Protein AF-A0A349E4G6-F1 (afdb_monomer_lite)

pLDDT: mean 75.15, std 19.11, range [27.11, 97.38]

Structure (mmCIF, N/CA/C/O backbone):
data_AF-A0A349E4G6-F1
#
_entry.id   AF-A0A349E4G6-F1
#
loop_
_atom_site.group_PDB
_atom_site.id
_atom_site.type_symbol
_atom_site.label_atom_id
_atom_site.label_alt_id
_atom_site.label_comp_id
_atom_site.label_asym_id
_atom_site.label_entity_id
_atom_site.label_seq_id
_atom_site.pdbx_PDB_ins_code
_atom_site.Cartn_x
_atom_site.Cartn_y
_atom_site.Cartn_z
_atom_site.occupancy
_atom_site.B_iso_or_equiv
_atom_site.auth_seq_id
_atom_site.auth_comp_id
_atom_site.auth_asym_id
_atom_site.auth_atom_id
_atom_site.pdbx_PDB_model_num
ATOM 1 N N . MET A 1 1 ? -36.812 18.428 -2.046 1.00 27.11 1 MET A N 1
ATOM 2 C CA . MET A 1 1 ? -36.464 19.673 -1.323 1.00 27.11 1 MET A CA 1
ATOM 3 C C . MET A 1 1 ? -35.398 19.328 -0.298 1.00 27.11 1 MET A C 1
ATOM 5 O O . MET A 1 1 ? -35.688 18.574 0.617 1.00 27.11 1 MET A O 1
ATOM 9 N N . ILE A 1 2 ? -34.165 19.793 -0.500 1.00 30.53 2 ILE A N 1
ATOM 10 C CA . ILE A 1 2 ? -33.036 19.544 0.410 1.00 30.53 2 ILE A CA 1
ATOM 11 C C . ILE A 1 2 ? -33.192 20.464 1.640 1.00 30.53 2 ILE A C 1
ATOM 13 O O . ILE A 1 2 ? -33.513 21.643 1.448 1.00 30.53 2 ILE A O 1
ATOM 17 N N . PRO A 1 3 ? -32.997 19.986 2.885 1.00 30.91 3 PRO A N 1
ATOM 18 C CA . PRO A 1 3 ? -33.078 20.829 4.075 1.00 30.91 3 PRO A CA 1
ATOM 19 C C . PRO A 1 3 ? -32.079 21.994 4.009 1.00 30.91 3 PRO A C 1
ATOM 21 O O . PRO A 1 3 ? -30.912 21.823 3.657 1.00 30.91 3 PRO A O 1
ATOM 24 N N . LYS A 1 4 ? -32.527 23.203 4.372 1.00 30.39 4 LYS A N 1
ATOM 25 C CA . LYS A 1 4 ? -31.707 24.432 4.346 1.00 30.39 4 LYS A CA 1
ATOM 26 C C . LYS A 1 4 ? -30.421 24.338 5.190 1.00 30.39 4 LYS A C 1
ATOM 28 O O . LYS A 1 4 ? -29.471 25.057 4.894 1.00 30.39 4 LYS A O 1
ATOM 33 N N . SER A 1 5 ? -30.370 23.457 6.192 1.00 30.59 5 SER A N 1
ATOM 34 C CA . SER A 1 5 ? -29.184 23.189 7.021 1.00 30.59 5 SER A CA 1
ATOM 35 C C . SER A 1 5 ? -28.056 22.504 6.238 1.00 30.59 5 SER A C 1
ATOM 37 O O . SER A 1 5 ? -26.901 22.907 6.362 1.00 30.59 5 SER A O 1
ATOM 39 N N . SER A 1 6 ? -28.386 21.565 5.345 1.00 32.78 6 SER A N 1
ATOM 40 C CA . SER A 1 6 ? -27.423 20.858 4.485 1.00 32.78 6 SER A CA 1
ATOM 41 C C . SER A 1 6 ? -26.789 21.790 3.441 1.00 32.78 6 SER A C 1
ATOM 43 O O . SER A 1 6 ? -25.616 21.661 3.106 1.00 32.78 6 SER A O 1
ATOM 45 N N . ILE A 1 7 ? -27.534 22.801 2.977 1.00 35.03 7 ILE A N 1
ATOM 46 C CA . ILE A 1 7 ? -27.051 23.817 2.024 1.00 35.03 7 ILE A CA 1
ATOM 47 C C . ILE A 1 7 ? -26.099 24.824 2.698 1.00 35.03 7 ILE A C 1
ATOM 49 O O . ILE A 1 7 ? -25.188 25.344 2.050 1.00 35.03 7 ILE A O 1
ATOM 53 N N . LEU A 1 8 ? -26.291 25.112 3.991 1.00 31.61 8 LEU A N 1
ATOM 54 C CA . LEU A 1 8 ? -25.476 26.083 4.728 1.00 31.61 8 LEU A CA 1
ATOM 55 C C . LEU A 1 8 ? -24.081 25.531 5.075 1.00 31.61 8 LEU A C 1
ATOM 57 O O . LEU A 1 8 ? -23.104 26.272 4.998 1.00 31.61 8 LEU A O 1
ATOM 61 N N . LEU A 1 9 ? -23.976 24.232 5.377 1.00 38.84 9 LEU A N 1
ATOM 62 C CA . LEU A 1 9 ? -22.708 23.555 5.687 1.00 38.84 9 LEU A CA 1
ATOM 63 C C . LEU A 1 9 ? -21.931 23.135 4.429 1.00 38.84 9 LEU A C 1
ATOM 65 O O . LEU A 1 9 ? -20.711 23.283 4.399 1.00 38.84 9 LEU A O 1
ATOM 69 N N . PHE A 1 10 ? -22.619 22.766 3.338 1.00 39.06 10 PHE A N 1
ATOM 70 C CA . PHE A 1 10 ? -21.984 22.560 2.026 1.00 39.06 10 PHE A CA 1
ATOM 71 C C . PHE A 1 10 ? -21.273 23.834 1.533 1.00 39.06 10 PHE A C 1
ATOM 73 O O . PHE A 1 10 ? -20.180 23.772 0.975 1.00 39.06 10 PHE A O 1
ATOM 80 N N . LYS A 1 11 ? -21.834 25.019 1.827 1.00 34.97 11 LYS A N 1
ATOM 81 C CA . LYS A 1 11 ? -21.160 26.308 1.593 1.00 34.97 11 LYS A CA 1
ATOM 82 C C . LYS A 1 11 ? -19.907 26.503 2.454 1.00 34.97 11 LYS A C 1
ATOM 84 O O . LYS A 1 11 ? -18.985 27.161 1.985 1.00 34.97 11 LYS A O 1
ATOM 89 N N . GLN A 1 12 ? -19.855 25.975 3.679 1.00 37.34 12 GLN A N 1
ATOM 90 C CA . GLN A 1 12 ? -18.708 26.133 4.585 1.00 37.34 12 GLN A CA 1
ATOM 91 C C . GLN A 1 12 ? -17.547 25.191 4.230 1.00 37.34 12 GLN A C 1
ATOM 93 O O . GLN A 1 12 ? -16.407 25.655 4.191 1.00 37.34 12 GLN A O 1
ATOM 98 N N . GLY A 1 13 ? -17.832 23.933 3.871 1.00 37.91 13 GLY A N 1
ATOM 99 C CA . GLY A 1 13 ? -16.824 22.967 3.408 1.00 37.91 13 GLY A CA 1
ATOM 100 C C . GLY A 1 13 ? -16.185 23.366 2.073 1.00 37.91 13 GLY A C 1
ATOM 101 O O . GLY A 1 13 ? -14.961 23.425 1.962 1.00 37.91 13 GLY A O 1
ATOM 102 N N . LEU A 1 14 ? -17.000 23.783 1.092 1.00 37.72 14 LEU A N 1
ATOM 103 C CA . LEU A 1 14 ? -16.493 24.299 -0.186 1.00 37.72 14 LEU A CA 1
ATOM 104 C C . LEU A 1 14 ? -15.739 25.633 -0.008 1.00 37.72 14 LEU A C 1
ATOM 106 O O . LEU A 1 14 ? -14.744 25.874 -0.681 1.00 37.72 14 LEU A O 1
ATOM 110 N N . SER A 1 15 ? -16.171 26.486 0.935 1.00 38.03 15 SER A N 1
ATOM 111 C CA . SER A 1 15 ? -15.477 27.731 1.320 1.00 38.03 15 SER A CA 1
ATOM 112 C C . SER A 1 15 ? -14.088 27.475 1.907 1.00 38.03 15 SER A C 1
ATOM 114 O O . SER A 1 15 ? -13.199 28.290 1.690 1.00 38.03 15 SER A O 1
ATOM 116 N N . LEU A 1 16 ? -13.891 26.405 2.681 1.00 37.75 16 LEU A N 1
ATOM 117 C CA . LEU A 1 16 ? -12.593 26.053 3.274 1.00 37.75 16 LEU A CA 1
ATOM 118 C C . LEU A 1 16 ? -11.629 25.500 2.221 1.00 37.75 16 LEU A C 1
ATOM 120 O O . LEU A 1 16 ? -10.496 25.973 2.130 1.00 37.75 16 LEU A O 1
ATOM 124 N N . TYR A 1 17 ? -12.115 24.600 1.364 1.00 38.34 17 TYR A N 1
ATOM 125 C CA . TYR A 1 17 ? -11.355 24.067 0.232 1.00 38.34 17 TYR A CA 1
ATOM 126 C C . TYR A 1 17 ? -10.947 25.181 -0.748 1.00 38.34 17 TYR A C 1
ATOM 128 O O . TYR A 1 17 ? -9.772 25.329 -1.080 1.00 38.34 17 TYR A O 1
ATOM 136 N N . LEU A 1 18 ? -11.889 26.063 -1.110 1.00 37.69 18 LEU A N 1
ATOM 137 C CA . LEU A 1 18 ? -11.606 27.232 -1.944 1.00 37.69 18 LEU A CA 1
ATOM 138 C C . LEU A 1 18 ? -10.733 28.268 -1.226 1.00 37.69 18 LEU A C 1
ATOM 140 O O . LEU A 1 18 ? -9.911 28.882 -1.885 1.00 37.69 18 LEU A O 1
ATOM 144 N N . ARG A 1 19 ? -10.833 28.475 0.097 1.00 37.41 19 ARG A N 1
ATOM 145 C CA . ARG A 1 19 ? -9.936 29.402 0.824 1.00 37.41 19 ARG A CA 1
ATOM 146 C C . ARG A 1 19 ? -8.487 28.931 0.844 1.00 37.41 19 ARG A C 1
ATOM 148 O O . ARG A 1 19 ? -7.609 29.787 0.777 1.00 37.41 19 ARG A O 1
ATOM 155 N N . ASN A 1 20 ? -8.240 27.626 0.926 1.00 37.69 20 ASN A N 1
ATOM 156 C CA . ASN A 1 20 ? -6.888 27.073 0.851 1.00 37.69 20 ASN A CA 1
ATOM 157 C C . ASN A 1 20 ? -6.339 27.170 -0.579 1.00 37.69 20 ASN A C 1
ATOM 159 O O . ASN A 1 20 ? -5.254 27.710 -0.768 1.00 37.69 20 ASN A O 1
ATOM 163 N N . TYR A 1 21 ? -7.153 26.836 -1.586 1.00 35.53 21 TYR A N 1
ATOM 164 C CA . TYR A 1 21 ? -6.799 27.014 -3.001 1.00 35.53 21 TYR A CA 1
ATOM 165 C C . TYR A 1 21 ? -6.580 28.495 -3.381 1.00 35.53 21 TYR A C 1
ATOM 167 O O . TYR A 1 21 ? -5.696 28.846 -4.161 1.00 35.53 21 TYR A O 1
ATOM 175 N N . ILE A 1 22 ? -7.362 29.402 -2.783 1.00 38.34 22 ILE A N 1
ATOM 176 C CA . ILE A 1 22 ? -7.222 30.851 -2.948 1.00 38.34 22 ILE A CA 1
ATOM 177 C C . ILE A 1 22 ? -5.991 31.361 -2.202 1.00 38.34 22 ILE A C 1
ATOM 179 O O . ILE A 1 22 ? -5.369 32.270 -2.722 1.00 38.34 22 ILE A O 1
ATOM 183 N N . LYS A 1 23 ? -5.591 30.809 -1.047 1.00 35.16 23 LYS A N 1
ATOM 184 C CA . LYS A 1 23 ? -4.355 31.205 -0.339 1.00 35.16 23 LYS A CA 1
ATOM 185 C C . LYS A 1 23 ? -3.114 30.992 -1.210 1.00 35.16 23 LYS A C 1
ATOM 187 O O . LYS A 1 23 ? -2.269 31.886 -1.272 1.00 35.16 23 LYS A O 1
ATOM 192 N N . ASP A 1 24 ? -3.075 29.881 -1.939 1.00 34.81 24 ASP A N 1
ATOM 193 C CA . ASP A 1 24 ? -1.978 29.549 -2.851 1.00 34.81 24 ASP A CA 1
ATOM 194 C C . ASP A 1 24 ? -2.003 30.421 -4.115 1.00 34.81 24 ASP A C 1
ATOM 196 O O . ASP A 1 24 ? -0.968 30.939 -4.537 1.00 34.81 24 ASP A O 1
ATOM 200 N N . ALA A 1 25 ? -3.188 30.734 -4.651 1.00 33.19 25 ALA A N 1
ATOM 201 C CA . ALA A 1 25 ? -3.329 31.715 -5.733 1.00 33.19 25 ALA A CA 1
ATOM 202 C C . ALA A 1 25 ? -3.028 33.167 -5.281 1.00 33.19 25 ALA A C 1
ATOM 204 O O . ALA A 1 25 ? -2.499 33.980 -6.045 1.00 33.19 25 ALA A O 1
ATOM 205 N N . TYR A 1 26 ? -3.324 33.517 -4.024 1.00 31.12 26 TYR A N 1
ATOM 206 C CA . TYR A 1 26 ? -3.099 34.848 -3.448 1.00 31.12 26 TYR A CA 1
ATOM 207 C C . TYR A 1 26 ? -1.606 35.124 -3.241 1.00 31.12 26 TYR A C 1
ATOM 209 O O . TYR A 1 26 ? -1.177 36.266 -3.401 1.00 31.12 26 TYR A O 1
ATOM 217 N N . TYR A 1 27 ? -0.802 34.092 -2.961 1.00 32.22 27 TYR A N 1
ATOM 218 C CA . TYR A 1 27 ? 0.649 34.220 -2.804 1.00 32.22 27 TYR A CA 1
ATOM 219 C C . TYR A 1 27 ? 1.347 34.656 -4.108 1.00 32.22 27 TYR A C 1
ATOM 221 O O . TYR A 1 27 ? 2.305 35.426 -4.070 1.00 32.22 27 TYR A O 1
ATOM 229 N N . TYR A 1 28 ? 0.806 34.277 -5.273 1.00 32.03 28 TYR A N 1
ATOM 230 C CA . TYR A 1 28 ? 1.365 34.630 -6.586 1.00 32.03 28 TYR A CA 1
ATOM 231 C C . TYR A 1 28 ? 0.857 35.956 -7.179 1.00 32.03 28 TYR A C 1
ATOM 233 O O . TYR A 1 28 ? 1.432 36.450 -8.149 1.00 32.03 28 TYR A O 1
ATOM 241 N N . THR A 1 29 ? -0.170 36.586 -6.593 1.00 35.25 29 THR A N 1
ATOM 242 C CA . THR A 1 29 ? -0.854 37.741 -7.218 1.00 35.25 29 THR A CA 1
ATOM 243 C C . THR A 1 29 ? -0.657 39.079 -6.482 1.00 35.25 29 THR A C 1
ATOM 245 O O . THR A 1 29 ? -1.178 40.114 -6.907 1.00 35.25 29 THR A O 1
ATOM 248 N N . ILE A 1 30 ? 0.143 39.132 -5.408 1.00 32.91 30 ILE A N 1
ATOM 249 C CA . ILE A 1 30 ? 0.486 40.392 -4.718 1.00 32.91 30 ILE A CA 1
ATOM 250 C C . ILE A 1 30 ? 1.715 41.030 -5.378 1.00 32.91 30 ILE A C 1
ATOM 252 O O . ILE A 1 30 ? 2.818 41.047 -4.835 1.00 32.91 30 ILE A O 1
ATOM 256 N N . LYS A 1 31 ? 1.523 41.594 -6.576 1.00 33.47 31 LYS A N 1
ATOM 257 C CA . LYS A 1 31 ? 2.455 42.598 -7.120 1.00 33.47 31 LYS A CA 1
ATOM 258 C C . LYS A 1 31 ? 1.827 43.670 -8.015 1.00 33.47 31 LYS A C 1
ATOM 260 O O . LYS A 1 31 ? 2.549 44.333 -8.752 1.00 33.47 31 LYS A O 1
ATOM 265 N N . SER A 1 32 ? 0.516 43.923 -7.941 1.00 38.91 32 SER A N 1
ATOM 266 C CA . SER A 1 32 ? -0.055 45.080 -8.649 1.00 38.91 32 SER A CA 1
ATOM 267 C C . SER A 1 32 ? -1.180 45.798 -7.895 1.00 38.91 32 SER A C 1
ATOM 269 O O . SER A 1 32 ? -1.971 45.214 -7.159 1.00 38.91 32 SER A O 1
ATOM 271 N N . LYS A 1 33 ? -1.217 47.121 -8.080 1.00 34.16 33 LYS A N 1
ATOM 272 C CA . LYS A 1 33 ? -1.990 48.125 -7.328 1.00 34.16 33 LYS A CA 1
ATOM 273 C C . LYS A 1 33 ? -3.498 48.177 -7.664 1.00 34.16 33 LYS A C 1
ATOM 275 O O . LYS A 1 33 ? -4.151 49.144 -7.292 1.00 34.16 33 LYS A O 1
ATOM 280 N N . TYR A 1 34 ? -4.060 47.174 -8.348 1.00 40.56 34 TYR A N 1
ATOM 281 C CA . TYR A 1 34 ? -5.398 47.253 -8.974 1.00 40.56 34 TYR A CA 1
ATOM 282 C C . TYR A 1 34 ? -6.463 46.273 -8.424 1.00 40.56 34 TYR A C 1
ATOM 284 O O . TYR A 1 34 ? -7.530 46.110 -9.013 1.00 40.56 34 TYR A O 1
ATOM 292 N N . ALA A 1 35 ? -6.236 45.655 -7.262 1.00 40.78 35 ALA A N 1
ATOM 293 C CA . ALA A 1 35 ? -7.045 44.538 -6.746 1.00 40.78 35 ALA A CA 1
ATOM 294 C C . ALA A 1 35 ? -8.493 44.854 -6.287 1.00 40.78 35 ALA A C 1
ATOM 296 O O . ALA A 1 35 ? -9.206 43.941 -5.874 1.00 40.78 35 ALA A O 1
ATOM 297 N N . ALA A 1 36 ? -8.955 46.109 -6.319 1.00 39.25 36 ALA A N 1
ATOM 298 C CA . ALA A 1 36 ? -10.285 46.467 -5.807 1.00 39.25 36 ALA A CA 1
ATOM 299 C C . ALA A 1 36 ? -11.409 46.372 -6.859 1.00 39.25 36 ALA A C 1
ATOM 301 O O . ALA A 1 36 ? -12.530 46.015 -6.511 1.00 39.25 36 ALA A O 1
ATOM 302 N N . ILE A 1 37 ? -11.116 46.635 -8.138 1.00 42.12 37 ILE A N 1
ATOM 303 C CA . ILE A 1 37 ? -12.137 46.743 -9.203 1.00 42.12 37 ILE A CA 1
ATOM 304 C C . ILE A 1 37 ? -12.523 45.364 -9.770 1.00 42.12 37 ILE A C 1
ATOM 306 O O . ILE A 1 37 ? -13.672 45.144 -10.136 1.00 42.12 37 ILE A O 1
ATOM 310 N N . TYR A 1 38 ? -11.610 44.388 -9.742 1.00 37.81 38 TYR A N 1
ATOM 311 C CA . TYR A 1 38 ? -11.882 43.017 -10.192 1.00 37.81 38 TYR A CA 1
ATOM 312 C C . TYR A 1 38 ? -12.654 42.157 -9.172 1.00 37.81 38 TYR A C 1
ATOM 314 O O . TYR A 1 38 ? -13.044 41.045 -9.500 1.00 37.81 38 TYR A O 1
ATOM 322 N N . ARG A 1 39 ? -12.906 42.630 -7.940 1.00 41.66 39 ARG A N 1
ATOM 323 C CA . ARG A 1 39 ? -13.537 41.805 -6.887 1.00 41.66 39 ARG A CA 1
ATOM 324 C C . ARG A 1 39 ? -15.018 41.511 -7.118 1.00 41.66 39 ARG A C 1
ATOM 326 O O . ARG A 1 39 ? -15.436 40.391 -6.862 1.00 41.66 39 ARG A O 1
ATOM 333 N N . GLN A 1 40 ? -15.818 42.481 -7.559 1.00 40.94 40 GLN A N 1
ATOM 334 C CA . GLN A 1 40 ? -17.271 42.283 -7.683 1.00 40.94 40 GLN A CA 1
ATOM 335 C C . GLN A 1 40 ? -17.645 41.470 -8.925 1.00 40.94 40 GLN A C 1
ATOM 337 O O . GLN A 1 40 ? -18.409 40.515 -8.824 1.00 40.94 40 GLN A O 1
ATOM 342 N N . ASP A 1 41 ? -17.033 41.787 -10.065 1.00 43.69 41 ASP A N 1
ATOM 343 C CA . ASP A 1 41 ? -17.333 41.141 -11.347 1.00 43.69 41 ASP A CA 1
ATOM 344 C C . ASP A 1 41 ? -16.859 39.673 -11.393 1.00 43.69 41 ASP A C 1
ATOM 346 O O . ASP A 1 41 ? -17.423 38.828 -12.088 1.00 43.69 41 ASP A O 1
ATOM 350 N N . TRP A 1 42 ? -15.829 39.348 -10.605 1.00 41.09 42 TRP A N 1
ATOM 351 C CA . TRP A 1 42 ? -15.272 38.000 -10.503 1.00 41.09 42 TRP A CA 1
ATOM 352 C C . TRP A 1 42 ? -16.045 37.123 -9.511 1.00 41.09 42 TRP A C 1
ATOM 354 O O . TRP A 1 42 ? -16.294 35.959 -9.805 1.00 41.09 42 TRP A O 1
ATOM 364 N N . VAL A 1 43 ? -16.517 37.683 -8.389 1.00 43.72 43 VAL A N 1
ATOM 365 C CA . VAL A 1 43 ? -17.401 36.968 -7.448 1.00 43.72 43 VAL A CA 1
ATOM 366 C C . VAL A 1 43 ? -18.722 36.594 -8.124 1.00 43.72 43 VAL A C 1
ATOM 368 O O . VAL A 1 43 ? -19.146 35.446 -8.029 1.00 43.72 43 VAL A O 1
ATOM 371 N N . GLU A 1 44 ? -19.320 37.501 -8.901 1.00 45.06 44 GLU A N 1
ATOM 372 C CA . GLU A 1 44 ? -20.580 37.222 -9.600 1.00 45.06 44 GLU A CA 1
ATOM 373 C C . GLU A 1 44 ? -20.418 36.184 -10.732 1.00 45.06 44 GLU A C 1
ATOM 375 O O . GLU A 1 44 ? -21.312 35.368 -10.979 1.00 45.06 44 GLU A O 1
ATOM 380 N N . LYS A 1 45 ? -19.258 36.163 -11.406 1.00 42.19 45 LYS A N 1
ATOM 381 C CA . LYS A 1 45 ? -18.906 35.124 -12.391 1.00 42.19 45 LYS A CA 1
ATOM 382 C C . LYS A 1 45 ? -18.662 33.769 -11.732 1.00 42.19 45 LYS A C 1
ATOM 384 O O . LYS A 1 45 ? -19.150 32.770 -12.255 1.00 42.19 45 LYS A O 1
ATOM 389 N N . CYS A 1 46 ? -17.976 33.732 -10.591 1.00 41.81 46 CYS A N 1
ATOM 390 C CA . CYS A 1 46 ? -17.763 32.513 -9.812 1.00 41.81 46 CYS A CA 1
ATOM 391 C C . CYS A 1 46 ? -19.084 31.942 -9.280 1.00 41.81 46 CYS A C 1
ATOM 393 O O . CYS A 1 46 ? -19.303 30.742 -9.412 1.00 41.81 46 CYS A O 1
ATOM 395 N N . ASP A 1 47 ? -20.000 32.781 -8.787 1.00 44.12 47 ASP A N 1
ATOM 396 C CA . ASP A 1 47 ? -21.323 32.346 -8.318 1.00 44.12 47 ASP A CA 1
ATOM 397 C C . ASP A 1 47 ? -22.187 31.779 -9.459 1.00 44.12 47 ASP A C 1
ATOM 399 O O . ASP A 1 47 ? -22.841 30.746 -9.293 1.00 44.12 47 ASP A O 1
ATOM 403 N N . LYS A 1 48 ? -22.142 32.388 -10.655 1.00 44.91 48 LYS A N 1
ATOM 404 C CA . LYS A 1 48 ? -22.822 31.866 -11.858 1.00 44.91 48 LYS A CA 1
ATOM 405 C C . LYS A 1 48 ? -22.190 30.572 -12.381 1.00 44.91 48 LYS A C 1
ATOM 407 O O . LYS A 1 48 ? -22.915 29.708 -12.876 1.00 44.91 48 LYS A O 1
ATOM 412 N N . LEU A 1 49 ? -20.867 30.421 -12.277 1.00 40.62 49 LEU A N 1
ATOM 413 C CA . LEU A 1 49 ? -20.176 29.171 -12.609 1.00 40.62 49 LEU A CA 1
ATOM 414 C C . LEU A 1 49 ? -20.551 28.063 -11.618 1.00 40.62 49 LEU A C 1
ATOM 416 O O . LEU A 1 49 ? -20.838 26.950 -12.044 1.00 40.62 49 LEU A O 1
ATOM 420 N N . LEU A 1 50 ? -20.618 28.379 -10.321 1.00 42.69 50 LEU A N 1
ATOM 421 C CA . LEU A 1 50 ? -21.010 27.440 -9.271 1.00 42.69 50 LEU A CA 1
ATOM 422 C C . LEU A 1 50 ? -22.455 26.957 -9.438 1.00 42.69 50 LEU A C 1
ATOM 424 O O . LEU A 1 50 ? -22.724 25.781 -9.222 1.00 42.69 50 LEU A O 1
ATOM 428 N N . GLU A 1 51 ? -23.382 27.834 -9.835 1.00 42.53 51 GLU A N 1
ATOM 429 C CA . GLU A 1 51 ? -24.761 27.444 -10.167 1.00 42.53 51 GLU A CA 1
ATOM 430 C C . GLU A 1 51 ? -24.827 26.558 -11.418 1.00 42.53 51 GLU A C 1
ATOM 432 O O . GLU A 1 51 ? -25.494 25.528 -11.418 1.00 42.53 51 GLU A O 1
ATOM 437 N N . LYS A 1 52 ? -24.058 26.871 -12.468 1.00 42.09 52 LYS A N 1
ATOM 438 C CA . LYS A 1 52 ? -23.982 26.005 -13.657 1.00 42.09 52 LYS A CA 1
ATOM 439 C C . LYS A 1 52 ? -23.356 24.641 -13.359 1.00 42.09 52 LYS A C 1
ATOM 441 O O . LYS A 1 52 ? -23.822 23.642 -13.898 1.00 42.09 52 LYS A O 1
ATOM 446 N N . ILE A 1 53 ? -22.341 24.596 -12.497 1.00 41.06 53 ILE A N 1
ATOM 447 C CA . ILE A 1 53 ? -21.717 23.357 -12.020 1.00 41.06 53 ILE A CA 1
ATOM 448 C C . ILE A 1 53 ? -22.702 22.579 -11.139 1.00 41.06 53 ILE A C 1
ATOM 450 O O . ILE A 1 53 ? -22.837 21.380 -11.327 1.00 41.06 53 ILE A O 1
ATOM 454 N N . LYS A 1 54 ? -23.468 23.235 -10.256 1.00 40.91 54 LYS A N 1
ATOM 455 C CA . LYS A 1 54 ? -24.542 22.592 -9.475 1.00 40.91 54 LYS A CA 1
ATOM 456 C C . LYS A 1 54 ? -25.617 21.967 -10.352 1.00 40.91 54 LYS A C 1
ATOM 458 O O . LYS A 1 54 ? -25.994 20.832 -10.094 1.00 40.91 54 LYS A O 1
ATOM 463 N N . ILE A 1 55 ? -26.104 22.692 -11.359 1.00 41.97 55 ILE A N 1
ATOM 464 C CA . ILE A 1 55 ? -27.163 22.214 -12.257 1.00 41.97 55 ILE A CA 1
ATOM 465 C C . ILE A 1 55 ? -26.645 21.055 -13.115 1.00 41.97 55 ILE A C 1
ATOM 467 O O . ILE A 1 55 ? -27.343 20.054 -13.244 1.00 41.97 55 ILE A O 1
ATOM 471 N N . LYS A 1 56 ? -25.402 21.132 -13.617 1.00 35.41 56 LYS A N 1
ATOM 472 C CA . LYS A 1 56 ? -24.761 20.011 -14.322 1.00 35.41 56 LYS A CA 1
ATOM 473 C C . LYS A 1 56 ? -24.531 18.803 -13.411 1.00 35.41 56 LYS A C 1
ATOM 475 O O . LYS A 1 56 ? -24.910 17.704 -13.780 1.00 35.41 56 LYS A O 1
ATOM 480 N N . LEU A 1 57 ? -24.004 18.991 -12.201 1.00 35.88 57 LEU A N 1
ATOM 481 C CA . LEU A 1 57 ? -23.756 17.893 -11.260 1.00 35.88 57 LEU A CA 1
ATOM 482 C C . LEU A 1 57 ? -25.059 17.249 -10.754 1.00 35.88 57 LEU A C 1
ATOM 484 O O . LEU A 1 57 ? -25.118 16.032 -10.627 1.00 35.88 57 LEU A O 1
ATOM 488 N N . GLN A 1 58 ? -26.123 18.034 -10.534 1.00 36.59 58 GLN A N 1
ATOM 489 C CA . GLN A 1 58 ? -27.454 17.521 -10.173 1.00 36.59 58 GLN A CA 1
ATOM 490 C C . GLN A 1 58 ? -28.153 16.772 -11.311 1.00 36.59 58 GLN A C 1
ATOM 492 O O . GLN A 1 58 ? -29.025 15.952 -11.033 1.00 36.59 58 GLN A O 1
ATOM 497 N N . GLN A 1 59 ? -27.817 17.065 -12.569 1.00 36.88 59 GLN A N 1
ATOM 498 C CA . GLN A 1 59 ? -28.400 16.401 -13.738 1.00 36.88 59 GLN A CA 1
ATOM 499 C C . GLN A 1 59 ? -27.570 15.202 -14.229 1.00 36.88 59 GLN A C 1
ATOM 501 O O . GLN A 1 59 ? -28.120 14.370 -14.940 1.00 36.88 59 GLN A O 1
ATOM 506 N N . GLN A 1 60 ? -26.291 15.092 -13.840 1.00 36.31 60 GLN A N 1
ATOM 507 C CA . GLN A 1 60 ? -25.321 14.168 -14.450 1.00 36.31 60 GLN A CA 1
ATOM 508 C C . GLN A 1 60 ? -24.741 13.105 -13.489 1.00 36.31 60 GLN A C 1
ATOM 510 O O . GLN A 1 60 ? -24.226 12.099 -13.963 1.00 36.31 60 GLN A O 1
ATOM 515 N N . TYR A 1 61 ? -24.858 13.250 -12.160 1.00 38.34 61 TYR A N 1
ATOM 516 C CA . TYR A 1 61 ? -24.263 12.300 -11.204 1.00 38.34 61 TYR A CA 1
ATOM 517 C C . TYR A 1 61 ? -25.257 11.880 -10.118 1.00 38.34 61 TYR A C 1
ATOM 519 O O . TYR A 1 61 ? -25.614 12.667 -9.243 1.00 38.34 61 TYR A O 1
ATOM 527 N N . GLN A 1 62 ? -25.678 10.611 -10.139 1.00 40.12 62 GLN A N 1
ATOM 528 C CA . GLN A 1 62 ? -26.385 10.016 -9.000 1.00 40.12 62 GLN A CA 1
ATOM 529 C C . GLN A 1 62 ? -25.446 9.668 -7.836 1.00 40.12 62 GLN A C 1
ATOM 531 O O . GLN A 1 62 ? -25.954 9.425 -6.744 1.00 40.12 62 GLN A O 1
ATOM 536 N N . GLN A 1 63 ? -24.114 9.695 -8.019 1.00 48.69 63 GLN A N 1
ATOM 537 C CA . GLN A 1 63 ? -23.173 9.401 -6.939 1.00 48.69 63 GLN A CA 1
ATOM 538 C C . GLN A 1 63 ? -22.001 10.377 -6.829 1.00 48.69 63 GLN A C 1
ATOM 540 O O . GLN A 1 63 ? -21.354 10.695 -7.822 1.00 48.69 63 GLN A O 1
ATOM 545 N N . ILE A 1 64 ? -21.734 10.863 -5.613 1.00 53.09 64 ILE A N 1
ATOM 546 C CA . ILE A 1 64 ? -20.609 11.765 -5.314 1.00 53.09 64 ILE A CA 1
ATOM 547 C C . ILE A 1 64 ? -19.509 10.949 -4.633 1.00 53.09 64 ILE A C 1
ATOM 549 O O . ILE A 1 64 ? -19.785 10.349 -3.597 1.00 53.09 64 ILE A O 1
ATOM 553 N N . VAL A 1 65 ? -18.292 10.942 -5.187 1.00 49.97 65 VAL A N 1
ATOM 554 C CA . VAL A 1 65 ? -17.138 10.184 -4.666 1.00 49.97 65 VAL A CA 1
ATOM 555 C C . VAL A 1 65 ? -16.071 11.131 -4.102 1.00 49.97 65 VAL A C 1
ATOM 557 O O . VAL A 1 65 ? -15.727 12.133 -4.728 1.00 49.97 65 VAL A O 1
ATOM 560 N N . TYR A 1 66 ? -15.545 10.820 -2.918 1.00 56.22 66 TYR A N 1
ATOM 561 C CA . TYR A 1 66 ? -14.544 11.601 -2.187 1.00 56.22 66 TYR A CA 1
ATOM 562 C C . TYR A 1 66 ? -13.354 10.730 -1.797 1.00 56.22 66 TYR A C 1
ATOM 564 O O . TYR A 1 66 ? -13.557 9.669 -1.225 1.00 56.22 66 TYR A O 1
ATOM 572 N N . TRP A 1 67 ? -12.125 11.204 -2.013 1.00 49.41 67 TRP A N 1
ATOM 573 C CA . TRP A 1 67 ? -10.891 10.453 -1.745 1.00 49.41 67 TRP A CA 1
ATOM 574 C C . TRP A 1 67 ? -10.141 10.989 -0.513 1.00 49.41 67 TRP A C 1
ATOM 576 O O . TRP A 1 67 ? -9.357 11.934 -0.633 1.00 49.41 67 TRP A O 1
ATOM 586 N N . PRO A 1 68 ? -10.347 10.425 0.687 1.00 49.56 68 PRO A N 1
ATOM 587 C CA . PRO A 1 68 ? -9.518 10.724 1.845 1.00 49.56 68 PRO A CA 1
ATOM 588 C C . PRO A 1 68 ? -8.116 10.112 1.697 1.00 49.56 68 PRO A C 1
ATOM 590 O O . PRO A 1 68 ? -7.953 8.892 1.691 1.00 49.56 68 PRO A O 1
ATOM 593 N N . SER A 1 69 ? -7.108 10.986 1.570 1.00 46.00 69 SER A N 1
ATOM 594 C CA . SER A 1 69 ? -5.666 10.740 1.805 1.00 46.00 69 SER A CA 1
ATOM 595 C C . SER A 1 69 ? -5.056 9.433 1.256 1.00 46.00 69 SER A C 1
ATOM 597 O O . SER A 1 69 ? -4.038 8.965 1.761 1.00 46.00 69 SER A O 1
ATOM 599 N N . GLY A 1 70 ? -5.639 8.852 0.202 1.00 51.66 70 GLY A N 1
ATOM 600 C CA . GLY A 1 70 ? -5.182 7.602 -0.417 1.00 51.66 70 GLY A CA 1
ATOM 601 C C . GLY A 1 70 ? -5.528 6.319 0.352 1.00 51.66 70 GLY A C 1
ATOM 602 O O . GLY A 1 70 ? -5.037 5.257 -0.021 1.00 51.66 70 GLY A O 1
ATOM 603 N N . LYS A 1 71 ? -6.355 6.387 1.406 1.00 56.94 71 LYS A N 1
ATOM 604 C CA . LYS A 1 71 ? -6.759 5.211 2.207 1.00 56.94 71 LYS A CA 1
ATOM 605 C C . LYS A 1 71 ? -8.031 4.530 1.698 1.00 56.94 71 LYS A C 1
ATOM 607 O O . LYS A 1 71 ? -8.279 3.383 2.043 1.00 56.94 71 LYS A O 1
ATOM 612 N N . GLY A 1 72 ? -8.818 5.223 0.882 1.00 64.38 72 GLY A N 1
ATOM 613 C CA . GLY A 1 72 ? -10.039 4.727 0.252 1.00 64.38 72 GLY A CA 1
ATOM 614 C C . GLY A 1 72 ? -10.872 5.877 -0.293 1.00 64.38 72 GLY A C 1
ATOM 615 O O . GLY A 1 72 ? -10.351 6.983 -0.455 1.00 64.38 72 GLY A O 1
ATOM 616 N N . SER A 1 73 ? -12.151 5.633 -0.558 1.00 67.00 73 SER A N 1
ATOM 617 C CA . SER A 1 73 ? -13.100 6.643 -1.008 1.00 67.00 73 SER A CA 1
ATOM 618 C C . SER A 1 73 ? -14.463 6.531 -0.323 1.00 67.00 73 SER A C 1
ATOM 620 O O . SER A 1 73 ? -14.954 5.446 -0.030 1.00 67.00 73 SER A O 1
ATOM 622 N N . PHE A 1 74 ? -15.097 7.667 -0.042 1.00 71.44 74 PHE A N 1
ATOM 623 C CA . PHE A 1 74 ? -16.513 7.707 0.313 1.00 71.44 74 PHE A CA 1
ATOM 624 C C . PHE A 1 74 ? -17.333 7.916 -0.943 1.00 71.44 74 PHE A C 1
ATOM 626 O O . PHE A 1 74 ? -17.039 8.832 -1.705 1.00 71.44 74 PHE A O 1
ATOM 633 N N . ALA A 1 75 ? -18.398 7.144 -1.117 1.00 71.69 75 ALA A N 1
ATOM 634 C CA . ALA A 1 75 ? -19.372 7.381 -2.171 1.00 71.69 75 ALA A CA 1
ATOM 635 C C . ALA A 1 75 ? -20.735 7.715 -1.562 1.00 71.69 75 ALA A C 1
ATOM 637 O O . ALA A 1 75 ? -21.122 7.166 -0.532 1.00 71.69 75 ALA A O 1
ATOM 638 N N . PHE A 1 76 ? -21.489 8.589 -2.219 1.00 72.12 76 PHE A N 1
ATOM 639 C CA . PHE A 1 76 ? -22.871 8.928 -1.888 1.00 72.12 76 PHE A CA 1
ATOM 640 C C . PHE A 1 76 ? -23.807 8.339 -2.940 1.00 72.12 76 PHE A C 1
ATOM 642 O O . PHE A 1 76 ? -23.551 8.570 -4.107 1.00 72.12 76 PHE A O 1
ATOM 649 N N . ASP A 1 77 ? -24.881 7.632 -2.586 1.00 69.69 77 ASP A N 1
ATOM 650 C CA . ASP A 1 77 ? -25.807 7.013 -3.563 1.00 69.69 77 ASP A CA 1
ATOM 651 C C . ASP A 1 77 ? -27.016 7.894 -3.945 1.00 69.69 77 ASP A C 1
ATOM 653 O O . ASP A 1 77 ? -27.983 7.431 -4.554 1.00 69.69 77 ASP A O 1
ATOM 657 N N . GLY A 1 78 ? -27.008 9.160 -3.522 1.00 63.66 78 GLY A N 1
ATOM 658 C CA . GLY A 1 78 ? -28.153 10.066 -3.629 1.00 63.66 78 GLY A CA 1
ATOM 659 C C . GLY A 1 78 ? -29.016 10.128 -2.362 1.00 63.66 78 GLY A C 1
ATOM 660 O O . GLY A 1 78 ? -29.845 11.035 -2.240 1.00 63.66 78 GLY A O 1
ATOM 661 N N . LYS A 1 79 ? -28.819 9.216 -1.399 1.00 77.38 79 LYS A N 1
ATOM 662 C CA . LYS A 1 79 ? -29.522 9.192 -0.103 1.00 77.38 79 LYS A CA 1
ATOM 663 C C . LYS A 1 79 ? -28.593 8.992 1.091 1.00 77.38 79 LYS A C 1
ATOM 665 O O . LYS A 1 79 ? -28.819 9.611 2.127 1.00 77.38 79 LYS A O 1
ATOM 670 N N . LYS A 1 80 ? -27.595 8.124 0.964 1.00 81.44 80 LYS A N 1
ATOM 671 C CA . LYS A 1 80 ? -26.702 7.667 2.026 1.00 81.44 80 LYS A CA 1
ATOM 672 C C . LYS A 1 80 ? -25.253 7.627 1.527 1.00 81.44 80 LYS A C 1
ATOM 674 O O . LYS A 1 80 ? -25.001 7.567 0.328 1.00 81.44 80 LYS A O 1
ATOM 679 N N . PHE A 1 81 ? -24.302 7.635 2.452 1.00 79.88 81 PHE A N 1
ATOM 680 C CA . PHE A 1 81 ? -22.872 7.463 2.226 1.00 79.88 81 PHE A CA 1
ATOM 681 C C . PHE A 1 81 ? -22.429 6.041 2.573 1.00 79.88 81 PHE A C 1
ATOM 683 O O . PHE A 1 81 ? -22.868 5.479 3.583 1.00 79.88 81 PHE A O 1
ATOM 690 N N . GLY A 1 82 ? -21.544 5.495 1.741 1.00 82.19 82 GLY A N 1
ATOM 691 C CA . GLY A 1 82 ? -20.781 4.268 1.959 1.00 82.19 82 GLY A CA 1
ATOM 692 C C . GLY A 1 82 ? -19.279 4.532 1.822 1.00 82.19 82 GLY A C 1
ATOM 693 O O . GLY A 1 82 ? -18.872 5.604 1.369 1.00 82.19 82 GLY A O 1
ATOM 694 N N . TYR A 1 83 ? -18.461 3.562 2.223 1.00 80.94 83 TYR A N 1
ATOM 695 C CA . TYR A 1 83 ? -17.001 3.639 2.159 1.00 80.94 83 TYR A CA 1
ATOM 696 C C . TYR A 1 83 ? -16.429 2.461 1.370 1.00 80.94 83 TYR A C 1
ATOM 698 O O . TYR A 1 83 ? -16.853 1.315 1.538 1.00 80.94 83 TYR A O 1
ATOM 706 N N . PHE A 1 84 ? -15.451 2.774 0.535 1.00 73.56 84 PHE A N 1
ATOM 707 C CA . PHE A 1 84 ? -14.695 1.869 -0.309 1.00 73.56 84 PHE A CA 1
ATOM 708 C C . PHE A 1 84 ? -13.226 1.993 0.089 1.00 73.56 84 PHE A C 1
ATOM 710 O O . PHE A 1 84 ? -12.753 3.101 0.340 1.00 73.56 84 PHE A O 1
ATOM 717 N N . ASP A 1 85 ? -12.499 0.889 0.189 1.00 63.84 85 ASP A N 1
ATOM 718 C CA . ASP A 1 85 ? -11.073 0.954 0.512 1.00 63.84 85 ASP A CA 1
ATOM 719 C C . ASP A 1 85 ? -10.229 1.435 -0.681 1.00 63.84 85 ASP A C 1
ATOM 721 O O . ASP A 1 85 ? -10.734 1.759 -1.757 1.00 63.84 85 ASP A O 1
ATOM 725 N N . ALA A 1 86 ? -8.911 1.533 -0.488 1.00 52.28 86 ALA A N 1
ATOM 726 C CA . ALA A 1 86 ? -7.975 1.946 -1.535 1.00 52.28 86 ALA A CA 1
ATOM 727 C C . ALA A 1 86 ? -7.894 0.972 -2.731 1.00 52.28 86 ALA A C 1
ATOM 729 O O . ALA A 1 86 ? -7.299 1.331 -3.747 1.00 52.28 86 ALA A O 1
ATOM 730 N N . SER A 1 87 ? -8.441 -0.243 -2.611 1.00 46.97 87 SER A N 1
ATOM 731 C CA . SER A 1 87 ? -8.609 -1.206 -3.712 1.00 46.97 87 SER A CA 1
ATOM 732 C C . SER A 1 87 ? -9.896 -0.974 -4.504 1.00 46.97 87 SER A C 1
ATOM 734 O O . SER A 1 87 ? -10.061 -1.587 -5.551 1.00 46.97 87 SER A O 1
ATOM 736 N N . GLY A 1 88 ? -10.785 -0.098 -4.026 1.00 52.53 88 GLY A N 1
ATOM 737 C CA . GLY A 1 88 ? -12.104 0.115 -4.613 1.00 52.53 88 GLY A CA 1
ATOM 738 C C . GLY A 1 88 ? -13.150 -0.898 -4.143 1.00 52.53 88 GLY A C 1
ATOM 739 O O . GLY A 1 88 ? -14.274 -0.864 -4.638 1.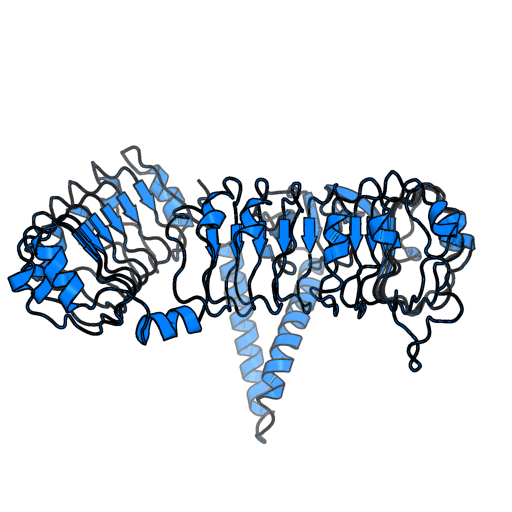00 52.53 88 GLY A O 1
ATOM 740 N N . ASP A 1 89 ? -12.829 -1.759 -3.171 1.00 62.72 89 ASP A N 1
ATOM 741 C CA . ASP A 1 89 ? -13.787 -2.706 -2.606 1.00 62.72 89 ASP A CA 1
ATOM 742 C C . ASP A 1 89 ? -14.702 -1.990 -1.611 1.00 62.72 89 ASP A C 1
ATOM 744 O O . ASP A 1 89 ? -14.250 -1.227 -0.753 1.00 62.72 89 ASP A O 1
ATOM 748 N N . GLN A 1 90 ? -16.011 -2.246 -1.693 1.00 77.12 90 GLN A N 1
ATOM 749 C CA . GLN A 1 90 ? -16.964 -1.689 -0.736 1.00 77.12 90 GLN A CA 1
ATOM 750 C C . GLN A 1 90 ? -16.764 -2.331 0.641 1.00 77.12 90 GLN A C 1
ATOM 752 O O . GLN A 1 90 ? -17.170 -3.467 0.878 1.00 77.12 90 GLN A O 1
ATOM 757 N N . VAL A 1 91 ? -16.209 -1.569 1.578 1.00 76.69 91 VAL A N 1
ATOM 758 C CA . VAL A 1 91 ? -16.040 -2.005 2.971 1.00 76.69 91 VAL A CA 1
ATOM 759 C C . VAL A 1 91 ? -17.288 -1.693 3.788 1.00 76.69 91 VAL A C 1
ATOM 761 O O . VAL A 1 91 ? -17.678 -2.469 4.658 1.00 76.69 91 VAL A O 1
ATOM 764 N N . ILE A 1 92 ? -17.942 -0.559 3.509 1.00 79.12 92 ILE A N 1
ATOM 765 C CA . ILE A 1 92 ? -19.139 -0.133 4.235 1.00 79.12 92 ILE A CA 1
ATOM 766 C C . ILE A 1 92 ? -20.236 0.264 3.251 1.00 79.12 92 ILE A C 1
ATOM 768 O O . ILE A 1 92 ? -20.065 1.161 2.426 1.00 79.12 92 ILE A O 1
ATOM 772 N N . SER A 1 93 ? -21.389 -0.398 3.365 1.00 84.00 93 SER A N 1
ATOM 773 C CA . SER A 1 93 ? -22.573 -0.120 2.550 1.00 84.00 93 SER A CA 1
ATOM 774 C C . SER A 1 93 ? -23.104 1.305 2.750 1.00 84.00 93 SER A C 1
ATOM 776 O O . SER A 1 93 ? -22.830 1.948 3.762 1.00 84.00 93 SER A O 1
ATOM 778 N N . TYR A 1 94 ? -23.918 1.790 1.810 1.00 79.38 94 TYR A N 1
ATOM 779 C CA . TYR A 1 94 ? -24.536 3.120 1.862 1.00 79.38 94 TYR A CA 1
ATOM 780 C C . TYR A 1 94 ? -25.573 3.238 2.995 1.00 79.38 94 TYR A C 1
ATOM 782 O O . TYR A 1 94 ? -26.775 3.078 2.786 1.00 79.38 94 TYR A O 1
ATOM 790 N N . VAL A 1 95 ? -25.121 3.500 4.226 1.00 87.44 95 VAL A N 1
ATOM 791 C CA . VAL A 1 95 ? -25.976 3.500 5.433 1.00 87.44 95 VAL A CA 1
ATOM 792 C C . VAL A 1 95 ? -25.987 4.819 6.203 1.00 87.44 95 VAL A C 1
ATOM 794 O O . VAL A 1 95 ? -26.917 5.042 6.990 1.00 87.44 95 VAL A O 1
ATOM 797 N N . TYR A 1 96 ? -25.021 5.707 5.965 1.00 86.75 96 TYR A N 1
ATOM 798 C CA . TYR A 1 96 ? -24.874 6.955 6.719 1.00 86.75 96 TYR A CA 1
ATOM 799 C C . TYR A 1 96 ? -25.552 8.130 6.025 1.00 86.75 96 TYR A C 1
ATOM 801 O O . TYR A 1 96 ? -25.405 8.321 4.829 1.00 86.75 96 TYR A O 1
ATOM 809 N N . ASP A 1 97 ? -26.295 8.940 6.765 1.00 85.88 97 ASP A N 1
ATOM 810 C CA . ASP A 1 97 ? -26.917 10.160 6.240 1.00 85.88 97 ASP A CA 1
ATOM 811 C C . ASP A 1 97 ? -25.879 11.268 6.003 1.00 85.88 97 ASP A C 1
ATOM 813 O O . ASP A 1 97 ? -26.061 12.137 5.150 1.00 85.88 97 ASP A O 1
ATOM 817 N N . PHE A 1 98 ? -24.775 11.224 6.749 1.00 83.19 98 PHE A N 1
ATOM 818 C CA . PHE A 1 98 ? -23.673 12.173 6.667 1.00 83.19 98 PHE A CA 1
ATOM 819 C C . PHE A 1 98 ? -22.358 11.503 7.078 1.00 83.19 98 PHE A C 1
ATOM 821 O O . PHE A 1 98 ? -22.359 10.647 7.962 1.00 83.19 98 PHE A O 1
ATOM 828 N N . VAL A 1 99 ? -21.248 11.918 6.467 1.00 81.12 99 VAL A N 1
ATOM 829 C CA . VAL A 1 99 ? -19.881 11.553 6.867 1.00 81.12 99 VAL A CA 1
ATOM 830 C C . VAL A 1 99 ? -19.018 12.812 6.934 1.00 81.12 99 VAL A C 1
ATOM 832 O O . VAL A 1 99 ? -19.107 13.681 6.064 1.00 81.12 99 VAL A O 1
ATOM 835 N N . GLU A 1 100 ? -18.188 12.927 7.969 1.00 78.06 100 GLU A N 1
ATOM 836 C CA . GLU A 1 100 ? -17.112 13.919 8.001 1.00 78.06 100 GLU A CA 1
ATOM 837 C C . GLU A 1 100 ? -16.008 13.448 7.046 1.00 78.06 100 GLU A C 1
ATOM 839 O O . GLU A 1 100 ? -15.561 12.306 7.115 1.00 78.06 100 GLU A O 1
ATOM 844 N N . LEU A 1 101 ? -15.594 14.317 6.119 1.00 63.12 101 LEU A N 1
ATOM 845 C CA . LEU A 1 101 ? -14.731 13.970 4.977 1.00 63.12 101 LEU A CA 1
ATOM 846 C C . LEU A 1 101 ? -13.250 13.747 5.343 1.00 63.12 101 LEU A C 1
ATOM 848 O O . LEU A 1 101 ? -12.395 13.713 4.460 1.00 63.12 101 LEU A O 1
ATOM 852 N N . GLU A 1 102 ? -12.939 13.600 6.628 1.00 64.06 102 GLU A N 1
ATOM 853 C CA . GLU A 1 102 ? -11.586 13.398 7.131 1.00 64.06 102 GLU A CA 1
ATOM 854 C C . GLU A 1 102 ? -11.485 12.038 7.829 1.00 64.06 102 GLU A C 1
ATOM 856 O O . GLU A 1 102 ? -12.273 11.705 8.715 1.00 64.06 102 GLU A O 1
ATOM 861 N N . ILE A 1 103 ? -10.494 11.245 7.411 1.00 63.31 103 ILE A N 1
ATOM 862 C CA . ILE A 1 103 ? -10.047 10.080 8.176 1.00 63.31 103 ILE A CA 1
ATOM 863 C C . ILE A 1 103 ? -9.024 10.592 9.179 1.00 63.31 103 ILE A C 1
ATOM 865 O O . ILE A 1 103 ? -8.007 11.172 8.792 1.00 63.31 103 ILE A O 1
ATOM 869 N N . HIS A 1 104 ? -9.304 10.385 10.459 1.00 67.12 104 HIS A N 1
ATOM 870 C CA . HIS A 1 104 ? -8.513 10.949 11.543 1.00 67.12 104 HIS A CA 1
ATOM 871 C C . HIS A 1 104 ? -7.602 9.903 12.192 1.00 67.12 104 HIS A C 1
ATOM 873 O O . HIS A 1 104 ? -8.001 8.755 12.403 1.00 67.12 104 HIS A O 1
ATOM 879 N N . GLY A 1 105 ? -6.404 10.357 12.571 1.00 67.94 105 GLY A N 1
ATOM 880 C CA . GLY A 1 105 ? -5.506 9.677 13.504 1.00 67.94 105 GLY A CA 1
ATOM 881 C C . GLY A 1 105 ? -4.983 8.305 13.065 1.00 67.94 105 GLY A C 1
ATOM 882 O O . GLY A 1 105 ? -5.160 7.849 11.932 1.00 67.94 105 GLY A O 1
ATOM 883 N N . ASP A 1 106 ? -4.329 7.640 14.016 1.00 78.44 106 ASP A N 1
ATOM 884 C CA . ASP A 1 106 ? -3.670 6.336 13.840 1.00 78.44 106 ASP A CA 1
ATOM 885 C C . ASP A 1 106 ? -4.644 5.164 13.682 1.00 78.44 106 ASP A C 1
ATOM 887 O O . ASP A 1 106 ? -4.307 4.126 13.116 1.00 78.44 106 ASP A O 1
ATOM 891 N N . PHE A 1 107 ? -5.857 5.345 14.196 1.00 80.38 107 PHE A N 1
ATOM 892 C CA . PHE A 1 107 ? -6.913 4.341 14.277 1.00 80.38 107 PHE A CA 1
ATOM 893 C C . PHE A 1 107 ? -7.737 4.190 12.995 1.00 80.38 107 PHE A C 1
ATOM 895 O O . PHE A 1 107 ? -8.586 3.307 12.937 1.00 80.38 107 PHE A O 1
ATOM 902 N N . GLU A 1 108 ? -7.497 5.033 11.984 1.00 80.69 108 GLU A N 1
ATOM 903 C CA . GLU A 1 108 ? -8.198 4.999 10.695 1.00 80.69 108 GLU A CA 1
ATOM 904 C C . GLU A 1 108 ? -9.721 4.915 10.880 1.00 80.69 108 GLU A C 1
ATOM 906 O O . GLU A 1 108 ? -10.371 3.904 10.612 1.00 80.69 108 GLU A O 1
ATOM 911 N N . TYR A 1 109 ? -10.301 5.998 11.388 1.00 86.69 109 TYR A N 1
ATOM 912 C CA . TYR A 1 109 ? -11.741 6.117 11.573 1.00 86.69 109 TYR A CA 1
ATOM 913 C C . TYR A 1 109 ? -12.266 7.382 10.904 1.00 86.69 109 TYR A C 1
ATOM 915 O O . TYR A 1 109 ? -11.529 8.339 10.656 1.00 86.69 109 TYR A O 1
ATOM 923 N N . PHE A 1 110 ? -13.570 7.403 10.675 1.00 85.69 110 PHE A N 1
ATOM 924 C CA . PHE A 1 110 ? -14.309 8.596 10.294 1.00 85.69 110 PHE A CA 1
ATOM 925 C C . PHE A 1 110 ? -15.511 8.781 11.215 1.00 85.69 110 PHE A C 1
ATOM 927 O O . PHE A 1 110 ? -15.922 7.882 11.956 1.00 85.69 110 PHE A O 1
ATOM 934 N N . ARG A 1 111 ? -16.073 9.985 11.188 1.00 88.19 111 ARG A N 1
ATOM 935 C CA . ARG A 1 111 ? -17.303 10.303 11.909 1.00 88.19 111 ARG A CA 1
ATOM 936 C C . ARG A 1 111 ? -18.464 10.289 10.941 1.00 88.19 111 ARG A C 1
ATOM 938 O O . ARG A 1 111 ? -18.352 10.785 9.822 1.00 88.19 111 ARG A O 1
ATOM 945 N N . ALA A 1 112 ? -19.580 9.735 11.381 1.00 90.38 112 ALA A N 1
ATOM 946 C CA . ALA A 1 112 ? -20.767 9.614 10.559 1.00 90.38 112 ALA A CA 1
ATOM 947 C C . ALA A 1 112 ? -22.035 9.888 11.361 1.00 90.38 112 ALA A C 1
ATOM 949 O O . ALA A 1 112 ? -22.054 9.776 12.586 1.00 90.38 112 ALA A O 1
ATOM 950 N N . GLU A 1 113 ? -23.114 10.229 10.669 1.00 89.94 113 GLU A N 1
ATOM 951 C CA . GLU A 1 113 ? -24.448 10.331 11.250 1.00 89.94 113 GLU A CA 1
ATOM 952 C C . GLU A 1 113 ? -25.383 9.336 10.571 1.00 89.94 113 GLU A C 1
ATOM 954 O O . GLU A 1 113 ? -25.372 9.183 9.349 1.00 89.94 113 GLU A O 1
ATOM 959 N N . LYS A 1 114 ? -26.206 8.658 11.369 1.00 91.06 114 LYS A N 1
ATOM 960 C CA . LYS A 1 114 ? -27.240 7.742 10.897 1.00 91.06 114 LYS A CA 1
ATOM 961 C C . LYS A 1 114 ? -28.482 7.909 11.760 1.00 91.06 114 LYS A C 1
ATOM 963 O O . LYS A 1 114 ? -28.441 7.709 12.971 1.00 91.06 114 LYS A O 1
ATOM 968 N N . ASN A 1 115 ? -29.592 8.286 11.133 1.00 87.81 115 ASN A N 1
ATOM 969 C CA . ASN A 1 115 ? -30.884 8.549 11.767 1.00 87.81 115 ASN A CA 1
ATOM 970 C C . ASN A 1 115 ? -30.809 9.580 12.917 1.00 87.81 115 ASN A C 1
ATOM 972 O O . ASN A 1 115 ? -31.464 9.408 13.944 1.00 87.81 115 ASN A O 1
ATOM 976 N N . GLY A 1 116 ? -29.999 10.635 12.768 1.00 85.25 116 GLY A N 1
ATOM 977 C CA . GLY A 1 116 ? -29.818 11.675 13.793 1.00 85.25 116 GLY A CA 1
ATOM 978 C C . GLY A 1 116 ? -28.912 11.281 14.966 1.00 85.25 116 GLY A C 1
ATOM 979 O O . GLY A 1 116 ? -28.714 12.085 15.874 1.00 85.25 116 GLY A O 1
ATOM 980 N N . GLN A 1 117 ? -28.356 10.066 14.962 1.00 90.00 117 GLN A N 1
ATOM 981 C CA . GLN A 1 117 ? -27.355 9.611 15.923 1.00 90.00 117 GLN A CA 1
ATOM 982 C C . GLN A 1 117 ? -25.966 9.679 15.286 1.00 90.00 117 GLN A C 1
ATOM 984 O O . GLN A 1 117 ? -25.770 9.241 14.152 1.00 90.00 117 GLN A O 1
ATOM 989 N N . ARG A 1 118 ? -24.992 10.206 16.031 1.00 92.31 118 ARG A N 1
ATOM 990 C CA . ARG A 1 118 ? -23.589 10.235 15.606 1.00 92.31 118 ARG A CA 1
ATOM 991 C C . ARG A 1 118 ? -22.868 8.948 15.959 1.00 92.31 118 ARG A C 1
ATOM 993 O O . ARG A 1 118 ? -23.106 8.370 17.026 1.00 92.31 118 ARG A O 1
ATOM 1000 N N . TYR A 1 119 ? -21.949 8.573 15.082 1.00 92.88 119 TYR A N 1
ATOM 1001 C CA . TYR A 1 119 ? -21.146 7.371 15.158 1.00 92.88 119 TYR A CA 1
ATOM 1002 C C . TYR A 1 119 ? -19.680 7.660 14.860 1.00 92.88 119 TYR A C 1
ATOM 1004 O O . TYR A 1 119 ? -19.339 8.507 14.033 1.00 92.88 119 TYR A O 1
ATOM 1012 N N . LEU A 1 120 ? -18.828 6.910 15.544 1.00 92.81 120 LEU A N 1
ATOM 1013 C CA . LEU A 1 120 ? -17.423 6.749 15.235 1.00 92.81 120 LEU A CA 1
ATOM 1014 C C . LEU A 1 120 ? -17.274 5.406 14.523 1.00 92.81 120 LEU A C 1
ATOM 1016 O O . LEU A 1 120 ? -17.641 4.375 15.091 1.00 92.81 120 LEU A O 1
ATOM 1020 N N . VAL A 1 121 ? -16.778 5.429 13.290 1.00 90.62 121 VAL A N 1
ATOM 1021 C CA . VAL A 1 121 ? -16.749 4.257 12.414 1.00 90.62 121 VAL A CA 1
ATOM 1022 C C . VAL A 1 121 ? -15.314 3.980 12.002 1.00 90.62 121 VAL A C 1
ATOM 1024 O O . VAL A 1 121 ? -14.672 4.816 11.369 1.00 90.62 121 VAL A O 1
ATOM 1027 N N . PHE A 1 122 ? -14.811 2.811 12.377 1.00 88.19 122 PHE A N 1
ATOM 1028 C CA . PHE A 1 122 ? -13.473 2.357 12.019 1.00 88.19 122 PHE A CA 1
ATOM 1029 C C . PHE A 1 122 ? -13.504 1.669 10.658 1.00 88.19 122 PHE A C 1
ATOM 1031 O O . PHE A 1 122 ? -14.488 1.011 10.311 1.00 88.19 122 PHE A O 1
ATOM 1038 N N . LEU A 1 123 ? -12.402 1.749 9.909 1.00 80.94 123 LEU A N 1
ATOM 1039 C CA . LEU A 1 123 ? -12.283 1.032 8.634 1.00 80.94 123 LEU A CA 1
ATOM 1040 C C . LEU A 1 123 ? -12.333 -0.500 8.794 1.00 80.94 123 LEU A C 1
ATOM 1042 O O . LEU A 1 123 ? -12.612 -1.208 7.833 1.00 80.94 123 LEU A O 1
ATOM 1046 N N . SER A 1 124 ? -12.141 -1.016 10.013 1.00 78.12 124 SER A N 1
ATOM 1047 C CA . SER A 1 124 ? -12.384 -2.420 10.378 1.00 78.12 124 SER A CA 1
ATOM 1048 C C . SER A 1 124 ? -13.869 -2.825 10.352 1.00 78.12 124 SER A C 1
ATOM 1050 O O . SER A 1 124 ? -14.180 -4.007 10.493 1.00 78.12 124 SER A O 1
ATOM 1052 N N . GLY A 1 125 ? -14.787 -1.863 10.202 1.00 81.44 125 GLY A N 1
ATOM 1053 C CA . GLY A 1 125 ? -16.236 -2.066 10.225 1.00 81.44 125 GLY A CA 1
ATOM 1054 C C . GLY A 1 125 ? -16.875 -1.914 11.609 1.00 81.44 125 GLY A C 1
ATOM 1055 O O . GLY A 1 125 ? -18.091 -2.053 11.738 1.00 81.44 125 GLY A O 1
ATOM 1056 N N . GLU A 1 126 ? -16.094 -1.624 12.653 1.00 90.69 126 GLU A N 1
ATOM 1057 C CA . GLU A 1 126 ? -16.627 -1.367 13.994 1.00 90.69 126 GLU A CA 1
ATOM 1058 C C . GLU A 1 126 ? -17.292 0.016 14.066 1.00 90.69 126 GLU A C 1
ATOM 1060 O O . GLU A 1 126 ? -16.693 1.034 13.716 1.00 90.69 126 GLU A O 1
ATOM 1065 N N . GLU A 1 127 ? -18.527 0.052 14.564 1.00 92.75 127 GLU A N 1
ATOM 1066 C CA . GLU A 1 127 ? -19.349 1.256 14.712 1.00 92.75 127 GLU A CA 1
ATOM 1067 C C . GLU A 1 127 ? -19.655 1.477 16.205 1.00 92.75 127 GLU A C 1
ATOM 1069 O O . GLU A 1 127 ? -20.100 0.557 16.892 1.00 92.75 127 GLU A O 1
ATOM 1074 N N . TYR A 1 128 ? -19.432 2.696 16.709 1.00 95.31 128 TYR A N 1
ATOM 1075 C CA . TYR A 1 128 ? -19.711 3.074 18.100 1.00 95.31 128 TYR A CA 1
ATOM 1076 C C . TYR A 1 128 ? -20.502 4.375 18.162 1.00 95.31 128 TYR A C 1
ATOM 1078 O O . TYR A 1 128 ? -20.182 5.333 17.460 1.00 95.31 128 TYR A O 1
ATOM 1086 N N . THR A 1 129 ? -21.494 4.460 19.044 1.00 96.00 129 THR A N 1
ATOM 1087 C CA . THR A 1 129 ? -22.211 5.721 19.293 1.00 96.00 129 THR A CA 1
ATOM 1088 C C . THR A 1 129 ? -21.259 6.781 19.851 1.00 96.00 129 THR A C 1
ATOM 1090 O O . THR A 1 129 ? -20.556 6.556 20.839 1.00 96.00 129 THR A O 1
ATOM 1093 N N . LEU A 1 130 ? -21.237 7.953 19.221 1.00 94.56 130 LEU A N 1
ATOM 1094 C CA . LEU A 1 130 ? -20.226 8.982 19.454 1.00 94.56 130 LEU A CA 1
ATOM 1095 C C . LEU A 1 130 ? -20.788 10.194 20.201 1.00 94.56 130 LEU A C 1
ATOM 1097 O O . LEU A 1 130 ? -21.845 10.711 19.843 1.00 94.56 130 LEU A O 1
ATOM 1101 N N . ALA A 1 131 ? -20.023 10.684 21.177 1.00 90.81 131 ALA A N 1
ATOM 1102 C CA . ALA A 1 131 ? -20.142 12.037 21.712 1.00 90.81 131 ALA A CA 1
ATOM 1103 C C . ALA A 1 131 ? -18.905 12.871 21.325 1.00 90.81 131 ALA A C 1
ATOM 1105 O O . ALA A 1 131 ? -17.772 12.487 21.634 1.00 90.81 131 ALA A O 1
ATOM 1106 N N . ASN A 1 132 ? -19.122 14.015 20.665 1.00 83.56 132 ASN A N 1
ATOM 1107 C CA . ASN A 1 132 ? -18.046 14.939 20.268 1.00 83.56 132 ASN A CA 1
ATOM 1108 C C . ASN A 1 132 ? -17.745 15.994 21.335 1.00 83.56 132 ASN A C 1
ATOM 1110 O O . ASN A 1 132 ? -16.703 16.647 21.292 1.00 83.56 132 ASN A O 1
ATOM 1114 N N . THR A 1 133 ? -18.649 16.162 22.296 1.00 82.56 133 THR A N 1
ATOM 1115 C CA . THR A 1 133 ? -18.451 16.991 23.485 1.00 82.56 133 THR A CA 1
ATOM 1116 C C . THR A 1 133 ? -19.038 16.290 24.708 1.00 82.56 133 THR A C 1
ATOM 1118 O O . THR A 1 133 ? -19.666 15.235 24.605 1.00 82.56 133 THR A O 1
ATOM 1121 N N . ILE A 1 134 ? -18.837 16.860 25.892 1.00 80.06 134 ILE A N 1
ATOM 1122 C CA . ILE A 1 134 ? -19.381 16.298 27.135 1.00 80.06 134 ILE A CA 1
ATOM 1123 C C . ILE A 1 134 ? -20.879 16.528 27.255 1.00 80.06 134 ILE A C 1
ATOM 1125 O O . ILE A 1 134 ? -21.587 15.690 27.809 1.00 80.06 134 ILE A O 1
ATOM 1129 N N . GLU A 1 135 ? -21.367 17.636 26.708 1.00 83.94 135 GLU A N 1
ATOM 1130 C CA . GLU A 1 135 ? -22.790 17.954 26.648 1.00 83.94 135 GLU A CA 1
ATOM 1131 C C . GLU A 1 135 ? -23.556 16.959 25.762 1.00 83.94 135 GLU A C 1
ATOM 1133 O O . GLU A 1 135 ? -24.752 16.764 25.959 1.00 83.94 135 GLU A O 1
ATOM 1138 N N . GLU A 1 136 ? -22.867 16.300 24.825 1.00 87.12 136 GLU A N 1
ATOM 1139 C CA . GLU A 1 136 ? -23.419 15.262 23.947 1.00 87.12 136 GLU A CA 1
ATOM 1140 C C . GLU A 1 136 ? -23.399 13.852 24.565 1.00 87.12 136 GLU A C 1
ATOM 1142 O O . GLU A 1 136 ? -23.857 12.898 23.934 1.00 87.12 136 GLU A O 1
ATOM 1147 N N . LEU A 1 137 ? -22.876 13.683 25.786 1.00 87.94 137 LEU A N 1
ATOM 1148 C CA . LEU A 1 137 ? -22.845 12.375 26.440 1.00 87.94 137 LEU A CA 1
ATOM 1149 C C . LEU A 1 137 ? -24.259 11.878 26.754 1.00 87.94 137 LEU A C 1
ATOM 1151 O O . LEU A 1 137 ? -25.047 12.536 27.433 1.00 87.94 137 LEU A O 1
ATOM 1155 N N . MET A 1 138 ? -24.542 10.654 26.319 1.00 89.62 138 MET A N 1
ATOM 1156 C CA . MET A 1 138 ? -25.804 9.959 26.530 1.00 89.62 138 MET A CA 1
ATOM 1157 C C . MET A 1 138 ? -25.568 8.608 27.222 1.00 89.62 138 MET A C 1
ATOM 1159 O O . MET A 1 138 ? -24.466 8.054 27.168 1.00 89.62 138 MET A O 1
ATOM 1163 N N . PRO A 1 139 ? -26.586 8.017 27.879 1.00 89.88 139 PRO A N 1
ATOM 1164 C CA . PRO A 1 139 ? -26.437 6.727 28.560 1.00 89.88 139 PRO A CA 1
ATOM 1165 C C . PRO A 1 139 ? -25.964 5.575 27.661 1.00 89.88 139 PRO A C 1
ATOM 1167 O O . PRO A 1 139 ? -25.432 4.594 28.169 1.00 89.88 139 PRO A O 1
ATOM 1170 N N . ASN A 1 140 ? -26.160 5.683 26.345 1.00 91.25 140 ASN A N 1
ATOM 1171 C CA . ASN A 1 140 ? -25.731 4.708 25.346 1.00 91.25 140 ASN A CA 1
ATOM 1172 C C . ASN A 1 140 ? -24.411 5.074 24.648 1.00 91.25 140 ASN A C 1
ATOM 1174 O O . ASN A 1 1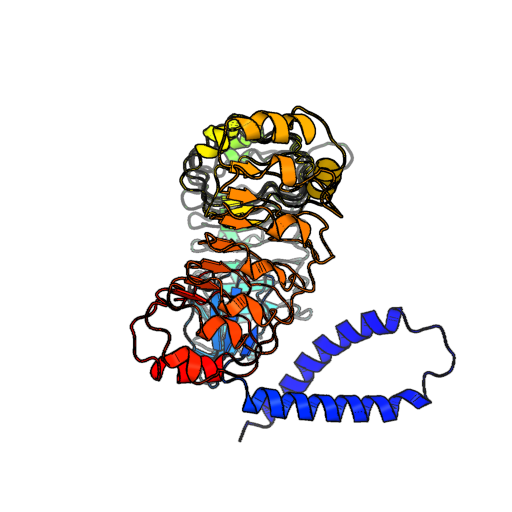40 ? -24.047 4.355 23.727 1.00 91.25 140 ASN A O 1
ATOM 1178 N N . THR A 1 141 ? -23.716 6.157 25.024 1.00 94.25 141 THR A N 1
ATOM 1179 C CA . THR A 1 141 ? -22.451 6.563 24.385 1.00 94.25 141 THR A CA 1
ATOM 1180 C C . THR A 1 141 ? -21.368 5.506 24.594 1.00 94.25 141 THR A C 1
ATOM 1182 O O . THR A 1 141 ? -21.035 5.191 25.738 1.00 94.25 141 THR A O 1
ATOM 1185 N N . GLU A 1 142 ? -20.801 4.994 23.504 1.00 96.62 142 GLU A N 1
ATOM 1186 C CA . GLU A 1 142 ? -19.732 3.987 23.499 1.00 96.62 142 GLU A CA 1
ATOM 1187 C C . GLU A 1 142 ? -18.366 4.566 23.104 1.00 96.62 142 GLU A C 1
ATOM 1189 O O . GLU A 1 142 ? -17.336 3.998 23.472 1.00 96.62 142 GLU A O 1
ATOM 1194 N N . ALA A 1 143 ? -18.338 5.698 22.399 1.00 95.62 143 ALA A N 1
ATOM 1195 C CA . ALA A 1 143 ? -17.125 6.374 21.964 1.00 95.62 143 ALA A CA 1
ATOM 1196 C C . ALA A 1 143 ? -17.137 7.864 22.319 1.00 95.62 143 ALA A C 1
ATOM 1198 O O . ALA A 1 143 ? -18.146 8.559 22.190 1.00 95.62 143 ALA A O 1
ATOM 1199 N N . VAL A 1 144 ? -15.974 8.360 22.728 1.00 92.44 144 VAL A N 1
ATOM 1200 C CA . VAL A 1 144 ? -15.712 9.780 22.962 1.00 92.44 144 VAL A CA 1
ATOM 1201 C C . VAL A 1 144 ? -14.540 10.184 22.083 1.00 92.44 144 VAL A C 1
ATOM 1203 O O . VAL A 1 144 ? -13.476 9.580 22.198 1.00 92.44 144 VAL A O 1
ATOM 1206 N N . ALA A 1 145 ? -14.730 11.179 21.215 1.00 89.44 145 ALA A N 1
ATOM 1207 C CA . ALA A 1 145 ? -13.672 11.676 20.338 1.00 89.44 145 ALA A CA 1
ATOM 1208 C C . ALA A 1 145 ? -13.604 13.204 20.363 1.00 89.44 145 ALA A C 1
ATOM 1210 O O . ALA A 1 145 ? -14.261 13.883 19.570 1.00 89.44 145 ALA A O 1
ATOM 1211 N N . PHE A 1 146 ? -12.794 13.742 21.272 1.00 84.56 146 PHE A N 1
ATOM 1212 C CA . PHE A 1 146 ? -12.533 15.173 21.377 1.00 84.56 146 PHE A CA 1
ATOM 1213 C C . PHE A 1 146 ? -11.267 15.474 20.578 1.00 84.56 146 PHE A C 1
ATOM 1215 O O . PHE A 1 146 ? -10.201 14.967 20.903 1.00 84.56 146 PHE A O 1
ATOM 1222 N N . TYR A 1 147 ? -11.397 16.256 19.509 1.00 72.31 147 TYR A N 1
ATOM 1223 C CA . TYR A 1 147 ? -10.281 16.627 18.639 1.00 72.31 147 TYR A CA 1
ATOM 1224 C C . TYR A 1 147 ? -10.090 18.138 18.687 1.00 72.31 147 TYR A C 1
ATOM 1226 O O . TYR A 1 147 ? -11.073 18.868 18.536 1.00 72.31 147 TYR A O 1
ATOM 1234 N N . SER A 1 148 ? -8.854 18.613 18.871 1.00 63.94 148 SER A N 1
ATOM 1235 C CA . SER A 1 148 ? -8.528 20.053 18.835 1.00 63.94 148 SER A CA 1
ATOM 1236 C C . SER A 1 148 ? -9.405 20.911 19.760 1.00 63.94 148 SER A C 1
ATOM 1238 O O . SER A 1 148 ? -9.821 22.012 19.392 1.00 63.94 148 SER A O 1
ATOM 1240 N N . ASN A 1 149 ? -9.728 20.406 20.956 1.00 62.72 149 ASN A N 1
ATOM 1241 C CA . ASN A 1 149 ? -10.555 21.127 21.923 1.00 62.72 149 ASN A CA 1
ATOM 1242 C C . ASN A 1 149 ? -9.689 21.626 23.099 1.00 62.72 149 ASN A C 1
ATOM 1244 O O . ASN A 1 149 ? -9.471 20.876 24.050 1.00 62.72 149 ASN A O 1
ATOM 1248 N N . PRO A 1 150 ? -9.175 22.872 23.050 1.00 50.53 150 PRO A N 1
ATOM 1249 C CA . PRO A 1 150 ? -8.160 23.379 23.982 1.00 50.53 150 PRO A CA 1
ATOM 1250 C C . PRO A 1 150 ? -8.692 23.714 25.387 1.00 50.53 150 PRO A C 1
ATOM 1252 O O . PRO A 1 150 ? -7.972 24.298 26.192 1.00 50.53 150 PRO A O 1
ATOM 1255 N N . VAL A 1 151 ? -9.963 23.423 25.687 1.00 51.34 151 VAL A N 1
ATOM 1256 C CA . VAL A 1 151 ? -10.659 23.969 26.869 1.00 51.34 151 VAL A CA 1
ATOM 1257 C C . VAL A 1 151 ? -10.861 22.930 27.979 1.00 51.34 151 VAL A C 1
ATOM 1259 O O . VAL A 1 151 ? -11.348 23.272 29.056 1.00 51.34 151 VAL A O 1
ATOM 1262 N N . PHE A 1 152 ? -10.494 21.664 27.770 1.00 59.62 152 PHE A N 1
ATOM 1263 C CA . PHE A 1 152 ? -11.020 20.600 28.618 1.00 59.62 152 PHE A CA 1
ATOM 1264 C C . PHE A 1 152 ? -9.986 19.855 29.476 1.00 59.62 152 PHE A C 1
ATOM 1266 O O . PHE A 1 152 ? -9.345 18.915 29.021 1.00 59.62 152 PHE A O 1
ATOM 1273 N N . ASN A 1 153 ? -9.907 20.228 30.761 1.00 59.47 153 ASN A N 1
ATOM 1274 C CA . ASN A 1 153 ? -9.023 19.597 31.753 1.00 59.47 153 ASN A CA 1
ATOM 1275 C C . ASN A 1 153 ? -9.742 18.667 32.761 1.00 59.47 153 ASN A C 1
ATOM 1277 O O . ASN A 1 153 ? -9.065 18.003 33.547 1.00 59.47 153 ASN A O 1
ATOM 1281 N N . ASP A 1 154 ? -11.084 18.586 32.778 1.00 69.94 154 ASP A N 1
ATOM 1282 C CA . ASP A 1 154 ? -11.829 17.826 33.807 1.00 69.94 154 ASP A CA 1
ATOM 1283 C C . ASP A 1 154 ? -12.619 16.620 33.273 1.00 69.94 154 ASP A C 1
ATOM 1285 O O . ASP A 1 154 ? -13.843 16.616 33.170 1.00 69.94 154 ASP A O 1
ATOM 1289 N N . PHE A 1 155 ? -11.933 15.510 33.024 1.00 76.00 155 PHE A N 1
ATOM 1290 C CA . PHE A 1 155 ? -12.567 14.271 32.558 1.00 76.00 155 PHE A CA 1
ATOM 1291 C C . PHE A 1 155 ? -13.392 13.516 33.620 1.00 76.00 155 PHE A C 1
ATOM 1293 O O . PHE A 1 155 ? -13.809 12.379 33.380 1.00 76.00 155 PHE A O 1
ATOM 1300 N N . SER A 1 156 ? -13.661 14.099 34.795 1.00 76.56 156 SER A N 1
ATOM 1301 C CA . SER A 1 156 ? -14.402 13.425 35.871 1.00 76.56 156 SER A CA 1
ATOM 1302 C C . SER A 1 156 ? -15.811 12.992 35.453 1.00 76.56 156 SER A C 1
ATOM 1304 O O . SER A 1 156 ? -16.265 11.918 35.862 1.00 76.56 156 SER A O 1
ATOM 1306 N N . ALA A 1 157 ? -16.476 13.757 34.581 1.00 79.62 157 ALA A N 1
ATOM 1307 C CA . ALA A 1 157 ? -17.802 13.433 34.057 1.00 79.62 157 ALA A CA 1
ATOM 1308 C C . ALA A 1 157 ? -17.837 12.086 33.313 1.00 79.62 157 ALA A C 1
ATOM 1310 O O . ALA A 1 157 ? -18.830 11.359 33.413 1.00 79.62 157 ALA A O 1
ATOM 1311 N N . LEU A 1 158 ? -16.739 11.712 32.641 1.00 85.00 158 LEU A N 1
ATOM 1312 C CA . LEU A 1 158 ? -16.655 10.469 31.873 1.00 85.00 158 LEU A CA 1
ATOM 1313 C C . LEU A 1 158 ? -16.757 9.231 32.762 1.00 85.00 158 LEU A C 1
ATOM 1315 O O . LEU A 1 158 ? -17.343 8.242 32.340 1.00 85.00 158 LEU A O 1
ATOM 1319 N N . SER A 1 159 ? -16.293 9.297 34.016 1.00 82.12 159 SER A N 1
ATOM 1320 C CA . SER A 1 159 ? -16.289 8.159 34.957 1.00 82.12 159 SER A CA 1
ATOM 1321 C C . SER A 1 159 ? -17.666 7.513 35.199 1.00 82.12 159 SER A C 1
ATOM 1323 O O . SER A 1 159 ? -17.750 6.365 35.646 1.00 82.12 159 SER A O 1
ATOM 1325 N N . LYS A 1 160 ? -18.756 8.232 34.891 1.00 84.38 160 LYS A N 1
ATOM 1326 C CA . LYS A 1 160 ? -20.139 7.744 34.991 1.00 84.38 160 LYS A CA 1
ATOM 1327 C C . LYS A 1 160 ? -20.544 6.837 33.820 1.00 84.38 160 LYS A C 1
ATOM 1329 O O . LYS A 1 160 ? -21.411 5.985 33.997 1.00 84.38 160 LYS A O 1
ATOM 1334 N N . TYR A 1 161 ? -19.898 6.968 32.665 1.00 90.06 161 TYR A N 1
ATOM 1335 C CA . TYR A 1 161 ? -20.228 6.272 31.419 1.00 90.06 161 TYR A CA 1
ATOM 1336 C C . TYR A 1 161 ? -19.344 5.031 31.244 1.00 90.06 161 TYR A C 1
ATOM 1338 O O . TYR A 1 161 ? -18.456 4.960 30.397 1.00 90.06 161 TYR A O 1
ATOM 1346 N N . ARG A 1 162 ? -19.559 4.026 32.100 1.00 88.31 162 ARG A N 1
ATOM 1347 C CA . ARG A 1 162 ? -18.708 2.821 32.188 1.00 88.31 162 ARG A CA 1
ATOM 1348 C C . ARG A 1 162 ? -18.750 1.918 30.951 1.00 88.31 162 ARG A C 1
ATOM 1350 O O . ARG A 1 162 ? -17.953 0.984 30.867 1.00 88.31 162 ARG A O 1
ATOM 1357 N N . GLN A 1 163 ? -19.678 2.162 30.034 1.00 91.81 163 GLN A N 1
ATOM 1358 C CA . GLN A 1 163 ? -19.811 1.455 28.765 1.00 91.81 163 GLN A CA 1
ATOM 1359 C C . GLN A 1 163 ? -18.899 2.000 27.656 1.00 91.81 163 GLN A C 1
ATOM 1361 O O . GLN A 1 163 ? -18.824 1.368 26.609 1.00 91.81 163 GLN A O 1
ATOM 1366 N N . ILE A 1 164 ? -18.208 3.130 27.872 1.00 95.12 164 ILE A N 1
ATOM 1367 C CA . ILE A 1 164 ? -17.262 3.678 26.890 1.00 95.12 164 ILE A CA 1
ATOM 1368 C C . ILE A 1 164 ? -16.183 2.633 26.571 1.00 95.12 164 ILE A C 1
ATOM 1370 O O . ILE A 1 164 ? -15.507 2.121 27.469 1.00 95.12 164 ILE A O 1
ATOM 1374 N N . LYS A 1 165 ? -16.036 2.342 25.278 1.00 96.44 165 LYS A N 1
ATOM 1375 C CA . LYS A 1 165 ? -15.058 1.423 24.685 1.00 96.44 165 LYS A CA 1
ATOM 1376 C C . LYS A 1 165 ? -13.942 2.166 23.956 1.00 96.44 165 LYS A C 1
ATOM 1378 O O . LYS A 1 165 ? -12.818 1.672 23.929 1.00 96.44 165 LYS A O 1
ATOM 1383 N N . VAL A 1 166 ? -14.229 3.340 23.393 1.00 96.06 166 VAL A N 1
ATOM 1384 C CA . VAL A 1 166 ? -13.262 4.122 22.610 1.00 96.06 166 VAL A CA 1
ATOM 1385 C C . VAL A 1 166 ? -13.093 5.509 23.214 1.00 96.06 166 VAL A C 1
ATOM 1387 O O . VAL A 1 166 ? -14.075 6.216 23.446 1.00 96.06 166 VAL A O 1
ATOM 1390 N N . LEU A 1 167 ? -11.845 5.895 23.463 1.00 93.25 167 LEU A N 1
ATOM 1391 C CA . LEU A 1 167 ? -11.482 7.210 23.975 1.00 93.25 167 LEU A CA 1
ATOM 1392 C C . LEU A 1 167 ? -10.406 7.832 23.082 1.00 93.25 167 LEU A C 1
ATOM 1394 O O . LEU A 1 167 ? -9.274 7.361 23.065 1.00 93.25 167 LEU A O 1
ATOM 1398 N N . ILE A 1 168 ? -10.757 8.895 22.368 1.00 91.38 168 ILE A N 1
ATOM 1399 C CA . ILE A 1 168 ? -9.857 9.657 21.500 1.00 91.38 168 ILE A CA 1
ATOM 1400 C C . ILE A 1 168 ? -9.804 11.090 22.026 1.00 91.38 168 ILE A C 1
ATOM 1402 O O . ILE A 1 168 ? -10.823 11.782 22.060 1.00 91.38 168 ILE A O 1
ATOM 1406 N N . LEU A 1 169 ? -8.625 11.514 22.472 1.00 88.75 169 LEU A N 1
ATOM 1407 C CA . LEU A 1 169 ? -8.364 12.841 23.037 1.00 88.75 169 LEU A CA 1
ATOM 1408 C C . LEU A 1 169 ? -7.176 13.489 22.316 1.00 88.75 169 LEU A C 1
ATOM 1410 O O . LEU A 1 169 ? -6.224 13.956 22.946 1.00 88.75 169 LEU A O 1
ATOM 1414 N N . ASP A 1 170 ? -7.209 13.447 20.988 1.00 87.38 170 ASP A N 1
ATOM 1415 C CA . ASP A 1 170 ? -6.098 13.884 20.152 1.00 87.38 170 ASP A CA 1
ATOM 1416 C C . ASP A 1 170 ? -6.050 15.416 20.046 1.00 87.38 170 ASP A C 1
ATOM 1418 O O . ASP A 1 170 ? -7.077 16.091 19.912 1.00 87.38 170 ASP A O 1
ATOM 1422 N N . TYR A 1 171 ? -4.842 15.979 20.084 1.00 85.44 171 TYR A N 1
ATOM 1423 C CA . TYR A 1 171 ? -4.593 17.423 19.979 1.00 85.44 171 TYR A CA 1
ATOM 1424 C C . TYR A 1 171 ? -5.399 18.271 20.975 1.00 85.44 171 TYR A C 1
ATOM 1426 O O . TYR A 1 171 ? -5.796 19.403 20.690 1.00 85.44 171 TYR A O 1
ATOM 1434 N N . CYS A 1 172 ? -5.650 17.737 22.170 1.00 82.31 172 CYS A N 1
ATOM 1435 C CA . CYS A 1 172 ? -6.338 18.447 23.249 1.00 82.31 172 CYS A CA 1
ATOM 1436 C C . CYS A 1 172 ? -5.399 19.348 24.072 1.00 82.31 172 CYS A C 1
ATOM 1438 O O . CYS A 1 172 ? -5.864 20.059 24.960 1.00 82.31 172 CYS A O 1
ATOM 1440 N N . GLY A 1 173 ? -4.091 19.338 23.788 1.00 82.56 173 GLY A N 1
ATOM 1441 C CA . GLY A 1 173 ? -3.092 20.104 24.538 1.00 82.56 173 GLY A CA 1
ATOM 1442 C C . GLY A 1 173 ? -2.804 19.527 25.927 1.00 82.56 173 GLY A C 1
ATOM 1443 O O . GLY A 1 173 ? -2.378 20.256 26.820 1.00 82.56 173 GLY A O 1
ATOM 1444 N N . LEU A 1 174 ? -3.053 18.230 26.124 1.00 81.81 174 LEU A N 1
ATOM 1445 C CA . LEU A 1 174 ? -2.906 17.558 27.412 1.00 81.81 174 LEU A CA 1
ATOM 1446 C C . LEU A 1 174 ? -1.425 17.379 27.757 1.00 81.81 174 LEU A C 1
ATOM 1448 O O . LEU A 1 174 ? -0.693 16.718 27.030 1.00 81.81 174 LEU A O 1
ATOM 1452 N N . ASP A 1 175 ? -0.980 17.910 28.889 1.00 77.88 175 ASP A N 1
ATOM 1453 C CA . ASP A 1 175 ? 0.329 17.590 29.478 1.00 77.88 175 ASP A CA 1
ATOM 1454 C C . ASP A 1 175 ? 0.206 16.561 30.620 1.00 77.88 175 ASP A C 1
ATOM 1456 O O . ASP A 1 175 ? 1.125 15.784 30.883 1.00 77.88 175 ASP A O 1
ATOM 1460 N N . HIS A 1 176 ? -0.972 16.496 31.246 1.00 72.56 176 HIS A N 1
ATOM 1461 C CA . HIS A 1 176 ? -1.340 15.551 32.290 1.00 72.56 176 HIS A CA 1
ATOM 1462 C C . HIS A 1 176 ? -2.739 14.997 32.023 1.00 72.56 176 HIS A C 1
ATOM 1464 O O . HIS A 1 176 ? -3.680 15.739 31.749 1.00 72.56 176 HIS A O 1
ATOM 1470 N N . ILE A 1 177 ? -2.902 13.682 32.180 1.00 71.56 177 ILE A N 1
ATOM 1471 C CA . ILE A 1 177 ? -4.212 13.034 32.077 1.00 71.56 177 ILE A CA 1
ATOM 1472 C C . I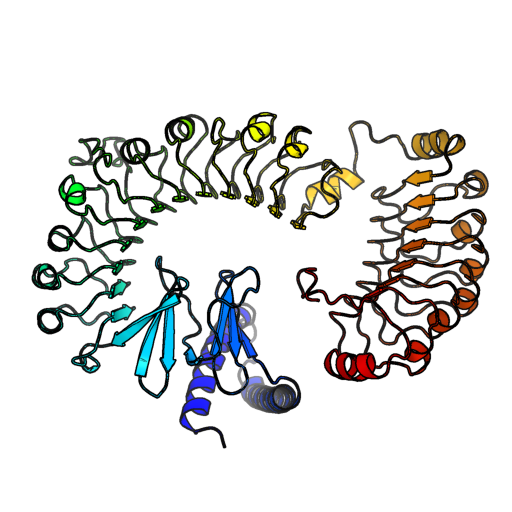LE A 1 177 ? -4.672 12.600 33.472 1.00 71.56 177 ILE A C 1
ATOM 1474 O O . ILE A 1 177 ? -3.922 11.908 34.171 1.00 71.56 177 ILE A O 1
ATOM 1478 N N . PRO A 1 178 ? -5.892 12.963 33.910 1.00 66.88 178 PRO A N 1
ATOM 1479 C CA . PRO A 1 178 ? -6.362 12.623 35.244 1.00 66.88 178 PRO A CA 1
ATOM 1480 C C . PRO A 1 178 ? -6.501 11.109 35.437 1.00 66.88 178 PRO A C 1
ATOM 1482 O O . PRO A 1 178 ? -7.092 10.392 34.628 1.00 66.88 178 PRO A O 1
ATOM 1485 N N . TYR A 1 179 ? -6.028 10.633 36.590 1.00 68.69 179 TYR A N 1
ATOM 1486 C CA . TYR A 1 179 ? -6.043 9.2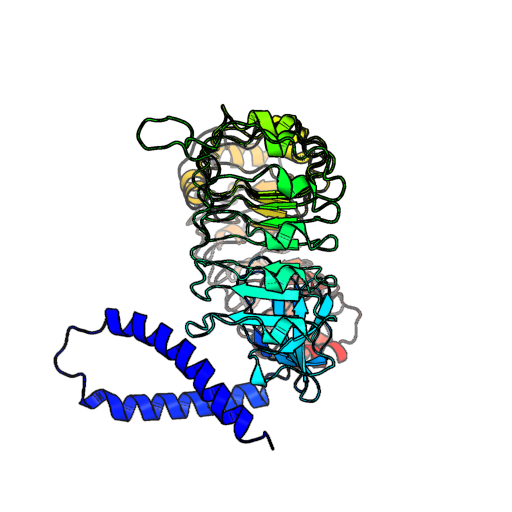18 36.983 1.00 68.69 179 TYR A CA 1
ATOM 1487 C C . TYR A 1 179 ? -7.452 8.591 37.004 1.00 68.69 179 TYR A C 1
ATOM 1489 O O . TYR A 1 179 ? -7.595 7.373 36.881 1.00 68.69 179 TYR A O 1
ATOM 1497 N N . ASN A 1 180 ? -8.496 9.420 37.116 1.00 72.94 180 ASN A N 1
ATOM 1498 C CA . ASN A 1 180 ? -9.904 9.021 37.195 1.00 72.94 180 ASN A CA 1
ATOM 1499 C C . ASN A 1 180 ? -10.396 8.246 35.960 1.00 72.94 180 ASN A C 1
ATOM 1501 O O . ASN A 1 180 ? -11.331 7.447 36.076 1.00 72.94 180 ASN A O 1
ATOM 1505 N N . LEU A 1 181 ? -9.750 8.415 34.799 1.00 80.50 181 LEU A N 1
ATOM 1506 C CA . LEU A 1 181 ? -10.063 7.653 33.583 1.00 80.50 181 LEU A CA 1
ATOM 1507 C C . LEU A 1 181 ? -9.779 6.153 33.726 1.00 80.50 181 LEU A C 1
ATOM 1509 O O . LEU A 1 181 ? -10.409 5.340 33.055 1.00 80.50 181 LEU A O 1
ATOM 1513 N N . GLY A 1 182 ? -8.933 5.757 34.684 1.00 80.81 182 GLY A N 1
ATOM 1514 C CA . GLY A 1 182 ? -8.702 4.351 35.023 1.00 80.81 182 GLY A CA 1
ATOM 1515 C C . GLY A 1 182 ? -9.965 3.607 35.486 1.00 80.81 182 GLY A C 1
ATOM 1516 O O . GLY A 1 182 ? -9.971 2.375 35.510 1.00 80.81 182 GLY A O 1
ATOM 1517 N N . SER A 1 183 ? -11.045 4.318 35.836 1.00 85.06 183 SER A N 1
ATOM 1518 C CA . SER A 1 183 ? -12.347 3.731 36.190 1.00 85.06 183 SER A CA 1
ATOM 1519 C C . SER A 1 183 ? -13.117 3.145 34.997 1.00 85.06 183 SER A C 1
ATOM 1521 O O . SER A 1 183 ? -13.977 2.282 35.193 1.00 85.06 183 SER A O 1
ATOM 1523 N N . LEU A 1 184 ? -12.789 3.545 33.765 1.00 90.00 184 LEU A N 1
ATOM 1524 C CA . LEU A 1 184 ? -13.468 3.129 32.537 1.00 90.00 184 LEU A CA 1
ATOM 1525 C C . LEU A 1 184 ? -12.975 1.758 32.053 1.00 90.00 184 LEU A C 1
ATOM 1527 O O . LEU A 1 184 ? -12.316 1.619 31.030 1.00 90.00 184 LEU A O 1
ATOM 1531 N N . LYS A 1 185 ? -13.291 0.707 32.814 1.00 90.69 185 LYS A N 1
ATOM 1532 C CA . LYS A 1 185 ? -12.770 -0.658 32.598 1.00 90.69 185 LYS A CA 1
ATOM 1533 C C . LYS A 1 185 ? -13.195 -1.330 31.284 1.00 90.69 185 LYS A C 1
ATOM 1535 O O . LYS A 1 185 ? -12.676 -2.404 30.982 1.00 90.69 185 LYS A O 1
ATOM 1540 N N . SER A 1 186 ? -14.132 -0.740 30.545 1.00 94.50 186 SER A N 1
ATOM 1541 C CA . SER A 1 186 ? -14.610 -1.247 29.253 1.00 94.50 186 SER A CA 1
ATOM 1542 C C . SER A 1 186 ? -13.807 -0.734 28.062 1.00 94.50 186 SER A C 1
ATOM 1544 O O . SER A 1 186 ? -14.046 -1.213 26.962 1.00 94.50 186 SER A O 1
ATOM 1546 N N . ILE A 1 187 ? -12.872 0.198 28.272 1.00 95.38 187 ILE A N 1
ATOM 1547 C CA . ILE A 1 187 ? -12.063 0.770 27.197 1.00 95.38 187 ILE A CA 1
ATOM 1548 C C . ILE A 1 187 ? -11.238 -0.316 26.498 1.00 95.38 187 ILE A C 1
ATOM 1550 O O . ILE A 1 187 ? -10.499 -1.067 27.141 1.00 95.38 187 ILE A O 1
ATOM 1554 N N . GLU A 1 188 ? -11.348 -0.333 25.174 1.00 96.06 188 GLU A N 1
ATOM 1555 C CA . GLU A 1 188 ? -10.617 -1.189 24.243 1.00 96.06 188 GLU A CA 1
ATOM 1556 C C . GLU A 1 188 ? -9.651 -0.379 23.369 1.00 96.06 188 GLU A C 1
ATOM 1558 O O . GLU A 1 188 ? -8.585 -0.885 23.027 1.00 96.06 188 GLU A O 1
ATOM 1563 N N . LYS A 1 189 ? -9.975 0.883 23.051 1.00 96.12 189 LYS A N 1
ATOM 1564 C CA . LYS A 1 189 ? -9.154 1.743 22.186 1.00 96.12 189 LYS A CA 1
ATOM 1565 C C . LYS A 1 189 ? -8.906 3.106 22.827 1.00 96.12 189 LYS A C 1
ATOM 1567 O O . LYS A 1 189 ? -9.855 3.756 23.273 1.00 96.12 189 LYS A O 1
ATOM 1572 N N . VAL A 1 190 ? -7.644 3.533 22.880 1.00 94.81 190 VAL A N 1
ATOM 1573 C CA . VAL A 1 190 ? -7.220 4.819 23.461 1.00 94.81 190 VAL A CA 1
ATOM 1574 C C . VAL A 1 190 ? -6.272 5.546 22.518 1.00 94.81 190 VAL A C 1
ATOM 1576 O O . VAL A 1 190 ? -5.173 5.056 22.277 1.00 94.81 190 VAL A O 1
ATOM 1579 N N . SER A 1 191 ? -6.657 6.730 22.052 1.00 93.31 191 SER A N 1
ATOM 1580 C CA . SER A 1 191 ? -5.764 7.638 21.329 1.00 93.31 191 SER A CA 1
ATOM 1581 C C . SER A 1 191 ? -5.570 8.919 22.125 1.00 93.31 191 SER A C 1
ATOM 1583 O O . SER A 1 191 ? -6.536 9.520 22.604 1.00 93.31 191 SER A O 1
ATOM 1585 N N . LEU A 1 192 ? -4.308 9.289 22.320 1.00 92.06 192 LEU A N 1
ATOM 1586 C CA . LEU A 1 192 ? -3.882 10.517 22.989 1.00 92.06 192 LEU A CA 1
ATOM 1587 C C . LEU A 1 192 ? -2.867 11.260 22.113 1.00 92.06 192 LEU A C 1
ATOM 1589 O O . LEU A 1 192 ? -1.940 11.890 22.634 1.00 92.06 192 LEU A O 1
ATOM 1593 N N . ALA A 1 193 ? -3.003 11.144 20.795 1.00 90.81 193 ALA A N 1
ATOM 1594 C CA . ALA A 1 193 ? -2.023 11.642 19.850 1.00 90.81 193 ALA A CA 1
ATOM 1595 C C . ALA A 1 193 ? -1.948 13.179 19.856 1.00 90.81 193 ALA A C 1
ATOM 1597 O O . ALA A 1 193 ? -2.923 13.861 20.172 1.00 90.81 193 ALA A O 1
ATOM 1598 N N . GLY A 1 194 ? -0.788 13.747 19.532 1.00 88.81 194 GLY A N 1
ATOM 1599 C CA . GLY A 1 194 ? -0.645 15.196 19.339 1.00 88.81 194 GLY A CA 1
ATOM 1600 C C . GLY A 1 194 ? -0.790 16.024 20.619 1.00 88.81 194 GLY A C 1
ATOM 1601 O O . GLY A 1 194 ? -1.282 17.153 20.585 1.00 88.81 194 GLY A O 1
ATOM 1602 N N . ASN A 1 195 ? -0.421 15.455 21.765 1.00 87.81 195 ASN A N 1
ATOM 1603 C CA . ASN A 1 195 ? -0.478 16.108 23.072 1.00 87.81 195 ASN A CA 1
ATOM 1604 C C . ASN A 1 195 ? 0.945 16.415 23.597 1.00 87.81 195 ASN A C 1
ATOM 1606 O O . ASN A 1 195 ? 1.947 16.241 22.907 1.00 87.81 195 ASN A O 1
ATOM 1610 N N . ASN A 1 196 ? 1.052 16.885 24.841 1.00 88.25 196 ASN A N 1
ATOM 1611 C CA . ASN A 1 196 ? 2.317 17.233 25.499 1.00 88.25 196 ASN A CA 1
ATOM 1612 C C . ASN A 1 196 ? 2.750 16.170 26.530 1.00 88.25 196 ASN A C 1
ATOM 1614 O O . ASN A 1 196 ? 3.374 16.487 27.546 1.00 88.25 196 ASN A O 1
ATOM 1618 N N . ILE A 1 197 ? 2.406 14.900 26.301 1.00 88.12 197 ILE A N 1
ATOM 1619 C CA . ILE A 1 197 ? 2.631 13.806 27.251 1.00 88.12 197 ILE A CA 1
ATOM 1620 C C . ILE A 1 197 ? 4.093 13.348 27.188 1.00 88.12 197 ILE A C 1
ATOM 1622 O O . ILE A 1 197 ? 4.578 12.870 26.170 1.00 88.12 197 ILE A O 1
ATOM 1626 N N . THR A 1 198 ? 4.812 13.438 28.303 1.00 88.44 198 THR A N 1
ATOM 1627 C CA . THR A 1 198 ? 6.242 13.070 28.368 1.00 88.44 198 THR A CA 1
ATOM 1628 C C . THR A 1 198 ? 6.489 11.608 28.753 1.00 88.44 198 THR A C 1
ATOM 1630 O O . THR A 1 198 ? 7.592 11.092 28.580 1.00 88.44 198 THR A O 1
ATOM 1633 N N . SER A 1 199 ? 5.478 10.916 29.286 1.00 87.81 199 SER A N 1
ATOM 1634 C CA . SER A 1 199 ? 5.568 9.515 29.716 1.00 87.81 199 SER A CA 1
ATOM 1635 C C . SER A 1 199 ? 4.208 8.821 29.665 1.00 87.81 199 SER A C 1
ATOM 1637 O O . SER A 1 199 ? 3.171 9.477 29.725 1.00 87.81 199 SER A O 1
ATOM 1639 N N . PHE A 1 200 ? 4.196 7.486 29.589 1.00 88.81 200 PHE A N 1
ATOM 1640 C CA . PHE A 1 200 ? 2.951 6.711 29.562 1.00 88.81 200 PHE A CA 1
ATOM 1641 C C . PHE A 1 200 ? 2.042 7.052 30.764 1.00 88.81 200 PHE A C 1
ATOM 1643 O O . PHE A 1 200 ? 2.440 6.841 31.918 1.00 88.81 200 PHE A O 1
ATOM 1650 N N . PRO A 1 201 ? 0.801 7.509 30.524 1.00 87.25 201 PRO A N 1
ATOM 1651 C CA . PRO A 1 201 ? -0.136 7.846 31.588 1.00 87.25 201 PRO A CA 1
ATOM 1652 C C . PRO A 1 201 ? -0.460 6.648 32.491 1.00 87.25 201 PRO A C 1
ATOM 1654 O O . PRO A 1 201 ? -0.877 5.583 32.034 1.00 87.25 201 PRO A O 1
ATOM 1657 N N . SER A 1 202 ? -0.338 6.830 33.808 1.00 85.81 202 SER A N 1
ATOM 1658 C CA . SER A 1 202 ? -0.448 5.732 34.783 1.00 85.81 202 SER A CA 1
ATOM 1659 C C . SER A 1 202 ? -1.811 5.024 34.807 1.00 85.81 202 SER A C 1
ATOM 1661 O O . SER A 1 202 ? -1.883 3.844 35.161 1.00 85.81 202 SER A O 1
ATOM 1663 N N . PHE A 1 203 ? -2.890 5.715 34.425 1.00 86.62 203 PHE A N 1
ATOM 1664 C CA . PHE A 1 203 ? -4.242 5.151 34.402 1.00 86.62 203 PHE A CA 1
ATOM 1665 C C . PHE A 1 203 ? -4.400 4.042 33.353 1.00 86.62 203 PHE A C 1
ATOM 1667 O O . PHE A 1 203 ? -5.169 3.107 33.585 1.00 86.62 203 PHE A O 1
ATOM 1674 N N . ILE A 1 204 ? -3.653 4.114 32.241 1.00 89.25 204 ILE A N 1
ATOM 1675 C CA . ILE A 1 204 ? -3.753 3.174 31.116 1.00 89.25 204 ILE A CA 1
ATOM 1676 C C . ILE A 1 204 ? -3.446 1.757 31.589 1.00 89.25 204 ILE A C 1
ATOM 1678 O O . ILE A 1 204 ? -4.167 0.824 31.253 1.00 89.25 204 ILE A O 1
ATOM 1682 N N . PHE A 1 205 ? -2.466 1.591 32.481 1.00 89.94 205 PHE A N 1
ATOM 1683 C CA . PHE A 1 205 ? -2.087 0.283 33.030 1.00 89.94 205 PHE A CA 1
ATOM 1684 C C . PHE A 1 205 ? -3.200 -0.402 33.837 1.00 89.94 205 PHE A C 1
ATOM 1686 O O . PHE A 1 205 ? -3.099 -1.585 34.157 1.00 89.94 205 PHE A O 1
ATOM 1693 N N . GLN A 1 206 ? -4.264 0.323 34.191 1.00 88.25 206 GLN A N 1
ATOM 1694 C CA . GLN A 1 206 ? -5.427 -0.236 34.873 1.00 88.25 206 GLN A CA 1
ATOM 1695 C C . GLN A 1 206 ? -6.524 -0.720 33.909 1.00 88.25 206 GLN A C 1
ATOM 1697 O O . GLN A 1 206 ? -7.508 -1.317 34.369 1.00 88.25 206 GLN A O 1
ATOM 1702 N N . LEU A 1 207 ? -6.392 -0.436 32.611 1.00 91.69 207 LEU A N 1
ATOM 1703 C CA . LEU A 1 207 ? -7.364 -0.721 31.559 1.00 91.69 207 LEU A CA 1
ATOM 1704 C C . LEU A 1 207 ? -6.992 -2.028 30.842 1.00 91.69 207 LEU A C 1
ATOM 1706 O O . LEU A 1 207 ? -6.456 -2.045 29.741 1.00 91.69 207 LEU A O 1
ATOM 1710 N N . LYS A 1 208 ? -7.287 -3.162 31.486 1.00 91.00 208 LYS A N 1
ATOM 1711 C CA . LYS A 1 208 ? -6.864 -4.504 31.033 1.00 91.00 208 LYS A CA 1
ATOM 1712 C C . LYS A 1 208 ? -7.456 -4.969 29.692 1.00 91.00 208 LYS A C 1
ATOM 1714 O O . LYS A 1 208 ? -7.045 -6.013 29.199 1.00 91.00 208 LYS A O 1
ATOM 1719 N N . LYS A 1 209 ? -8.446 -4.249 29.157 1.00 95.25 209 LYS A N 1
ATOM 1720 C CA . LYS A 1 209 ? -9.112 -4.547 27.881 1.00 95.25 209 LYS A CA 1
ATOM 1721 C C . LYS A 1 209 ? -8.562 -3.743 26.703 1.00 95.25 209 LYS A C 1
ATOM 1723 O O . LYS A 1 209 ? -9.016 -3.974 25.590 1.00 95.25 209 LYS A O 1
ATOM 1728 N N . VAL A 1 210 ? -7.617 -2.827 26.935 1.00 96.25 210 VAL A N 1
ATOM 1729 C CA . VAL A 1 210 ? -7.023 -2.019 25.865 1.00 96.25 210 VAL A CA 1
ATOM 1730 C C . VAL A 1 210 ? -6.319 -2.935 24.870 1.00 96.25 210 VAL A C 1
ATOM 1732 O O . VAL A 1 210 ? -5.363 -3.619 25.234 1.00 96.25 210 VAL A O 1
ATOM 1735 N N . LYS A 1 211 ? -6.818 -2.918 23.637 1.00 96.19 211 LYS A N 1
ATOM 1736 C CA . LYS A 1 211 ? -6.276 -3.580 22.451 1.00 96.19 211 LYS A CA 1
ATOM 1737 C C . LYS A 1 211 ? -5.460 -2.616 21.603 1.00 96.19 211 LYS A C 1
ATOM 1739 O O . LYS A 1 211 ? -4.441 -3.005 21.049 1.00 96.19 211 LYS A O 1
ATOM 1744 N N . GLU A 1 212 ? -5.868 -1.355 21.543 1.00 96.25 212 GLU A N 1
ATOM 1745 C CA . GLU A 1 212 ? -5.242 -0.351 20.685 1.00 96.25 212 GLU A CA 1
ATOM 1746 C C . GLU A 1 212 ? -4.872 0.887 21.497 1.00 96.25 212 GLU A C 1
ATOM 1748 O O . GLU A 1 212 ? -5.719 1.472 22.180 1.00 96.25 212 GLU A O 1
ATOM 1753 N N . LEU A 1 213 ? -3.599 1.278 21.432 1.00 96.44 213 LEU A N 1
ATOM 1754 C CA . LEU A 1 213 ? -3.075 2.440 22.141 1.00 96.44 213 LEU A CA 1
ATOM 1755 C C . LEU A 1 213 ? -2.220 3.303 21.215 1.00 96.44 213 LEU A C 1
ATOM 1757 O O . LEU A 1 213 ? -1.134 2.879 20.819 1.00 96.44 213 LEU A O 1
ATOM 1761 N N . SER A 1 214 ? -2.672 4.525 20.945 1.00 95.50 214 SER A N 1
ATOM 1762 C CA . SER A 1 214 ? -1.853 5.560 20.316 1.00 95.50 214 SER A CA 1
ATOM 1763 C C . SER A 1 214 ? -1.400 6.602 21.335 1.00 95.50 214 SER A C 1
ATOM 1765 O O . SER A 1 214 ? -2.200 7.172 22.083 1.00 95.50 214 SER A O 1
ATOM 1767 N N . LEU A 1 215 ? -0.091 6.848 21.342 1.00 94.19 215 LEU A N 1
ATOM 1768 C CA . LEU A 1 215 ? 0.552 7.974 22.013 1.00 94.19 215 LEU A CA 1
ATOM 1769 C C . LEU A 1 215 ? 1.415 8.778 21.025 1.00 94.19 215 LEU A C 1
ATOM 1771 O O . LEU A 1 215 ? 2.352 9.453 21.447 1.00 94.19 215 LEU A O 1
ATOM 1775 N N . SER A 1 216 ? 1.128 8.685 19.725 1.00 92.69 216 SER A N 1
ATOM 1776 C CA . SER A 1 216 ? 1.889 9.361 18.670 1.00 92.69 216 SER A CA 1
ATOM 1777 C C . SER A 1 216 ? 1.919 10.882 18.862 1.00 92.69 216 SER A C 1
ATOM 1779 O O . SER A 1 216 ? 1.080 11.452 19.555 1.00 92.69 216 SER A O 1
ATOM 1781 N N . GLU A 1 217 ? 2.893 11.566 18.272 1.00 91.00 217 GLU A N 1
ATOM 1782 C CA . GLU A 1 217 ? 3.061 13.022 18.345 1.00 91.00 217 GLU A CA 1
ATOM 1783 C C . GLU A 1 217 ? 3.094 13.548 19.791 1.00 91.00 217 GLU A C 1
ATOM 1785 O O . GLU A 1 217 ? 2.521 14.583 20.121 1.00 91.00 217 GLU A O 1
ATOM 1790 N N . ASN A 1 218 ? 3.768 12.808 20.671 1.00 87.69 218 ASN A N 1
ATOM 1791 C CA . ASN A 1 218 ? 4.048 13.204 22.046 1.00 87.69 218 ASN A CA 1
ATOM 1792 C C . ASN A 1 218 ? 5.550 13.055 22.344 1.00 87.69 218 ASN A C 1
ATOM 1794 O O . ASN A 1 218 ? 6.184 12.125 21.835 1.00 87.69 218 ASN A O 1
ATOM 1798 N N . PRO A 1 219 ? 6.140 13.887 23.223 1.00 89.38 219 PRO A N 1
ATOM 1799 C CA . PRO A 1 219 ? 7.565 13.838 23.569 1.00 89.38 219 PRO A CA 1
ATOM 1800 C C . PRO A 1 219 ? 7.942 12.665 24.505 1.00 89.38 219 PRO A C 1
ATOM 1802 O O . PRO A 1 219 ? 8.684 12.840 25.474 1.00 89.38 219 PRO A O 1
ATOM 1805 N N . ILE A 1 220 ? 7.445 11.456 24.231 1.00 87.31 220 ILE A N 1
ATOM 1806 C CA . ILE A 1 220 ? 7.722 10.241 25.006 1.00 87.31 220 ILE A CA 1
ATOM 1807 C C . ILE A 1 220 ? 9.105 9.705 24.653 1.00 87.31 220 ILE A C 1
ATOM 1809 O O . ILE A 1 220 ? 9.405 9.455 23.489 1.00 87.31 220 ILE A O 1
ATOM 1813 N N . GLN A 1 221 ? 9.931 9.485 25.674 1.00 84.06 221 GLN A N 1
ATOM 1814 C CA . GLN A 1 221 ? 11.326 9.054 25.509 1.00 84.06 221 GLN A CA 1
ATOM 1815 C C . GLN A 1 221 ? 11.538 7.558 25.774 1.00 84.06 221 GLN A C 1
ATOM 1817 O O . GLN A 1 221 ? 12.499 6.966 25.283 1.00 84.06 221 GLN A O 1
ATOM 1822 N N . SER A 1 222 ? 10.658 6.927 26.553 1.00 81.06 222 SER A N 1
ATOM 1823 C CA . SER A 1 222 ? 10.789 5.520 26.924 1.00 81.06 222 SER A CA 1
ATOM 1824 C C . SER A 1 222 ? 9.440 4.838 27.138 1.00 81.06 222 SER A C 1
ATOM 1826 O O . SER A 1 222 ? 8.416 5.464 27.423 1.00 81.06 222 SER A O 1
ATOM 1828 N N . ILE A 1 223 ? 9.461 3.515 27.000 1.00 85.31 223 ILE A N 1
ATOM 1829 C CA . ILE A 1 223 ? 8.342 2.624 27.299 1.00 85.31 223 ILE A CA 1
ATOM 1830 C C . ILE A 1 223 ? 8.605 2.050 28.696 1.00 85.31 223 ILE A C 1
ATOM 1832 O O . ILE A 1 223 ? 9.677 1.493 28.885 1.00 85.31 223 ILE A O 1
ATOM 1836 N N . PRO A 1 224 ? 7.708 2.172 29.691 1.00 86.69 224 PRO A N 1
ATOM 1837 C CA . PRO A 1 224 ? 7.940 1.625 31.032 1.00 86.69 224 PRO A CA 1
ATOM 1838 C C . PRO A 1 224 ? 7.547 0.140 31.152 1.00 86.69 224 PRO A C 1
ATOM 1840 O O . PRO A 1 224 ? 6.625 -0.318 30.481 1.00 86.69 224 PRO A O 1
ATOM 1843 N N . GLU A 1 225 ? 8.141 -0.594 32.108 1.00 84.56 225 GLU A N 1
ATOM 1844 C CA . GLU A 1 225 ? 7.829 -2.020 32.380 1.00 84.56 225 GLU A CA 1
ATOM 1845 C C . GLU A 1 225 ? 6.338 -2.275 32.645 1.00 84.56 225 GLU A C 1
ATOM 1847 O O . GLU A 1 225 ? 5.806 -3.342 32.352 1.00 84.56 225 GLU A O 1
ATOM 1852 N N . LYS A 1 226 ? 5.620 -1.275 33.166 1.00 88.62 226 LYS A N 1
ATOM 1853 C CA . LYS A 1 226 ? 4.180 -1.377 33.440 1.00 88.62 226 LYS A CA 1
ATOM 1854 C C . LYS A 1 226 ? 3.329 -1.586 32.183 1.00 88.62 226 LYS A C 1
ATOM 1856 O O . LYS A 1 226 ? 2.183 -2.009 32.329 1.00 88.62 226 LYS A O 1
ATOM 1861 N N . VAL A 1 227 ? 3.859 -1.343 30.979 1.00 89.19 227 VAL A N 1
ATOM 1862 C CA . VAL A 1 227 ? 3.186 -1.680 29.709 1.00 89.19 227 VAL A CA 1
ATOM 1863 C C . VAL A 1 227 ? 2.889 -3.178 29.616 1.00 89.19 227 VAL A C 1
ATOM 1865 O O . VAL A 1 227 ? 1.868 -3.552 29.045 1.00 89.19 227 VAL A O 1
ATOM 1868 N N . LEU A 1 228 ? 3.672 -4.028 30.290 1.00 88.62 228 LEU A N 1
ATOM 1869 C CA . LEU A 1 228 ? 3.414 -5.468 30.381 1.00 88.62 228 LEU A CA 1
ATOM 1870 C C . LEU A 1 228 ? 2.092 -5.818 31.093 1.00 88.62 228 LEU A C 1
ATOM 1872 O O . LEU A 1 228 ? 1.678 -6.967 31.057 1.00 88.62 228 LEU A O 1
ATOM 1876 N N . ASN A 1 229 ? 1.406 -4.857 31.727 1.00 90.25 229 ASN A N 1
ATOM 1877 C CA . ASN A 1 229 ? 0.063 -5.068 32.282 1.00 90.25 229 ASN A CA 1
ATOM 1878 C C . ASN A 1 229 ? -1.045 -5.051 31.214 1.00 90.25 229 ASN A C 1
ATOM 1880 O O . ASN A 1 229 ? -2.178 -5.453 31.499 1.00 90.25 229 ASN A O 1
ATOM 1884 N N . LEU A 1 230 ? -0.750 -4.572 30.003 1.00 92.31 230 LEU A N 1
ATOM 1885 C CA . LEU A 1 230 ? -1.698 -4.465 28.895 1.00 92.31 230 LEU A CA 1
ATOM 1886 C C . LEU A 1 230 ? -1.720 -5.764 28.076 1.00 92.31 230 LEU A C 1
ATOM 1888 O O . LEU A 1 230 ? -1.421 -5.775 26.891 1.00 92.31 230 LEU A O 1
ATOM 1892 N N . ASN A 1 231 ? -2.074 -6.885 28.708 1.00 90.38 231 ASN A N 1
ATOM 1893 C CA . ASN A 1 231 ? -2.010 -8.219 28.080 1.00 90.38 231 ASN A CA 1
ATOM 1894 C C . ASN A 1 231 ? -2.908 -8.380 26.837 1.00 90.38 231 ASN A C 1
ATOM 1896 O O . ASN A 1 231 ? -2.671 -9.263 26.012 1.00 90.38 231 ASN A O 1
ATOM 1900 N N . ALA A 1 232 ? -3.953 -7.557 26.729 1.00 95.56 232 ALA A N 1
ATOM 1901 C CA . ALA A 1 232 ? -4.853 -7.520 25.581 1.00 95.56 232 ALA A CA 1
ATOM 1902 C C . ALA A 1 232 ? -4.346 -6.614 24.447 1.00 95.56 232 ALA A C 1
ATOM 1904 O O . ALA A 1 232 ? -5.004 -6.560 23.420 1.00 95.56 232 ALA A O 1
ATOM 1905 N N . LEU A 1 233 ? -3.220 -5.910 24.622 1.00 96.50 233 LEU A N 1
ATOM 1906 C CA . LEU A 1 233 ? -2.714 -4.952 23.644 1.00 96.50 233 LEU A CA 1
ATOM 1907 C C . LEU A 1 233 ? -2.310 -5.670 22.357 1.00 96.50 233 LEU A C 1
ATOM 1909 O O . LEU A 1 233 ? -1.423 -6.520 22.367 1.00 96.50 233 LEU A O 1
ATOM 1913 N N . GLU A 1 234 ? -2.961 -5.298 21.265 1.00 96.25 234 GLU A N 1
ATOM 1914 C CA . GLU A 1 234 ? -2.783 -5.821 19.914 1.00 96.25 234 GLU A CA 1
ATOM 1915 C C . GLU A 1 234 ? -1.966 -4.861 19.045 1.00 96.25 234 GLU A C 1
ATOM 1917 O O . GLU A 1 234 ? -1.135 -5.321 18.254 1.00 96.25 234 GLU A O 1
ATOM 1922 N N . SER A 1 235 ? -2.151 -3.548 19.238 1.00 95.75 235 SER A N 1
ATOM 1923 C CA . SER A 1 235 ? -1.512 -2.495 18.445 1.00 95.75 235 SER A CA 1
ATOM 1924 C C . SER A 1 235 ? -1.032 -1.320 19.301 1.00 95.75 235 SER A C 1
ATOM 1926 O O . SER A 1 235 ? -1.762 -0.820 20.162 1.00 95.75 235 SER A O 1
ATOM 1928 N N . LEU A 1 236 ? 0.195 -0.866 19.039 1.00 95.50 236 LEU A N 1
ATOM 1929 C CA . LEU A 1 236 ? 0.841 0.249 19.733 1.00 95.50 236 LEU A CA 1
ATOM 1930 C C . LEU A 1 236 ? 1.432 1.248 18.729 1.00 95.50 236 LEU A C 1
ATOM 1932 O O . LEU A 1 236 ? 2.321 0.884 17.957 1.00 95.50 236 LEU A O 1
ATOM 1936 N N . TRP A 1 237 ? 0.977 2.500 18.777 1.00 95.81 237 TRP A N 1
ATOM 1937 C CA . TRP A 1 237 ? 1.478 3.592 17.937 1.00 95.81 237 TRP A CA 1
ATOM 1938 C C . TRP A 1 237 ? 2.220 4.627 18.777 1.00 95.81 237 TRP A C 1
ATOM 1940 O O . TRP A 1 237 ? 1.718 5.098 19.801 1.00 95.81 237 TRP A O 1
ATOM 1950 N N . LEU A 1 238 ? 3.440 4.932 18.345 1.00 93.00 238 LEU A N 1
ATOM 1951 C CA . LEU A 1 238 ? 4.393 5.839 18.979 1.00 93.00 238 LEU A CA 1
ATOM 1952 C C . LEU A 1 238 ? 5.094 6.679 17.899 1.00 93.00 238 LEU A C 1
ATOM 1954 O O . LEU A 1 238 ? 6.298 6.926 17.975 1.00 93.00 238 LEU A O 1
ATOM 1958 N N . ASP A 1 239 ? 4.360 7.047 16.848 1.00 90.69 239 ASP A N 1
ATOM 1959 C CA . ASP A 1 239 ? 4.902 7.814 15.730 1.00 90.69 239 ASP A CA 1
ATOM 1960 C C . ASP A 1 239 ? 5.230 9.237 16.199 1.00 90.69 239 ASP A C 1
ATOM 1962 O O . ASP A 1 239 ? 4.537 9.780 17.048 1.00 90.69 239 ASP A O 1
ATOM 1966 N N . HIS A 1 240 ? 6.275 9.870 15.664 1.00 89.56 240 HIS A N 1
ATOM 1967 C CA . HIS A 1 240 ? 6.723 11.208 16.076 1.00 89.56 240 HIS A CA 1
ATOM 1968 C C . HIS A 1 240 ? 6.988 11.339 17.593 1.00 89.56 240 HIS A C 1
ATOM 1970 O O . HIS A 1 240 ? 6.746 12.392 18.190 1.00 89.56 240 HIS A O 1
ATOM 1976 N N . CYS A 1 241 ? 7.495 10.275 18.225 1.00 88.56 241 CYS A N 1
ATOM 1977 C CA . CYS A 1 241 ? 7.968 10.296 19.608 1.00 88.56 241 CYS A CA 1
ATOM 1978 C C . CYS A 1 241 ? 9.497 10.469 19.686 1.00 88.56 241 CYS A C 1
ATOM 1980 O O . CYS A 1 241 ? 10.202 10.526 18.682 1.00 88.56 241 CYS A O 1
ATOM 1982 N N . LEU A 1 242 ? 10.033 10.541 20.907 1.00 85.81 242 LEU A N 1
ATOM 1983 C CA . LEU A 1 242 ? 11.473 10.652 21.189 1.00 85.81 242 LEU A CA 1
ATOM 1984 C C . LEU A 1 242 ? 12.075 9.315 21.657 1.00 85.81 242 LEU A C 1
ATOM 1986 O O . LEU A 1 242 ? 13.083 9.284 22.367 1.00 85.81 242 LEU A O 1
ATOM 1990 N N . ILE A 1 243 ? 11.435 8.198 21.309 1.00 81.00 243 ILE A N 1
ATOM 1991 C CA . ILE A 1 243 ? 11.825 6.863 21.768 1.00 81.00 243 ILE A CA 1
ATOM 1992 C C . ILE A 1 243 ? 13.189 6.500 21.200 1.00 81.00 243 ILE A C 1
ATOM 1994 O O . ILE A 1 243 ? 13.434 6.646 20.009 1.00 81.00 243 ILE A O 1
ATOM 1998 N N . GLY A 1 244 ? 14.076 5.992 22.056 1.00 66.69 244 GLY A N 1
ATOM 1999 C CA . GLY A 1 244 ? 15.395 5.519 21.630 1.00 66.69 244 GLY A CA 1
ATOM 2000 C C . GLY A 1 244 ? 16.372 6.634 21.239 1.00 66.69 244 GLY A C 1
ATOM 2001 O O . GLY A 1 244 ? 17.498 6.331 20.850 1.00 66.69 244 GLY A O 1
ATOM 2002 N N . GLN A 1 245 ? 15.988 7.909 21.372 1.00 67.81 245 GLN A N 1
ATOM 2003 C CA . GLN A 1 245 ? 16.918 9.020 21.204 1.00 67.81 245 GLN A CA 1
ATOM 2004 C C . GLN A 1 245 ? 17.861 9.119 22.411 1.00 67.81 245 GLN A C 1
ATOM 2006 O O . GLN A 1 245 ? 17.459 8.994 23.571 1.00 67.81 245 GLN A O 1
ATOM 2011 N N . THR A 1 246 ? 19.143 9.345 22.135 1.00 56.25 246 THR A N 1
ATOM 2012 C CA . THR A 1 246 ? 20.151 9.677 23.142 1.00 56.25 246 THR A CA 1
ATOM 2013 C C . THR A 1 246 ? 20.155 11.184 23.393 1.00 56.25 246 THR A C 1
ATOM 2015 O O . THR A 1 246 ? 19.846 11.983 22.510 1.00 56.25 246 THR A O 1
ATOM 2018 N N . ASN A 1 247 ? 20.521 11.602 24.603 1.00 56.75 247 ASN A N 1
ATOM 2019 C CA . ASN A 1 247 ? 20.732 13.019 24.904 1.00 56.75 247 ASN A CA 1
ATOM 2020 C C . ASN A 1 247 ? 21.872 13.592 24.038 1.00 56.75 247 ASN A C 1
ATOM 2022 O O . ASN A 1 247 ? 22.690 12.836 23.516 1.00 56.75 247 ASN A O 1
ATOM 2026 N N . TYR A 1 248 ? 21.997 14.925 23.978 1.00 45.31 248 TYR A N 1
ATOM 2027 C CA . TYR A 1 248 ? 23.053 15.654 23.245 1.00 45.31 248 TYR A CA 1
ATOM 2028 C C . TYR A 1 248 ? 24.496 15.150 23.487 1.00 45.31 248 TYR A C 1
ATOM 2030 O O . TYR A 1 248 ? 25.354 15.326 22.629 1.00 45.31 248 TYR A O 1
ATOM 2038 N N . ASP A 1 249 ? 24.755 14.468 24.608 1.00 47.75 249 ASP A N 1
ATOM 2039 C CA . ASP A 1 249 ? 26.044 13.842 24.941 1.00 47.75 249 ASP A CA 1
ATOM 2040 C C . ASP A 1 249 ? 26.209 12.397 24.414 1.00 47.75 249 ASP A C 1
ATOM 2042 O O . ASP A 1 249 ? 27.083 11.668 24.887 1.00 47.75 249 ASP A O 1
ATOM 2046 N N . ASN A 1 250 ? 25.334 11.920 23.519 1.00 51.16 250 ASN A N 1
ATOM 2047 C CA . ASN A 1 250 ? 25.199 10.502 23.140 1.00 51.16 250 ASN A CA 1
ATOM 2048 C C . ASN A 1 250 ? 25.004 9.548 24.333 1.00 51.16 250 ASN A C 1
ATOM 2050 O O . ASN A 1 250 ? 25.202 8.338 24.223 1.00 51.16 250 ASN A O 1
ATOM 2054 N N . LYS A 1 251 ? 24.596 10.078 25.488 1.00 46.41 251 LYS A N 1
ATOM 2055 C CA . LYS A 1 251 ? 24.233 9.266 26.645 1.00 46.41 251 LYS A CA 1
ATOM 2056 C C . LYS A 1 251 ? 22.766 8.864 26.522 1.00 46.41 251 LYS A C 1
ATOM 2058 O O . LYS A 1 251 ? 21.945 9.729 26.207 1.00 46.41 251 LYS A O 1
ATOM 2063 N N . PRO A 1 252 ? 22.421 7.598 26.802 1.00 51.31 252 PRO A N 1
ATOM 2064 C CA . PRO A 1 252 ? 21.031 7.213 26.986 1.00 51.31 252 PRO A CA 1
ATOM 2065 C C . PRO A 1 252 ? 20.389 8.169 28.006 1.00 51.31 252 PRO A C 1
ATOM 2067 O O . PRO A 1 252 ? 21.018 8.491 29.023 1.00 51.31 252 PRO A O 1
ATOM 2070 N N . VAL A 1 253 ? 19.177 8.670 27.734 1.00 55.25 253 VAL A N 1
ATOM 2071 C CA . VAL A 1 253 ? 18.390 9.452 28.708 1.00 55.25 253 VAL A CA 1
ATOM 2072 C C . VAL A 1 253 ? 18.398 8.689 30.039 1.00 55.25 253 VAL A C 1
ATOM 2074 O O . VAL A 1 253 ? 18.313 7.467 30.038 1.00 55.25 253 VAL A O 1
ATOM 2077 N N . LYS A 1 254 ? 18.518 9.360 31.186 1.00 43.75 254 LYS A N 1
ATOM 2078 C CA . LYS A 1 254 ? 18.819 8.743 32.495 1.00 43.75 254 LYS A CA 1
ATOM 2079 C C . LYS A 1 254 ? 17.846 7.637 32.987 1.00 43.75 254 LYS A C 1
ATOM 2081 O O . LYS A 1 254 ? 18.198 6.964 33.945 1.00 43.75 254 LYS A O 1
ATOM 2086 N N . ASP A 1 255 ? 16.726 7.398 32.292 1.00 44.94 255 ASP A N 1
ATOM 2087 C CA . ASP A 1 255 ? 15.740 6.319 32.519 1.00 44.94 255 ASP A CA 1
ATOM 2088 C C . ASP A 1 255 ? 15.535 5.374 31.304 1.00 44.94 255 ASP A C 1
ATOM 2090 O O . ASP A 1 255 ? 14.597 4.582 31.259 1.00 44.94 255 ASP A O 1
ATOM 2094 N N . SER A 1 256 ? 16.405 5.442 30.292 1.00 45.44 256 SER A N 1
ATOM 2095 C CA . SER A 1 256 ? 16.358 4.624 29.060 1.00 45.44 256 SER A CA 1
ATOM 2096 C C . SER A 1 256 ? 17.065 3.266 29.182 1.00 45.44 256 SER A C 1
ATOM 2098 O O . SER A 1 256 ? 17.224 2.549 28.197 1.00 45.44 256 SER A O 1
ATOM 2100 N N . ILE A 1 257 ? 17.485 2.892 30.396 1.00 44.03 257 ILE A N 1
ATOM 2101 C CA . ILE A 1 257 ? 18.275 1.687 30.664 1.00 44.03 257 ILE A CA 1
ATOM 2102 C C . ILE A 1 257 ? 17.472 0.731 31.550 1.00 44.03 257 ILE A C 1
ATOM 2104 O O . ILE A 1 257 ? 17.741 0.538 32.731 1.00 44.03 257 ILE A O 1
ATOM 2108 N N . SER A 1 258 ? 16.481 0.108 30.931 1.00 45.88 258 SER A N 1
ATOM 2109 C CA . SER A 1 258 ? 16.307 -1.339 31.021 1.00 45.88 258 SER A CA 1
ATOM 2110 C C . SER A 1 258 ? 15.742 -1.764 29.666 1.00 45.88 258 SER A C 1
ATOM 2112 O O . SER A 1 258 ? 14.736 -1.184 29.249 1.00 45.88 258 SER A O 1
ATOM 2114 N N . PRO A 1 259 ? 16.377 -2.683 28.916 1.00 57.28 259 PRO A N 1
ATOM 2115 C CA . PRO A 1 259 ? 15.798 -3.187 27.681 1.00 57.28 259 PRO A CA 1
ATOM 2116 C C . PRO A 1 259 ? 14.572 -4.012 28.068 1.00 57.28 259 PRO A C 1
ATOM 2118 O O . PRO A 1 259 ? 14.660 -5.200 28.375 1.00 57.28 259 PRO A O 1
ATOM 2121 N N . ILE A 1 260 ? 13.419 -3.355 28.139 1.00 69.25 260 ILE A N 1
ATOM 2122 C CA . ILE A 1 260 ? 12.171 -4.009 28.501 1.00 69.25 260 ILE A CA 1
ATOM 2123 C C . ILE A 1 260 ? 11.853 -4.990 27.394 1.00 69.25 260 ILE A C 1
ATOM 2125 O O . ILE A 1 260 ? 11.606 -4.606 26.257 1.00 69.25 260 ILE A O 1
ATOM 2129 N N . SER A 1 261 ? 11.857 -6.275 27.717 1.00 77.75 261 SER A N 1
ATOM 2130 C CA . SER A 1 261 ? 11.363 -7.268 26.783 1.00 77.75 261 SER A CA 1
ATOM 2131 C C . SER A 1 261 ? 9.839 -7.227 26.783 1.00 77.75 261 SER A C 1
ATOM 2133 O O . SER A 1 261 ? 9.206 -7.472 27.807 1.00 77.75 261 SER A O 1
ATOM 2135 N N . LEU A 1 262 ? 9.246 -6.976 25.617 1.00 84.12 262 LEU A N 1
ATOM 2136 C CA . LEU A 1 262 ? 7.799 -7.076 25.399 1.00 84.12 262 LEU A CA 1
ATOM 2137 C C . LEU A 1 262 ? 7.352 -8.525 25.126 1.00 84.12 262 LEU A C 1
ATOM 2139 O O . LEU A 1 262 ? 6.253 -8.760 24.629 1.00 84.12 262 LEU A O 1
ATOM 2143 N N . SER A 1 263 ? 8.185 -9.514 25.462 1.00 83.62 263 SER A N 1
ATOM 2144 C CA . SER A 1 263 ? 7.944 -10.932 25.166 1.00 83.62 263 SER A CA 1
ATOM 2145 C C . SER A 1 263 ? 6.685 -11.510 25.819 1.00 83.62 263 SER A C 1
ATOM 2147 O O . SER A 1 263 ? 6.108 -12.465 25.300 1.00 83.62 263 SER A O 1
ATOM 2149 N N . SER A 1 264 ? 6.214 -10.937 26.931 1.00 86.44 264 SER A N 1
ATOM 2150 C CA . SER A 1 264 ? 4.980 -11.379 27.591 1.00 86.44 264 SER A CA 1
ATOM 2151 C C . SER A 1 264 ? 3.699 -10.869 26.920 1.00 86.44 264 SER A C 1
ATOM 2153 O O . SER A 1 264 ? 2.628 -11.407 27.200 1.00 86.44 264 SER A O 1
ATOM 2155 N N . LEU A 1 265 ? 3.779 -9.887 26.014 1.00 90.00 265 LEU A N 1
ATOM 2156 C CA . LEU A 1 265 ? 2.621 -9.358 25.291 1.00 90.00 265 LEU A CA 1
ATOM 2157 C C . LEU A 1 265 ? 2.252 -10.282 24.124 1.00 90.00 265 LEU A C 1
ATOM 2159 O O . LEU A 1 265 ? 2.585 -10.036 22.969 1.00 90.00 265 LEU A O 1
ATOM 2163 N N . GLN A 1 266 ? 1.557 -11.375 24.442 1.00 90.50 266 GLN A N 1
ATOM 2164 C CA . GLN A 1 266 ? 1.193 -12.422 23.478 1.00 90.50 266 GLN A CA 1
ATOM 2165 C C . GLN A 1 266 ? 0.181 -11.956 22.415 1.00 90.50 266 GLN A C 1
ATOM 2167 O O . GLN A 1 266 ? 0.082 -12.580 21.363 1.00 90.50 266 GLN A O 1
ATOM 2172 N N . SER A 1 267 ? -0.564 -10.881 22.681 1.00 94.81 267 SER A N 1
ATOM 2173 C CA . SER A 1 267 ? -1.551 -10.320 21.745 1.00 94.81 267 SER A CA 1
ATOM 2174 C C . SER A 1 267 ? -0.940 -9.280 20.799 1.00 94.81 267 SER A C 1
ATOM 2176 O O . SER A 1 267 ? -1.520 -8.997 19.753 1.00 94.81 267 SER A O 1
ATOM 2178 N N . LEU A 1 268 ? 0.235 -8.730 21.139 1.00 95.81 268 LEU A N 1
ATOM 2179 C CA . LEU A 1 268 ? 0.828 -7.607 20.418 1.00 95.81 268 LEU A CA 1
ATOM 2180 C C . LEU A 1 268 ? 1.299 -8.062 19.039 1.00 95.81 268 LEU A C 1
ATOM 2182 O O . LEU A 1 268 ? 2.221 -8.870 18.905 1.00 95.81 268 LEU A O 1
ATOM 2186 N N . SER A 1 269 ? 0.648 -7.522 18.014 1.00 95.69 269 SER A N 1
ATOM 2187 C CA . SER A 1 269 ? 0.831 -7.919 16.621 1.00 95.69 269 SER A CA 1
ATOM 2188 C C . SER A 1 269 ? 1.211 -6.756 15.708 1.00 95.69 269 SER A C 1
ATOM 2190 O O . SER A 1 269 ? 1.753 -7.003 14.629 1.00 95.69 269 SER A O 1
ATOM 2192 N N . SER A 1 270 ? 1.001 -5.510 16.143 1.00 95.81 270 SER A N 1
ATOM 2193 C CA . SER A 1 270 ? 1.320 -4.305 15.378 1.00 95.81 270 SER A CA 1
ATOM 2194 C C . SER A 1 270 ? 2.052 -3.267 16.229 1.00 95.81 270 SER A C 1
ATOM 2196 O O . SER A 1 270 ? 1.615 -2.932 17.331 1.00 95.81 270 SER A O 1
ATOM 2198 N N . ILE A 1 271 ? 3.167 -2.744 15.718 1.00 95.25 271 ILE A N 1
ATOM 2199 C CA . ILE A 1 271 ? 3.904 -1.626 16.321 1.00 95.25 271 ILE A CA 1
ATOM 2200 C C . ILE A 1 271 ? 4.214 -0.589 15.239 1.00 95.25 271 ILE A C 1
ATOM 2202 O O . ILE A 1 271 ? 4.698 -0.942 14.160 1.00 95.25 271 ILE A O 1
ATOM 2206 N N . SER A 1 272 ? 3.980 0.685 15.552 1.00 93.62 272 SER A N 1
ATOM 2207 C CA . SER A 1 272 ? 4.348 1.832 14.717 1.00 93.62 272 SER A CA 1
ATOM 2208 C C . SER A 1 272 ? 5.237 2.796 15.503 1.00 93.62 272 SER A C 1
ATOM 2210 O O . SER A 1 272 ? 4.871 3.192 16.609 1.00 93.62 272 SER A O 1
ATOM 2212 N N . ILE A 1 273 ? 6.421 3.112 14.966 1.00 92.12 273 ILE A N 1
ATOM 2213 C CA . ILE A 1 273 ? 7.357 4.115 15.503 1.00 92.12 273 ILE A CA 1
ATOM 2214 C C . ILE A 1 273 ? 7.969 4.904 14.335 1.00 92.12 273 ILE A C 1
ATOM 2216 O O . ILE A 1 273 ? 9.174 4.867 14.073 1.00 92.12 273 ILE A O 1
ATOM 2220 N N . CYS A 1 274 ? 7.120 5.566 13.561 1.00 89.12 274 CYS A N 1
ATOM 2221 C CA . CYS A 1 274 ? 7.518 6.376 12.415 1.00 89.12 274 CYS A CA 1
ATOM 2222 C C . CYS A 1 274 ? 8.049 7.743 12.865 1.00 89.12 274 CYS A C 1
ATOM 2224 O O . CYS A 1 274 ? 7.719 8.209 13.955 1.00 89.12 274 CYS A O 1
ATOM 2226 N N . SER A 1 275 ? 8.870 8.406 12.048 1.00 86.31 275 SER A N 1
ATOM 2227 C CA . SER A 1 275 ? 9.290 9.802 12.266 1.00 86.31 275 SER A CA 1
ATOM 2228 C C . SER A 1 275 ? 9.869 10.098 13.662 1.00 86.31 275 SER A C 1
ATOM 2230 O O . SER A 1 275 ? 9.700 11.197 14.184 1.00 86.31 275 SER A O 1
ATOM 2232 N N . SER A 1 276 ? 10.530 9.125 14.297 1.00 84.81 276 SER A N 1
ATOM 2233 C CA . SER A 1 276 ? 11.002 9.231 15.691 1.00 84.81 276 SER A CA 1
ATOM 2234 C C . SER A 1 276 ? 12.519 9.400 15.809 1.00 84.81 276 SER A C 1
ATOM 2236 O O . SER A 1 276 ? 13.072 9.408 16.909 1.00 84.81 276 SER A O 1
ATOM 2238 N N . GLY A 1 277 ? 13.221 9.538 14.681 1.00 83.88 277 GLY A N 1
ATOM 2239 C CA . GLY A 1 277 ? 14.675 9.714 14.650 1.00 83.88 277 GLY A CA 1
ATOM 2240 C C . GLY A 1 277 ? 15.464 8.473 15.088 1.00 83.88 277 GLY A C 1
ATOM 2241 O O . GLY A 1 277 ? 16.596 8.602 15.552 1.00 83.88 277 GLY A O 1
ATOM 2242 N N . LEU A 1 278 ? 14.881 7.274 14.973 1.00 86.50 278 LEU A N 1
ATOM 2243 C CA . LEU A 1 278 ? 15.543 6.023 15.348 1.00 86.50 278 LEU A CA 1
ATOM 2244 C C . LEU A 1 278 ? 16.742 5.735 14.438 1.00 86.50 278 LEU A C 1
ATOM 2246 O O . LEU A 1 278 ? 16.583 5.647 13.226 1.00 86.50 278 LEU A O 1
ATOM 2250 N N . LYS A 1 279 ? 17.924 5.514 15.021 1.00 87.81 279 LYS A N 1
ATOM 2251 C CA . LYS A 1 279 ? 19.124 5.053 14.288 1.00 87.81 279 LYS A CA 1
ATOM 2252 C C . LYS A 1 279 ? 19.232 3.532 14.206 1.00 87.81 279 LYS A C 1
ATOM 2254 O O . LYS A 1 279 ? 19.892 2.974 13.331 1.00 87.81 279 LYS A O 1
ATOM 2259 N N . GLU A 1 280 ? 18.593 2.848 15.145 1.00 87.56 280 GLU A N 1
ATOM 2260 C CA . GLU A 1 280 ? 18.533 1.397 15.202 1.00 87.56 280 GLU A CA 1
ATOM 2261 C C . GLU A 1 280 ? 17.141 0.923 15.589 1.00 87.56 280 GLU A C 1
ATOM 2263 O O . GLU A 1 280 ? 16.358 1.661 16.186 1.00 87.56 280 GLU A O 1
ATOM 2268 N N . ILE A 1 281 ? 16.856 -0.339 15.279 1.00 87.94 281 ILE A N 1
ATOM 2269 C CA . ILE A 1 281 ? 15.640 -1.005 15.735 1.00 87.94 281 ILE A CA 1
ATOM 2270 C C . ILE A 1 281 ? 15.794 -1.282 17.239 1.00 87.94 281 ILE A C 1
ATOM 2272 O O . ILE A 1 281 ? 16.741 -1.982 17.624 1.00 87.94 281 ILE A O 1
ATOM 2276 N N . PRO A 1 282 ? 14.897 -0.762 18.097 1.00 85.88 282 PRO A N 1
ATOM 2277 C CA . PRO A 1 282 ? 14.970 -0.997 19.533 1.00 85.88 282 PRO A CA 1
ATOM 2278 C C . PRO A 1 282 ? 14.850 -2.481 19.901 1.00 85.88 282 PRO A C 1
ATOM 2280 O O . PRO A 1 282 ? 14.008 -3.203 19.360 1.00 85.88 282 PRO A O 1
ATOM 2283 N N . ASP A 1 283 ? 15.641 -2.934 20.877 1.00 82.25 283 ASP A N 1
ATOM 2284 C CA . ASP A 1 283 ? 15.725 -4.356 21.253 1.00 82.25 283 ASP A CA 1
ATOM 2285 C C . ASP A 1 283 ? 14.379 -4.939 21.706 1.00 82.25 283 ASP A C 1
ATOM 2287 O O . ASP A 1 283 ? 14.069 -6.101 21.425 1.00 82.25 283 ASP A O 1
ATOM 2291 N N . PHE A 1 284 ? 13.534 -4.123 22.342 1.00 84.31 284 PHE A N 1
ATOM 2292 C CA . PHE A 1 284 ? 12.218 -4.551 22.808 1.00 84.31 284 PHE A CA 1
ATOM 2293 C C . PHE A 1 284 ? 11.332 -5.088 21.674 1.00 84.31 284 PHE A C 1
ATOM 2295 O O . PHE A 1 284 ? 10.601 -6.055 21.894 1.00 84.31 284 PHE A O 1
ATOM 2302 N N . ILE A 1 285 ? 11.451 -4.532 20.458 1.00 87.56 285 ILE A N 1
ATOM 2303 C CA . ILE A 1 285 ? 10.693 -4.955 19.269 1.00 87.56 285 ILE A CA 1
ATOM 2304 C C . ILE A 1 285 ? 11.092 -6.372 18.865 1.00 87.56 285 ILE A C 1
ATOM 2306 O O . ILE A 1 285 ? 10.234 -7.204 18.576 1.00 87.56 285 ILE A O 1
ATOM 2310 N N . THR A 1 286 ? 12.392 -6.675 18.903 1.00 85.69 286 THR A N 1
ATOM 2311 C CA . THR A 1 286 ? 12.919 -7.987 18.490 1.00 85.69 286 THR A CA 1
ATOM 2312 C C . THR A 1 286 ? 12.462 -9.129 19.401 1.00 85.69 286 THR A C 1
ATOM 2314 O O . THR A 1 286 ? 12.504 -10.291 19.004 1.00 85.69 286 THR A O 1
ATOM 2317 N N . SER A 1 287 ? 11.991 -8.801 20.610 1.00 84.56 287 SER A N 1
ATOM 2318 C CA . SER A 1 287 ? 11.504 -9.768 21.596 1.00 84.56 287 SER A CA 1
ATOM 2319 C C . SER A 1 287 ? 9.999 -10.065 21.522 1.00 84.56 287 SER A C 1
ATOM 2321 O O . SER A 1 287 ? 9.523 -10.921 22.268 1.00 84.56 287 SER A O 1
ATOM 2323 N N . VAL A 1 288 ? 9.241 -9.387 20.650 1.00 89.31 288 VAL A N 1
ATOM 2324 C CA . VAL A 1 288 ? 7.784 -9.571 20.536 1.00 89.31 288 VAL A CA 1
ATOM 2325 C C . VAL A 1 288 ? 7.473 -10.861 19.757 1.00 89.31 288 VAL A C 1
ATOM 2327 O O . VAL A 1 288 ? 7.841 -10.972 18.586 1.00 89.31 288 VAL A O 1
ATOM 2330 N N . PRO A 1 289 ? 6.779 -11.847 20.356 1.00 86.12 289 PRO A N 1
ATOM 2331 C CA . PRO A 1 289 ? 6.686 -13.201 19.803 1.00 86.12 289 PRO A CA 1
ATOM 2332 C C . PRO A 1 289 ? 5.810 -13.315 18.548 1.00 86.12 289 PRO A C 1
ATOM 2334 O O . PRO A 1 289 ? 6.088 -14.149 17.686 1.00 86.12 289 PRO A O 1
ATOM 2337 N N . TYR A 1 290 ? 4.765 -12.490 18.434 1.00 90.94 290 TYR A N 1
ATOM 2338 C CA . TYR A 1 290 ? 3.760 -12.579 17.366 1.00 90.94 290 TYR A CA 1
ATOM 2339 C C . TYR A 1 290 ? 3.629 -11.290 16.554 1.00 90.94 290 TYR A C 1
ATOM 2341 O O . TYR A 1 290 ? 2.578 -11.034 15.966 1.00 90.94 290 TYR A O 1
ATOM 2349 N N . LEU A 1 291 ? 4.694 -10.486 16.497 1.00 94.88 291 LEU A N 1
ATOM 2350 C CA . LEU A 1 291 ? 4.695 -9.258 15.713 1.00 94.88 291 LEU A CA 1
ATOM 2351 C C . LEU A 1 291 ? 4.511 -9.576 14.220 1.00 94.88 291 LEU A C 1
ATOM 2353 O O . LEU A 1 291 ? 5.327 -10.281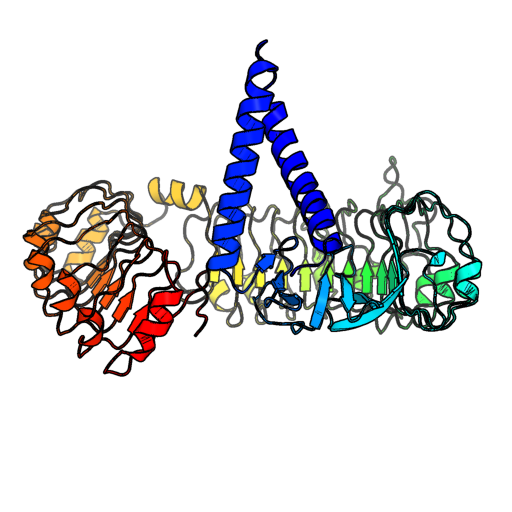 13.622 1.00 94.88 291 LEU A O 1
ATOM 2357 N N . LYS A 1 292 ? 3.433 -9.048 13.635 1.00 95.69 292 LYS A N 1
ATOM 2358 C CA . LYS A 1 292 ? 3.064 -9.203 12.220 1.00 95.69 292 LYS A CA 1
ATOM 2359 C C . LYS A 1 292 ? 3.272 -7.922 11.428 1.00 95.69 292 LYS A C 1
ATOM 2361 O O . LYS A 1 292 ? 3.682 -7.999 10.274 1.00 95.69 292 LYS A O 1
ATOM 2366 N N . THR A 1 293 ? 3.010 -6.771 12.034 1.00 95.50 293 THR A N 1
ATOM 2367 C CA . THR A 1 293 ? 3.120 -5.461 11.392 1.00 95.50 293 THR A CA 1
ATOM 2368 C C . THR A 1 293 ? 4.124 -4.604 12.143 1.00 95.50 293 THR A C 1
ATOM 2370 O O . THR A 1 293 ? 4.008 -4.411 13.352 1.00 95.50 293 THR A O 1
ATOM 2373 N N . LEU A 1 294 ? 5.105 -4.078 11.417 1.00 96.38 294 LEU A N 1
ATOM 2374 C CA . LEU A 1 294 ? 6.102 -3.160 11.947 1.00 96.38 294 LEU A CA 1
ATOM 2375 C C . LEU A 1 294 ? 6.241 -1.973 11.000 1.00 96.38 294 LEU A C 1
ATOM 2377 O O . LEU A 1 294 ? 6.635 -2.144 9.846 1.00 96.38 294 LEU A O 1
ATOM 2381 N N . LYS A 1 295 ? 5.920 -0.777 11.493 1.00 94.44 295 LYS A N 1
ATOM 2382 C CA . LYS A 1 295 ? 6.101 0.477 10.760 1.00 94.44 295 LYS A CA 1
ATOM 2383 C C . LYS A 1 295 ? 7.189 1.312 11.424 1.00 94.44 295 LYS A C 1
ATOM 2385 O O . LYS A 1 295 ? 7.121 1.603 12.615 1.00 94.44 295 LYS A O 1
ATOM 2390 N N . LEU A 1 296 ? 8.208 1.654 10.650 1.00 93.56 296 LEU A N 1
ATOM 2391 C CA . LEU A 1 296 ? 9.408 2.375 11.072 1.00 93.56 296 LEU A CA 1
ATOM 2392 C C . LEU A 1 296 ? 9.798 3.431 10.028 1.00 93.56 296 LEU A C 1
ATOM 2394 O O . LEU A 1 296 ? 10.982 3.749 9.880 1.00 93.56 296 LEU A O 1
ATOM 2398 N N . SER A 1 297 ? 8.832 3.963 9.278 1.00 90.31 297 SER A N 1
ATOM 2399 C CA . SER A 1 297 ? 9.119 4.920 8.213 1.00 90.31 297 SER A CA 1
ATOM 2400 C C . SER A 1 297 ? 9.658 6.249 8.755 1.00 90.31 297 SER A C 1
ATOM 2402 O O . SER A 1 297 ? 9.380 6.621 9.894 1.00 90.31 297 SER A O 1
ATOM 2404 N N . SER A 1 298 ? 10.393 6.996 7.936 1.00 87.94 298 SER A N 1
ATOM 2405 C CA . SER A 1 298 ? 10.938 8.320 8.254 1.00 87.94 298 SER A CA 1
ATOM 2406 C C . SER A 1 298 ? 11.870 8.316 9.474 1.00 87.94 298 SER A C 1
ATOM 2408 O O . SER A 1 298 ? 11.795 9.190 10.334 1.00 87.94 298 SER A O 1
ATOM 2410 N N . ASN A 1 299 ? 12.742 7.314 9.584 1.00 88.38 299 ASN A N 1
ATOM 2411 C CA . ASN A 1 299 ? 13.763 7.216 10.632 1.00 88.38 299 ASN A CA 1
ATOM 2412 C C . ASN A 1 299 ? 15.181 7.291 10.021 1.00 88.38 299 ASN A C 1
ATOM 2414 O O . ASN A 1 299 ? 15.358 7.668 8.869 1.00 88.38 299 ASN A O 1
ATOM 2418 N N . GLN A 1 300 ? 16.212 6.990 10.812 1.00 89.62 300 GLN A N 1
ATOM 2419 C CA . GLN A 1 300 ? 17.632 6.994 10.422 1.00 89.62 300 GLN A CA 1
ATOM 2420 C C . GLN A 1 300 ? 18.219 5.570 10.465 1.00 89.62 300 GLN A C 1
ATOM 2422 O O . GLN A 1 300 ? 19.386 5.371 10.804 1.00 89.62 300 GLN A O 1
ATOM 2427 N N . ILE A 1 301 ? 17.395 4.550 10.199 1.00 90.81 301 ILE A N 1
ATOM 2428 C CA . ILE A 1 301 ? 17.832 3.149 10.203 1.00 90.81 301 ILE A CA 1
ATOM 2429 C C . ILE A 1 301 ? 18.671 2.899 8.950 1.00 90.81 301 ILE A C 1
ATOM 2431 O O . ILE A 1 301 ? 18.264 3.258 7.849 1.00 90.81 301 ILE A O 1
ATOM 2435 N N . ASN A 1 302 ? 19.815 2.240 9.112 1.00 92.38 302 ASN A N 1
ATOM 2436 C CA . ASN A 1 302 ? 20.712 1.877 8.017 1.00 92.38 302 ASN A CA 1
ATOM 2437 C C . ASN A 1 302 ? 21.046 0.378 8.050 1.00 92.38 302 ASN A C 1
ATOM 2439 O O . ASN A 1 302 ? 20.640 -0.356 8.954 1.00 92.38 302 ASN A O 1
ATOM 2443 N N . ASP A 1 303 ? 21.825 -0.088 7.077 1.00 90.19 303 ASP A N 1
ATOM 2444 C CA . ASP A 1 303 ? 22.147 -1.510 6.905 1.00 90.19 303 ASP A CA 1
ATOM 2445 C C . ASP A 1 303 ? 22.806 -2.152 8.139 1.00 90.19 303 ASP A C 1
ATOM 2447 O O . ASP A 1 303 ? 22.561 -3.320 8.446 1.00 90.19 303 ASP A O 1
ATOM 2451 N N . THR A 1 304 ? 23.609 -1.389 8.891 1.00 87.81 304 THR A N 1
ATOM 2452 C CA . THR A 1 304 ? 24.320 -1.900 10.078 1.00 87.81 304 THR A CA 1
ATOM 2453 C C . THR A 1 304 ? 23.400 -2.166 11.264 1.00 87.81 304 THR A C 1
ATOM 2455 O O . THR A 1 304 ? 23.780 -2.908 12.168 1.00 87.81 304 THR A O 1
ATOM 2458 N N . THR A 1 305 ? 22.189 -1.604 11.266 1.00 85.19 305 THR A N 1
ATOM 2459 C CA . THR A 1 305 ? 21.201 -1.762 12.341 1.00 85.19 305 THR A CA 1
ATOM 2460 C C . THR A 1 305 ? 19.960 -2.534 11.887 1.00 85.19 305 THR A C 1
ATOM 2462 O O . THR A 1 305 ? 19.274 -3.144 12.712 1.00 85.19 305 THR A O 1
ATOM 2465 N N . ALA A 1 306 ? 19.723 -2.616 10.573 1.00 88.12 306 ALA A N 1
ATOM 2466 C CA . ALA A 1 306 ? 18.623 -3.360 9.964 1.00 88.12 306 ALA A CA 1
ATOM 2467 C C . ALA A 1 306 ? 18.713 -4.887 10.160 1.00 88.12 306 ALA A C 1
ATOM 2469 O O . ALA A 1 306 ? 17.685 -5.563 10.112 1.00 88.12 306 ALA A O 1
ATOM 2470 N N . TYR A 1 307 ? 19.892 -5.456 10.457 1.00 85.62 307 TYR A N 1
ATOM 2471 C CA . TYR A 1 307 ? 20.042 -6.906 10.687 1.00 85.62 307 TYR A CA 1
ATOM 2472 C C . TYR A 1 307 ? 19.122 -7.445 11.799 1.00 85.62 307 TYR A C 1
ATOM 2474 O O . TYR A 1 307 ? 18.741 -8.618 11.764 1.00 85.62 307 TYR A O 1
ATOM 2482 N N . LYS A 1 308 ? 18.719 -6.598 12.762 1.00 88.81 308 LYS A N 1
ATOM 2483 C CA . LYS A 1 308 ? 17.766 -6.946 13.828 1.00 88.81 308 LYS A CA 1
ATOM 2484 C C . LYS A 1 308 ? 16.393 -7.376 13.284 1.00 88.81 308 LYS A C 1
ATOM 2486 O O . LYS A 1 308 ? 15.712 -8.156 13.944 1.00 88.81 308 LYS A O 1
ATOM 2491 N N . LEU A 1 309 ? 16.010 -6.965 12.068 1.00 90.06 309 LEU A N 1
ATOM 2492 C CA . LEU A 1 309 ? 14.781 -7.422 11.397 1.00 90.06 309 LEU A CA 1
ATOM 2493 C C . LEU A 1 309 ? 14.759 -8.940 11.208 1.00 90.06 309 LEU A C 1
ATOM 2495 O O . LEU A 1 309 ? 13.711 -9.562 11.361 1.00 90.06 309 LEU A O 1
ATOM 2499 N N . SER A 1 310 ? 15.920 -9.549 10.947 1.00 85.81 310 SER A N 1
ATOM 2500 C CA . SER A 1 310 ? 16.037 -11.001 10.758 1.00 85.81 310 SER A CA 1
ATOM 2501 C C . SER A 1 310 ? 15.692 -11.811 12.019 1.00 85.81 310 SER A C 1
ATOM 2503 O O . SER A 1 310 ? 15.418 -13.010 11.936 1.00 85.81 310 SER A O 1
ATOM 2505 N N . LEU A 1 311 ? 15.667 -11.165 13.194 1.00 88.31 311 LEU A N 1
ATOM 2506 C CA . LEU A 1 311 ? 15.255 -11.778 14.458 1.00 88.31 311 LEU A CA 1
ATOM 2507 C C . LEU A 1 311 ? 13.723 -11.894 14.569 1.00 88.31 311 LEU A C 1
ATOM 2509 O O . LEU A 1 311 ? 13.222 -12.747 15.304 1.00 88.31 311 LEU A O 1
ATOM 2513 N N . ILE A 1 312 ? 12.970 -11.095 13.804 1.00 89.50 312 ILE A N 1
ATOM 2514 C CA . ILE A 1 312 ? 11.506 -11.004 13.860 1.00 89.50 312 ILE A CA 1
ATOM 2515 C C . ILE A 1 312 ? 10.889 -11.978 12.846 1.00 89.50 312 ILE A C 1
ATOM 2517 O O . ILE A 1 312 ? 10.510 -11.629 11.731 1.00 89.50 312 ILE A O 1
ATOM 2521 N N . LYS A 1 313 ? 10.763 -13.248 13.241 1.00 82.94 313 LYS A N 1
ATOM 2522 C CA . LYS A 1 313 ? 10.352 -14.344 12.336 1.00 82.94 313 LYS A CA 1
ATOM 2523 C C . LYS A 1 313 ? 8.884 -14.305 11.881 1.00 82.94 313 LYS A C 1
ATOM 2525 O O . LYS A 1 313 ? 8.508 -15.053 10.978 1.00 82.94 313 LYS A O 1
ATOM 2530 N N . GLY A 1 314 ? 8.039 -13.528 12.557 1.00 89.56 314 GLY A N 1
ATOM 2531 C CA . GLY A 1 314 ? 6.586 -13.491 12.350 1.00 89.56 314 GLY A CA 1
ATOM 2532 C C . GLY A 1 314 ? 6.095 -12.443 11.353 1.00 89.56 314 GLY A C 1
ATOM 2533 O O . GLY A 1 314 ? 4.903 -12.426 11.063 1.00 89.56 314 GLY A O 1
ATOM 2534 N N . LEU A 1 315 ? 6.988 -11.592 10.844 1.00 94.38 315 LEU A N 1
ATOM 2535 C CA . LEU A 1 315 ? 6.600 -10.349 10.192 1.00 94.38 315 LEU A CA 1
ATOM 2536 C C . LEU A 1 315 ? 5.932 -10.571 8.824 1.00 94.38 315 LEU A C 1
ATOM 2538 O O . LEU A 1 315 ? 6.480 -11.240 7.951 1.00 94.38 315 LEU A O 1
ATOM 2542 N N . GLU A 1 316 ? 4.752 -9.977 8.647 1.00 95.56 316 GLU A N 1
ATOM 2543 C CA . GLU A 1 316 ? 3.934 -10.022 7.429 1.00 95.56 316 GLU A CA 1
ATOM 2544 C C . GLU A 1 316 ? 3.904 -8.664 6.706 1.00 95.56 316 GLU A C 1
ATOM 2546 O O . GLU A 1 316 ? 3.856 -8.626 5.478 1.00 95.56 316 GLU A O 1
ATOM 2551 N N . THR A 1 317 ? 3.959 -7.550 7.442 1.00 94.62 317 THR A N 1
ATOM 2552 C CA . THR A 1 317 ? 3.989 -6.185 6.895 1.00 94.62 317 THR A CA 1
ATOM 2553 C C . THR A 1 317 ? 5.139 -5.399 7.510 1.00 94.62 317 THR A C 1
ATOM 2555 O O . THR A 1 317 ? 5.237 -5.299 8.733 1.00 94.62 317 THR A O 1
ATOM 2558 N N . LEU A 1 318 ? 5.986 -4.821 6.660 1.00 95.88 318 LEU A N 1
ATOM 2559 C CA . LEU A 1 318 ? 7.131 -4.011 7.059 1.00 95.88 318 LEU A CA 1
ATOM 2560 C C . LEU A 1 318 ? 7.144 -2.702 6.275 1.00 95.88 318 LEU A C 1
ATOM 2562 O O . LEU A 1 318 ? 7.216 -2.717 5.045 1.00 95.88 318 LEU A O 1
ATOM 2566 N N . ASP A 1 319 ? 7.108 -1.587 6.998 1.00 92.25 319 ASP A N 1
ATOM 2567 C CA . ASP A 1 319 ? 7.328 -0.259 6.437 1.00 92.25 319 ASP A CA 1
ATOM 2568 C C . ASP A 1 319 ? 8.638 0.333 6.956 1.00 92.25 319 ASP A C 1
ATOM 2570 O O . ASP A 1 319 ? 8.801 0.559 8.154 1.00 92.25 319 ASP A O 1
ATOM 2574 N N . LEU A 1 320 ? 9.572 0.560 6.040 1.00 94.69 320 LEU A N 1
ATOM 2575 C CA . LEU A 1 320 ? 10.874 1.178 6.260 1.00 94.69 320 LEU A CA 1
ATOM 2576 C C . LEU A 1 320 ? 11.080 2.371 5.321 1.00 94.69 320 LEU A C 1
ATOM 2578 O O . LEU A 1 320 ? 12.221 2.766 5.083 1.00 94.69 320 LEU A O 1
ATOM 2582 N N . ALA A 1 321 ? 10.012 2.954 4.769 1.00 90.62 321 ALA A N 1
ATOM 2583 C CA . ALA A 1 321 ? 10.147 4.088 3.864 1.00 90.62 321 ALA A CA 1
ATOM 2584 C C . ALA A 1 321 ? 10.879 5.267 4.522 1.00 90.62 321 ALA A C 1
ATOM 2586 O O . ALA A 1 321 ? 10.751 5.454 5.723 1.00 90.62 321 ALA A O 1
ATOM 2587 N N . GLY A 1 322 ? 11.634 6.079 3.784 1.00 87.88 322 GLY A N 1
ATOM 2588 C CA . GLY A 1 322 ? 12.274 7.271 4.358 1.00 87.88 322 GLY A CA 1
ATOM 2589 C C . GLY A 1 322 ? 13.375 6.957 5.378 1.00 87.88 322 GLY A C 1
ATOM 2590 O O . GLY A 1 322 ? 13.438 7.622 6.407 1.00 87.88 322 GLY A O 1
ATOM 2591 N N . ASN A 1 323 ? 14.186 5.922 5.145 1.00 92.12 323 ASN A N 1
ATOM 2592 C CA . ASN A 1 323 ? 15.329 5.549 5.990 1.00 92.12 323 ASN A CA 1
ATOM 2593 C C . ASN A 1 323 ? 16.657 5.645 5.203 1.00 92.12 323 ASN A C 1
ATOM 2595 O O . ASN A 1 323 ? 16.710 6.145 4.079 1.00 92.12 323 ASN A O 1
ATOM 2599 N N . GLU A 1 324 ? 17.755 5.179 5.797 1.00 94.38 324 GLU A N 1
ATOM 2600 C CA . GLU A 1 324 ? 19.108 5.183 5.224 1.00 94.38 324 GLU A CA 1
ATOM 2601 C C . GLU A 1 324 ? 19.543 3.776 4.766 1.00 94.38 324 GLU A C 1
ATOM 2603 O O . GLU A 1 324 ? 20.714 3.403 4.856 1.00 94.38 324 GLU A O 1
ATOM 2608 N N . ILE A 1 325 ? 18.595 2.954 4.303 1.00 94.06 325 ILE A N 1
ATOM 2609 C CA . ILE A 1 325 ? 18.856 1.568 3.891 1.00 94.06 325 ILE A CA 1
ATOM 2610 C C . ILE A 1 325 ? 19.434 1.546 2.475 1.00 94.06 325 ILE A C 1
ATOM 2612 O O . ILE A 1 325 ? 18.850 2.111 1.550 1.00 94.06 325 ILE A O 1
ATOM 2616 N N . SER A 1 326 ? 20.562 0.858 2.295 1.00 92.44 326 SER A N 1
ATOM 2617 C CA . SER A 1 326 ? 21.269 0.734 1.013 1.00 92.44 326 SER A CA 1
ATOM 2618 C C . SER A 1 326 ? 21.247 -0.683 0.432 1.00 92.44 326 SER A C 1
ATOM 2620 O O . SER A 1 326 ? 21.444 -0.864 -0.775 1.00 92.44 326 SER A O 1
ATOM 2622 N N . THR A 1 327 ? 20.906 -1.686 1.250 1.00 90.50 327 THR A N 1
ATOM 2623 C CA . THR A 1 327 ? 20.744 -3.087 0.834 1.00 90.50 327 THR A CA 1
ATOM 2624 C C . THR A 1 327 ? 19.405 -3.677 1.274 1.00 90.50 327 THR A C 1
ATOM 2626 O O . THR A 1 327 ? 18.830 -3.297 2.289 1.00 90.50 327 THR A O 1
ATOM 2629 N N . LEU A 1 328 ? 18.873 -4.622 0.491 1.00 87.50 328 LEU A N 1
ATOM 2630 C CA . LEU A 1 328 ? 17.623 -5.298 0.843 1.00 87.50 328 LEU A CA 1
ATOM 2631 C C . LEU A 1 328 ? 17.790 -6.121 2.130 1.00 87.50 328 LEU A C 1
ATOM 2633 O O . LEU A 1 328 ? 18.698 -6.957 2.182 1.00 87.50 328 LEU A O 1
ATOM 2637 N N . PRO A 1 329 ? 16.887 -5.972 3.118 1.00 83.25 329 PRO A N 1
ATOM 2638 C CA . PRO A 1 329 ? 16.844 -6.867 4.267 1.00 83.25 329 PRO A CA 1
ATOM 2639 C C . PRO A 1 329 ? 16.638 -8.322 3.822 1.00 83.25 329 PRO A C 1
ATOM 2641 O O . PRO A 1 329 ? 15.788 -8.606 2.975 1.00 83.25 329 PRO A O 1
ATOM 2644 N N . ASP A 1 330 ? 17.401 -9.251 4.401 1.00 79.75 330 ASP A N 1
ATOM 2645 C CA . ASP A 1 330 ? 17.306 -10.682 4.113 1.00 79.75 330 ASP A CA 1
ATOM 2646 C C . ASP A 1 330 ? 16.484 -11.436 5.177 1.00 79.75 330 ASP A C 1
ATOM 2648 O O . ASP A 1 330 ? 16.149 -10.916 6.242 1.00 79.75 330 ASP A O 1
ATOM 2652 N N . LYS A 1 331 ? 16.142 -12.699 4.884 1.00 81.81 331 LYS A N 1
ATOM 2653 C CA . LYS A 1 331 ? 15.541 -13.654 5.842 1.00 81.81 331 LYS A CA 1
ATOM 2654 C C . LYS A 1 331 ? 14.150 -13.272 6.379 1.00 81.81 331 LYS A C 1
ATOM 2656 O O . LYS A 1 331 ? 13.742 -13.759 7.434 1.00 81.81 331 LYS A O 1
ATOM 2661 N N . LEU A 1 332 ? 13.378 -12.487 5.628 1.00 85.00 332 LEU A N 1
ATOM 2662 C CA . LEU A 1 332 ? 11.999 -12.092 5.959 1.00 85.00 332 LEU A CA 1
ATOM 2663 C C . LEU A 1 332 ? 10.953 -12.971 5.244 1.00 85.00 332 LEU A C 1
ATOM 2665 O O . LEU A 1 332 ? 10.090 -12.495 4.514 1.00 85.00 332 LEU A O 1
ATOM 2669 N N . TYR A 1 333 ? 11.018 -14.286 5.458 1.00 86.25 333 TYR A N 1
ATOM 2670 C CA . TYR A 1 333 ? 10.300 -15.286 4.647 1.00 86.25 333 TYR A CA 1
ATOM 2671 C C . TYR A 1 333 ? 8.761 -15.224 4.686 1.00 86.25 333 TYR A C 1
ATOM 2673 O O . TYR A 1 333 ? 8.110 -15.819 3.830 1.00 86.25 333 TYR A O 1
ATOM 2681 N N . LYS A 1 334 ? 8.164 -14.571 5.693 1.00 91.56 334 LYS A N 1
ATOM 2682 C CA . LYS A 1 334 ? 6.700 -14.443 5.849 1.00 91.56 334 LYS A CA 1
ATOM 2683 C C . LYS A 1 334 ? 6.139 -13.123 5.323 1.00 91.56 334 LYS A C 1
ATOM 2685 O O . LYS A 1 334 ? 4.930 -12.902 5.403 1.00 91.56 334 LYS A O 1
ATOM 2690 N N . LEU A 1 335 ? 7.001 -12.258 4.800 1.00 94.00 335 LEU A N 1
ATOM 2691 C CA . LEU A 1 335 ? 6.636 -10.897 4.464 1.00 94.00 335 LEU A CA 1
ATOM 2692 C C . LEU A 1 335 ? 5.739 -10.852 3.222 1.00 94.00 335 LEU A C 1
ATOM 2694 O O . LEU A 1 335 ? 6.118 -11.325 2.154 1.00 94.00 335 LEU A O 1
ATOM 2698 N N . LYS A 1 336 ? 4.552 -10.263 3.377 1.00 92.69 336 LYS A N 1
ATOM 2699 C CA . LYS A 1 336 ? 3.546 -10.041 2.329 1.00 92.69 336 LYS A CA 1
ATOM 2700 C C . LYS A 1 336 ? 3.581 -8.614 1.794 1.00 92.69 336 LYS A C 1
ATOM 2702 O O . LYS A 1 336 ? 3.322 -8.402 0.615 1.00 92.69 336 LYS A O 1
ATOM 2707 N N . LYS A 1 337 ? 3.888 -7.630 2.641 1.00 90.50 337 LYS A N 1
ATOM 2708 C CA . LYS A 1 337 ? 3.961 -6.216 2.253 1.00 90.50 337 LYS A CA 1
ATOM 2709 C C . LYS A 1 337 ? 5.287 -5.620 2.707 1.00 90.50 337 LYS A C 1
ATOM 2711 O O . LYS A 1 337 ? 5.598 -5.661 3.896 1.00 90.50 337 LYS A O 1
ATOM 2716 N N . LEU A 1 338 ? 6.040 -5.059 1.765 1.00 93.94 338 LEU A N 1
ATOM 2717 C CA . LEU A 1 338 ? 7.312 -4.388 2.020 1.00 93.94 338 LEU A CA 1
ATOM 2718 C C . LEU A 1 338 ? 7.304 -2.994 1.399 1.00 93.94 338 LEU A C 1
ATOM 2720 O O . LEU A 1 338 ? 7.153 -2.854 0.186 1.00 93.94 338 LEU A O 1
ATOM 2724 N N . ASN A 1 339 ? 7.497 -1.973 2.228 1.00 88.44 339 ASN A N 1
ATOM 2725 C CA . ASN A 1 339 ? 7.722 -0.606 1.782 1.00 88.44 339 ASN A CA 1
ATOM 2726 C C . ASN A 1 339 ? 9.151 -0.176 2.130 1.00 88.44 339 ASN A C 1
ATOM 2728 O O . ASN A 1 339 ? 9.521 -0.105 3.296 1.00 88.44 339 ASN A O 1
ATOM 2732 N N . LEU A 1 340 ? 9.946 0.092 1.100 1.00 94.06 340 LEU A N 1
ATOM 2733 C CA . LEU A 1 340 ? 11.322 0.583 1.155 1.00 94.06 340 LEU A CA 1
ATOM 2734 C C . LEU A 1 340 ? 11.471 1.868 0.329 1.00 94.06 340 LEU A C 1
ATOM 2736 O O . LEU A 1 340 ? 12.573 2.210 -0.095 1.00 94.06 340 LEU A O 1
ATOM 2740 N N . SER A 1 341 ? 10.375 2.584 0.068 1.00 85.75 341 SER A N 1
ATOM 2741 C CA . SER A 1 341 ? 10.444 3.833 -0.695 1.00 85.75 341 SER A CA 1
ATOM 2742 C C . SER A 1 341 ? 11.294 4.900 0.004 1.00 85.75 341 SER A C 1
ATOM 2744 O O . SER A 1 341 ? 11.497 4.830 1.212 1.00 85.75 341 SER A O 1
ATOM 2746 N N . HIS A 1 342 ? 11.814 5.888 -0.724 1.00 86.56 342 HIS A N 1
ATOM 2747 C CA . HIS A 1 342 ? 12.616 6.977 -0.139 1.00 86.56 342 HIS A CA 1
ATOM 2748 C C . HIS A 1 342 ? 13.812 6.467 0.695 1.00 86.56 342 HIS A C 1
ATOM 2750 O O . HIS A 1 342 ? 14.013 6.894 1.827 1.00 86.56 342 HIS A O 1
ATOM 2756 N N . ASN A 1 343 ? 14.576 5.515 0.158 1.00 91.94 343 ASN A N 1
ATOM 2757 C CA . ASN A 1 343 ? 15.790 4.968 0.779 1.00 91.94 343 ASN A CA 1
ATOM 2758 C C . ASN A 1 343 ? 17.011 5.176 -0.145 1.00 91.94 343 ASN A C 1
ATOM 2760 O O . ASN A 1 343 ? 16.973 5.962 -1.094 1.00 91.94 343 ASN A O 1
ATOM 2764 N N . GLN A 1 344 ? 18.123 4.498 0.145 1.00 94.06 344 GLN A N 1
ATOM 2765 C CA . GLN A 1 344 ? 19.395 4.609 -0.575 1.00 94.06 344 GLN A CA 1
ATOM 2766 C C . GLN A 1 344 ? 19.741 3.329 -1.359 1.00 94.06 344 GLN A C 1
ATOM 2768 O O . GLN A 1 344 ? 20.912 3.063 -1.637 1.00 94.06 344 GLN A O 1
ATOM 2773 N N . LEU A 1 345 ? 18.747 2.505 -1.713 1.00 93.25 345 LEU A N 1
ATOM 2774 C CA . LEU A 1 345 ? 18.978 1.249 -2.431 1.00 93.25 345 LEU A CA 1
ATOM 2775 C C . LEU A 1 345 ? 19.583 1.526 -3.809 1.00 93.25 345 LEU A C 1
ATOM 2777 O O . LEU A 1 345 ? 19.012 2.279 -4.593 1.00 93.25 345 LEU A O 1
ATOM 2781 N N . THR A 1 346 ? 20.699 0.869 -4.133 1.00 90.12 346 THR A N 1
ATOM 2782 C CA . THR A 1 346 ? 21.361 1.000 -5.449 1.00 90.12 346 THR A CA 1
ATOM 2783 C C . THR A 1 346 ? 21.101 -0.179 -6.384 1.00 90.12 346 THR A C 1
ATOM 2785 O O . THR A 1 346 ? 21.204 -0.047 -7.608 1.00 90.12 346 THR A O 1
ATOM 2788 N N . LYS A 1 347 ? 20.761 -1.349 -5.829 1.00 89.50 347 LYS A N 1
ATOM 2789 C CA . LYS A 1 347 ? 20.463 -2.590 -6.558 1.00 89.50 347 LYS A CA 1
ATOM 2790 C C . LYS A 1 347 ? 19.455 -3.434 -5.782 1.00 89.50 347 LYS A C 1
ATOM 2792 O O . LYS A 1 347 ? 19.505 -3.489 -4.556 1.00 89.50 347 LYS A O 1
ATOM 2797 N N . VAL A 1 348 ? 18.613 -4.174 -6.499 1.00 89.81 348 VAL A N 1
ATOM 2798 C CA . VAL A 1 348 ? 17.825 -5.286 -5.939 1.00 89.81 348 VAL A CA 1
ATOM 2799 C C . VAL A 1 348 ? 18.576 -6.576 -6.258 1.00 89.81 348 VAL A C 1
ATOM 2801 O O . VAL A 1 348 ? 18.616 -7.015 -7.406 1.00 89.81 348 VAL A O 1
ATOM 2804 N N . THR A 1 349 ? 19.225 -7.160 -5.254 1.00 86.81 349 THR A N 1
ATOM 2805 C CA . THR A 1 349 ? 20.039 -8.378 -5.402 1.00 86.81 349 THR A CA 1
ATOM 2806 C C . THR A 1 349 ? 19.188 -9.650 -5.315 1.00 86.81 349 THR A C 1
ATOM 2808 O O . THR A 1 349 ? 17.969 -9.603 -5.148 1.00 86.81 349 THR A O 1
ATOM 2811 N N . ASN A 1 350 ? 19.836 -10.815 -5.376 1.00 84.19 350 ASN A N 1
ATOM 2812 C CA . ASN A 1 350 ? 19.200 -12.118 -5.180 1.00 84.19 350 ASN A CA 1
ATOM 2813 C C . ASN A 1 350 ? 18.552 -12.308 -3.792 1.00 84.19 350 ASN A C 1
ATOM 2815 O O . ASN A 1 350 ? 17.767 -13.240 -3.623 1.00 84.19 350 ASN A O 1
ATOM 2819 N N . ALA A 1 351 ? 18.808 -11.432 -2.810 1.00 84.25 351 ALA A N 1
ATOM 2820 C CA . ALA A 1 351 ? 18.166 -11.470 -1.491 1.00 84.25 351 ALA A CA 1
ATOM 2821 C C . ALA A 1 351 ? 16.627 -11.417 -1.569 1.00 84.25 351 ALA A C 1
ATOM 2823 O O . ALA A 1 351 ? 15.938 -12.024 -0.742 1.00 84.25 351 ALA A O 1
ATOM 2824 N N . ILE A 1 352 ? 16.087 -10.775 -2.613 1.00 85.94 352 ILE A N 1
ATOM 2825 C CA . ILE A 1 352 ? 14.644 -10.698 -2.872 1.00 85.94 352 ILE A CA 1
ATOM 2826 C C . ILE A 1 352 ? 14.000 -12.082 -3.057 1.00 85.94 352 ILE A C 1
ATOM 2828 O O . ILE A 1 352 ? 12.829 -12.262 -2.733 1.00 85.94 352 ILE A O 1
ATOM 2832 N N . SER A 1 353 ? 14.770 -13.092 -3.487 1.00 81.06 353 SER A N 1
ATOM 2833 C CA . SER A 1 353 ? 14.287 -14.471 -3.666 1.00 81.06 353 SER A CA 1
ATOM 2834 C C . SER A 1 353 ? 13.763 -15.112 -2.377 1.00 81.06 353 SER A C 1
ATOM 2836 O O . SER A 1 353 ? 13.002 -16.073 -2.439 1.00 81.06 353 SER A O 1
ATOM 2838 N N . SER A 1 354 ? 14.136 -14.582 -1.207 1.00 82.94 354 SER A N 1
ATOM 2839 C CA . SER A 1 354 ? 13.642 -15.065 0.085 1.00 82.94 354 SER A CA 1
ATOM 2840 C C . SER A 1 354 ? 12.194 -14.651 0.385 1.00 82.94 354 SER A C 1
ATOM 2842 O O . SER A 1 354 ? 11.551 -15.267 1.236 1.00 82.94 354 SER A O 1
ATOM 2844 N N . LEU A 1 355 ? 11.652 -13.656 -0.325 1.00 88.31 355 LEU A N 1
ATOM 2845 C CA . LEU A 1 355 ? 10.340 -13.055 -0.064 1.00 88.31 355 LEU A CA 1
ATOM 2846 C C . LEU A 1 355 ? 9.219 -13.724 -0.882 1.00 88.31 355 LEU A C 1
ATOM 2848 O O . LEU A 1 355 ? 8.396 -13.061 -1.500 1.00 88.31 355 LEU A O 1
ATOM 2852 N N . LEU A 1 356 ? 9.170 -15.057 -0.907 1.00 87.12 356 LEU A N 1
ATOM 2853 C CA . LEU A 1 356 ? 8.304 -15.834 -1.817 1.00 87.12 356 LEU A CA 1
ATOM 2854 C C . LEU A 1 356 ? 6.794 -15.572 -1.671 1.00 87.12 356 LEU A C 1
ATOM 2856 O O . LEU A 1 356 ? 6.021 -15.874 -2.580 1.00 87.12 356 LEU A O 1
ATOM 2860 N N . VAL A 1 357 ? 6.361 -15.052 -0.520 1.00 89.81 357 VAL A N 1
ATOM 2861 C CA . VAL A 1 357 ? 4.950 -14.745 -0.238 1.00 89.81 357 VAL A CA 1
ATOM 2862 C C . VAL A 1 357 ? 4.610 -13.262 -0.387 1.00 89.81 357 VAL A C 1
ATOM 2864 O O . VAL A 1 357 ? 3.504 -12.866 -0.026 1.00 89.81 357 VAL A O 1
ATOM 2867 N N . LEU A 1 358 ? 5.537 -12.455 -0.910 1.00 89.62 358 LEU A N 1
ATOM 2868 C CA . LEU A 1 358 ? 5.362 -11.018 -1.074 1.00 89.62 358 LEU A CA 1
ATOM 2869 C C . LEU A 1 358 ? 4.267 -10.714 -2.102 1.00 89.62 358 LEU A C 1
ATOM 2871 O O . LEU A 1 358 ? 4.295 -11.215 -3.222 1.00 89.62 358 LEU A O 1
ATOM 2875 N N . GLU A 1 359 ? 3.314 -9.878 -1.706 1.00 85.25 359 GLU A N 1
ATOM 2876 C CA . GLU A 1 359 ? 2.168 -9.436 -2.505 1.00 85.25 359 GLU A CA 1
ATOM 2877 C C . GLU A 1 359 ? 2.293 -7.965 -2.921 1.00 85.25 359 GLU A C 1
ATOM 2879 O O . GLU A 1 359 ? 1.833 -7.587 -3.998 1.00 85.25 359 GLU A O 1
ATOM 2884 N N . TYR A 1 360 ? 2.937 -7.142 -2.090 1.00 81.31 360 TYR A N 1
ATOM 2885 C CA . TYR A 1 360 ? 3.148 -5.716 -2.331 1.00 81.31 360 TYR A CA 1
ATOM 2886 C C . TYR A 1 360 ? 4.600 -5.330 -2.063 1.00 81.31 360 TYR A C 1
ATOM 2888 O O . TYR A 1 360 ? 5.114 -5.573 -0.965 1.00 81.31 360 TYR A O 1
ATOM 2896 N N . LEU A 1 361 ? 5.230 -4.681 -3.040 1.00 87.50 361 LEU A N 1
ATOM 2897 C CA . LEU A 1 361 ? 6.593 -4.175 -2.935 1.00 87.50 361 LEU A CA 1
ATOM 2898 C C . LEU A 1 361 ? 6.666 -2.720 -3.397 1.00 87.50 361 LEU A C 1
ATOM 2900 O O . LEU A 1 361 ? 6.429 -2.427 -4.563 1.00 87.50 361 LEU A O 1
ATOM 2904 N N . ASN A 1 362 ? 7.039 -1.813 -2.502 1.00 81.12 362 ASN A N 1
ATOM 2905 C CA . ASN A 1 362 ? 7.321 -0.428 -2.860 1.00 81.12 362 ASN A CA 1
ATOM 2906 C C . ASN A 1 362 ? 8.816 -0.133 -2.707 1.00 81.12 362 ASN A C 1
ATOM 2908 O O . ASN A 1 362 ? 9.362 -0.216 -1.610 1.00 81.12 362 ASN A O 1
ATOM 2912 N N . LEU A 1 363 ? 9.459 0.204 -3.818 1.00 88.25 363 LEU A N 1
ATOM 2913 C CA . LEU A 1 363 ? 10.869 0.558 -3.955 1.00 88.25 363 LEU A CA 1
ATOM 2914 C C . LEU A 1 363 ? 11.039 1.973 -4.527 1.00 88.25 363 LEU A C 1
ATOM 2916 O O . LEU A 1 363 ? 12.138 2.329 -4.956 1.00 88.25 363 LEU A O 1
ATOM 2920 N N . SER A 1 364 ? 9.972 2.773 -4.583 1.00 79.38 364 SER A N 1
ATOM 2921 C CA . SER A 1 364 ? 10.025 4.069 -5.249 1.00 79.38 364 SER A CA 1
ATOM 2922 C C . SER A 1 364 ? 10.979 5.049 -4.574 1.00 79.38 364 SER A C 1
ATOM 2924 O O . SER A 1 364 ? 11.281 4.917 -3.391 1.00 79.38 364 SER A O 1
ATOM 2926 N N . ASN A 1 365 ? 11.457 6.057 -5.300 1.00 78.94 365 ASN A N 1
ATOM 2927 C CA . ASN A 1 365 ? 12.331 7.098 -4.749 1.00 78.94 365 ASN A CA 1
ATOM 2928 C C . ASN A 1 365 ? 13.606 6.506 -4.112 1.00 78.94 365 ASN A C 1
ATOM 2930 O O . ASN A 1 365 ? 13.921 6.768 -2.954 1.00 78.94 365 ASN A O 1
ATOM 2934 N N . ASN A 1 366 ? 14.315 5.665 -4.862 1.00 84.69 366 ASN A N 1
ATOM 2935 C CA . ASN A 1 366 ? 15.608 5.089 -4.484 1.00 84.69 366 ASN A CA 1
ATOM 2936 C C . ASN A 1 366 ? 16.651 5.394 -5.581 1.00 84.69 366 ASN A C 1
ATOM 2938 O O . ASN A 1 366 ? 16.422 6.212 -6.469 1.00 84.69 366 ASN A O 1
ATOM 2942 N N . GLN A 1 367 ? 17.821 4.757 -5.522 1.00 87.00 367 GLN A N 1
ATOM 2943 C CA . GLN A 1 367 ? 18.900 4.899 -6.507 1.00 87.00 367 GLN A CA 1
ATOM 2944 C C . GLN A 1 367 ? 19.117 3.598 -7.303 1.00 87.00 367 GLN A C 1
ATOM 2946 O O . GLN A 1 367 ? 20.234 3.292 -7.724 1.00 87.00 367 GLN A O 1
ATOM 2951 N N . ILE A 1 368 ? 18.068 2.782 -7.476 1.00 87.25 368 ILE A N 1
ATOM 2952 C CA . ILE A 1 368 ? 18.204 1.422 -8.009 1.00 87.25 368 ILE A CA 1
ATOM 2953 C C . ILE A 1 368 ? 18.570 1.485 -9.488 1.00 87.25 368 ILE A C 1
ATOM 2955 O O . ILE A 1 368 ? 17.804 2.004 -10.289 1.00 87.25 368 ILE A O 1
ATOM 2959 N N . THR A 1 369 ? 19.711 0.902 -9.846 1.00 83.62 369 THR A N 1
ATOM 2960 C CA . THR A 1 369 ? 20.221 0.809 -11.228 1.00 83.62 369 THR A CA 1
ATOM 2961 C C . THR A 1 369 ? 19.933 -0.540 -11.879 1.00 83.62 369 THR A C 1
ATOM 2963 O O . THR A 1 369 ? 19.793 -0.632 -13.094 1.00 83.62 369 THR A O 1
ATOM 2966 N N . HIS A 1 370 ? 19.827 -1.599 -11.072 1.00 82.81 370 HIS A N 1
ATOM 2967 C CA . HIS A 1 370 ? 19.652 -2.969 -11.541 1.00 82.81 370 HIS A CA 1
ATOM 2968 C C . HIS A 1 370 ? 18.744 -3.772 -10.606 1.00 82.81 370 HIS A C 1
ATOM 2970 O O . HIS A 1 370 ? 18.852 -3.667 -9.379 1.00 82.81 370 HIS A O 1
ATOM 2976 N N . ILE A 1 371 ? 17.899 -4.620 -11.196 1.00 85.25 371 ILE A N 1
ATOM 2977 C CA . ILE A 1 371 ? 17.052 -5.590 -10.498 1.00 85.25 371 ILE A CA 1
ATOM 2978 C C . ILE A 1 371 ? 17.426 -7.000 -10.953 1.00 85.25 371 ILE A C 1
ATOM 2980 O O . ILE A 1 371 ? 17.394 -7.290 -12.147 1.00 85.25 371 ILE A O 1
ATOM 2984 N N . SER A 1 372 ? 17.755 -7.878 -9.999 1.00 85.19 372 SER A N 1
ATOM 2985 C CA . SER A 1 372 ? 18.060 -9.285 -10.279 1.00 85.19 372 SER A CA 1
ATOM 2986 C C . SER A 1 372 ? 16.879 -9.999 -10.943 1.00 85.19 372 SER A C 1
ATOM 2988 O O . SER A 1 372 ? 15.726 -9.837 -10.536 1.00 85.19 372 SER A O 1
ATOM 2990 N N . ASN A 1 373 ? 17.183 -10.906 -11.876 1.00 80.75 373 ASN A N 1
ATOM 2991 C CA . ASN A 1 373 ? 16.208 -11.818 -12.482 1.00 80.75 373 ASN A CA 1
ATOM 2992 C C . ASN A 1 373 ? 15.519 -12.743 -11.462 1.00 80.75 373 ASN A C 1
ATOM 2994 O O . ASN A 1 373 ? 14.491 -13.335 -11.784 1.00 80.75 373 ASN A O 1
ATOM 2998 N N . ASP A 1 374 ? 16.038 -12.861 -10.236 1.00 82.94 374 ASP A N 1
ATOM 2999 C CA . ASP A 1 374 ? 15.395 -13.598 -9.139 1.00 82.94 374 ASP A CA 1
ATOM 3000 C C . ASP A 1 374 ? 14.057 -12.996 -8.697 1.00 82.94 374 ASP A C 1
ATOM 3002 O O . ASP A 1 374 ? 13.272 -13.672 -8.031 1.00 82.94 374 ASP A O 1
ATOM 3006 N N . ILE A 1 375 ? 13.762 -11.753 -9.090 1.00 81.56 375 ILE A N 1
ATOM 3007 C CA . ILE A 1 375 ? 12.468 -11.117 -8.830 1.00 81.56 375 ILE A CA 1
ATOM 3008 C C . ILE A 1 375 ? 11.297 -11.910 -9.442 1.00 81.56 375 ILE A C 1
ATOM 3010 O O . ILE A 1 375 ? 10.189 -11.873 -8.912 1.00 81.56 375 ILE A O 1
ATOM 3014 N N . LYS A 1 376 ? 11.551 -12.720 -10.485 1.00 76.88 376 LYS A N 1
ATOM 3015 C CA . LYS A 1 376 ? 10.570 -13.646 -11.082 1.00 76.88 376 LYS A CA 1
ATOM 3016 C C . LYS A 1 376 ? 10.038 -14.697 -10.099 1.00 76.88 376 LYS A C 1
ATOM 3018 O O . LYS A 1 376 ? 8.995 -15.293 -10.339 1.00 76.88 376 LYS A O 1
ATOM 3023 N N . ASN A 1 377 ? 10.761 -14.951 -9.006 1.00 81.94 377 ASN A N 1
ATOM 3024 C CA . ASN A 1 377 ? 10.355 -15.915 -7.985 1.00 81.94 377 ASN A CA 1
ATOM 3025 C C . ASN A 1 377 ? 9.230 -15.368 -7.087 1.00 81.94 377 ASN A C 1
ATOM 3027 O O . ASN A 1 377 ? 8.622 -16.134 -6.340 1.00 81.94 377 ASN A O 1
ATOM 3031 N N . LEU A 1 378 ? 8.930 -14.064 -7.157 1.00 83.56 378 LEU A N 1
ATOM 3032 C CA . LEU A 1 378 ? 7.843 -13.419 -6.419 1.00 83.56 378 LEU A CA 1
ATOM 3033 C C . LEU A 1 378 ? 6.484 -13.681 -7.085 1.00 83.56 378 LEU A C 1
ATOM 3035 O O . LEU A 1 378 ? 5.776 -12.767 -7.495 1.00 83.56 378 LEU A O 1
ATOM 3039 N N . VAL A 1 379 ? 6.101 -14.952 -7.183 1.00 81.56 379 VAL A N 1
ATOM 3040 C CA . VAL A 1 379 ? 4.895 -15.411 -7.902 1.00 81.56 379 VAL A CA 1
ATOM 3041 C C . VAL A 1 379 ? 3.573 -14.916 -7.301 1.00 81.56 379 VAL A C 1
ATOM 3043 O O . VAL A 1 379 ? 2.524 -15.060 -7.920 1.00 81.56 379 VAL A O 1
ATOM 3046 N N . ARG A 1 380 ? 3.601 -14.369 -6.079 1.00 82.44 380 ARG A N 1
ATOM 3047 C CA . ARG A 1 380 ? 2.435 -13.780 -5.403 1.00 82.44 380 ARG A CA 1
ATOM 3048 C C . ARG A 1 380 ? 2.371 -12.261 -5.514 1.00 82.44 380 ARG A C 1
ATOM 3050 O O . ARG A 1 380 ? 1.431 -11.675 -4.980 1.00 82.44 380 ARG A O 1
ATOM 3057 N N . LEU A 1 381 ? 3.345 -11.634 -6.172 1.00 79.50 381 LEU A N 1
ATOM 3058 C CA . LEU A 1 381 ? 3.443 -10.186 -6.250 1.00 79.50 381 LEU A CA 1
ATOM 3059 C C . LEU A 1 381 ? 2.297 -9.637 -7.099 1.00 79.50 381 LEU A C 1
ATOM 3061 O O . LEU A 1 381 ? 2.227 -9.875 -8.300 1.00 79.50 381 LEU A O 1
ATOM 3065 N N . LYS A 1 382 ? 1.397 -8.900 -6.454 1.00 74.50 382 LYS A N 1
ATOM 3066 C CA . LYS A 1 382 ? 0.233 -8.272 -7.088 1.00 74.50 382 LYS A CA 1
ATOM 3067 C C . LYS A 1 382 ? 0.557 -6.861 -7.553 1.00 74.50 382 LYS A C 1
ATOM 3069 O O . LYS A 1 382 ? 0.044 -6.406 -8.569 1.00 74.50 382 LYS A O 1
ATOM 3074 N N . LYS A 1 383 ? 1.400 -6.161 -6.791 1.00 69.38 383 LYS A N 1
ATOM 3075 C CA . LYS A 1 383 ? 1.733 -4.759 -7.031 1.00 69.38 383 LYS A CA 1
ATOM 3076 C C . LYS A 1 383 ? 3.189 -4.478 -6.706 1.00 69.38 383 LYS A C 1
ATOM 3078 O O . LYS A 1 383 ? 3.686 -4.852 -5.640 1.00 69.38 383 LYS A O 1
ATOM 3083 N N . ILE A 1 384 ? 3.835 -3.767 -7.621 1.00 76.25 384 ILE A N 1
ATOM 3084 C CA . ILE A 1 384 ? 5.184 -3.253 -7.446 1.00 76.25 384 ILE A CA 1
ATOM 3085 C C . ILE A 1 384 ? 5.247 -1.790 -7.882 1.00 76.25 384 ILE A C 1
ATOM 3087 O O . ILE A 1 384 ? 4.755 -1.417 -8.946 1.00 76.25 384 ILE A O 1
ATOM 3091 N N . ASP A 1 385 ? 5.851 -0.966 -7.035 1.00 67.12 385 ASP A N 1
ATOM 3092 C CA . ASP A 1 385 ? 6.177 0.421 -7.347 1.00 67.12 385 ASP A CA 1
ATOM 3093 C C . ASP A 1 385 ? 7.696 0.579 -7.357 1.00 67.12 385 ASP A C 1
ATOM 3095 O O . ASP A 1 385 ? 8.365 0.331 -6.355 1.00 67.12 385 ASP A O 1
ATOM 3099 N N . ILE A 1 386 ? 8.237 0.953 -8.510 1.00 76.62 386 ILE A N 1
ATOM 3100 C CA . ILE A 1 386 ? 9.667 1.204 -8.736 1.00 76.62 386 ILE A CA 1
ATOM 3101 C C . ILE A 1 386 ? 9.900 2.607 -9.306 1.00 76.62 386 ILE A C 1
ATOM 3103 O O . ILE A 1 386 ? 10.974 2.888 -9.841 1.00 76.62 386 ILE A O 1
ATOM 3107 N N . SER A 1 387 ? 8.905 3.492 -9.201 1.00 69.19 387 SER A N 1
ATOM 3108 C CA . SER A 1 387 ? 9.004 4.874 -9.676 1.00 69.19 387 SER A CA 1
ATOM 3109 C C . SER A 1 387 ? 10.178 5.631 -9.039 1.00 69.19 387 SER A C 1
ATOM 3111 O O . SER A 1 387 ? 10.641 5.289 -7.955 1.00 69.19 387 SER A O 1
ATOM 3113 N N . ASN A 1 388 ? 10.696 6.655 -9.712 1.00 69.44 388 ASN A N 1
ATOM 3114 C CA . ASN A 1 388 ? 11.786 7.509 -9.236 1.00 69.44 388 ASN A CA 1
ATOM 3115 C C . ASN A 1 388 ? 13.023 6.700 -8.788 1.00 69.44 388 ASN A C 1
ATOM 3117 O O . ASN A 1 388 ? 13.412 6.719 -7.622 1.00 69.44 388 ASN A O 1
ATOM 3121 N N . ASN A 1 389 ? 13.611 5.945 -9.716 1.00 75.69 389 ASN A N 1
ATOM 3122 C CA . ASN A 1 389 ? 14.846 5.174 -9.520 1.00 75.69 389 ASN A CA 1
ATOM 3123 C C . ASN A 1 389 ? 15.873 5.527 -10.611 1.00 75.69 389 ASN A C 1
ATOM 3125 O O . ASN A 1 389 ? 15.710 6.518 -11.306 1.00 75.69 389 ASN A O 1
ATOM 3129 N N . LEU A 1 390 ? 16.933 4.736 -10.796 1.00 75.62 390 LEU A N 1
ATOM 3130 C CA . LEU A 1 390 ? 17.951 4.944 -11.843 1.00 75.62 390 LEU A CA 1
ATOM 3131 C C . LEU A 1 390 ? 18.050 3.733 -12.786 1.00 75.62 390 LEU A C 1
ATOM 3133 O O . LEU A 1 390 ? 19.106 3.464 -13.364 1.00 75.62 390 LEU A O 1
ATOM 3137 N N . LEU A 1 391 ? 16.967 2.951 -12.875 1.00 71.25 391 LEU A N 1
ATOM 3138 C CA . LEU A 1 391 ? 16.907 1.737 -13.681 1.00 71.25 391 LEU A CA 1
ATOM 3139 C C . LEU A 1 391 ? 17.203 2.076 -15.136 1.00 71.25 391 LEU A C 1
ATOM 3141 O O . LEU A 1 391 ? 16.715 3.078 -15.644 1.00 71.25 391 LEU A O 1
ATOM 3145 N N . THR A 1 392 ? 17.960 1.216 -15.804 1.00 62.06 392 THR A N 1
ATOM 3146 C CA . THR A 1 392 ? 18.186 1.297 -17.255 1.00 62.06 392 THR A CA 1
ATOM 3147 C C . THR A 1 392 ? 17.426 0.224 -18.021 1.00 62.06 392 THR A C 1
ATOM 3149 O O . THR A 1 392 ? 17.104 0.424 -19.180 1.00 62.06 392 THR A O 1
ATOM 3152 N N . ASN A 1 393 ? 17.116 -0.896 -17.364 1.00 59.62 393 ASN A N 1
ATOM 3153 C CA . ASN A 1 393 ? 16.356 -2.019 -17.897 1.00 59.62 393 ASN A CA 1
ATOM 3154 C C . ASN A 1 393 ? 15.466 -2.588 -16.787 1.00 59.62 393 ASN A C 1
ATOM 3156 O O . ASN A 1 393 ? 15.880 -2.639 -15.623 1.00 59.62 393 ASN A O 1
ATOM 3160 N N . PHE A 1 394 ? 14.269 -3.050 -17.145 1.00 65.62 394 PHE A N 1
ATOM 3161 C CA . PHE A 1 394 ? 13.396 -3.786 -16.236 1.00 65.62 394 PHE A CA 1
ATOM 3162 C C . PHE A 1 394 ? 13.175 -5.211 -16.766 1.00 65.62 394 PHE A C 1
ATOM 3164 O O . PHE A 1 394 ? 13.024 -5.384 -17.974 1.00 65.62 394 PHE A O 1
ATOM 3171 N N . PRO A 1 395 ? 13.179 -6.252 -15.914 1.00 61.62 395 PRO A N 1
ATOM 3172 C CA . PRO A 1 395 ? 12.947 -7.614 -16.381 1.00 61.62 395 PRO A CA 1
ATOM 3173 C C . PRO A 1 395 ? 11.534 -7.770 -16.974 1.00 61.62 395 PRO A C 1
ATOM 3175 O O . PRO A 1 395 ? 10.544 -7.582 -16.269 1.00 61.62 395 PRO A O 1
ATOM 3178 N N . ASN A 1 396 ? 11.430 -8.193 -18.239 1.00 56.44 396 ASN A N 1
ATOM 3179 C CA . ASN A 1 396 ? 10.167 -8.337 -18.994 1.00 56.44 396 ASN A CA 1
ATOM 3180 C C . ASN A 1 396 ? 9.219 -9.453 -18.484 1.00 56.44 396 ASN A C 1
ATOM 3182 O O . ASN A 1 396 ? 8.298 -9.859 -19.185 1.00 56.44 396 ASN A O 1
ATOM 3186 N N . PHE A 1 397 ? 9.434 -9.989 -17.279 1.00 54.22 397 PHE A N 1
ATOM 3187 C CA . PHE A 1 397 ? 8.702 -11.149 -16.748 1.00 54.22 397 PHE A CA 1
ATOM 3188 C C . PHE A 1 397 ? 7.331 -10.809 -16.144 1.00 54.22 397 PHE A C 1
ATOM 3190 O O . PHE A 1 397 ? 6.588 -11.716 -15.782 1.00 54.22 397 PHE A O 1
ATOM 3197 N N . PHE A 1 398 ? 6.999 -9.526 -16.005 1.00 53.53 398 PHE A N 1
ATOM 3198 C CA . PHE A 1 398 ? 5.823 -9.052 -15.273 1.00 53.53 398 PHE A CA 1
ATOM 3199 C C . PHE A 1 398 ? 4.655 -8.603 -16.170 1.00 53.53 398 PHE A C 1
ATOM 3201 O O . PHE A 1 398 ? 3.826 -7.801 -15.749 1.00 53.53 398 PHE A O 1
ATOM 3208 N N . SER A 1 399 ? 4.550 -9.122 -17.399 1.00 44.09 399 SER A N 1
ATOM 3209 C CA . SER A 1 399 ? 3.372 -8.889 -18.245 1.00 44.09 399 SER A CA 1
ATOM 3210 C C . SER A 1 399 ? 2.096 -9.315 -17.495 1.00 44.09 399 SER A C 1
ATOM 3212 O O . SER A 1 399 ? 1.877 -10.511 -17.296 1.00 44.09 399 SER A O 1
ATOM 3214 N N . GLY A 1 400 ? 1.287 -8.351 -17.042 1.00 44.00 400 GLY A N 1
ATOM 3215 C CA . GLY A 1 400 ? 0.044 -8.591 -16.296 1.00 44.00 400 GLY A CA 1
ATOM 3216 C C . GLY A 1 400 ? 0.066 -8.281 -14.791 1.00 44.00 400 GLY A C 1
ATOM 3217 O O . GLY A 1 400 ? -0.946 -8.514 -14.137 1.00 44.00 400 GLY A O 1
ATOM 3218 N N . THR A 1 401 ? 1.154 -7.756 -14.211 1.00 45.44 401 THR A N 1
ATOM 3219 C CA . THR A 1 401 ? 1.089 -7.129 -12.874 1.00 45.44 401 THR A CA 1
ATOM 3220 C C . THR A 1 401 ? 0.925 -5.613 -13.006 1.00 45.44 401 THR A C 1
ATOM 3222 O O . THR A 1 401 ? 1.449 -5.007 -13.938 1.00 45.44 401 THR A O 1
ATOM 3225 N N . ASN A 1 402 ? 0.197 -4.979 -12.077 1.00 45.31 402 ASN A N 1
ATOM 3226 C CA . ASN A 1 402 ? 0.071 -3.518 -12.021 1.00 45.31 402 ASN A CA 1
ATOM 3227 C C . ASN A 1 402 ? 1.412 -2.910 -11.571 1.00 45.31 402 ASN A C 1
ATOM 3229 O O . ASN A 1 402 ? 1.628 -2.648 -10.381 1.00 45.31 402 ASN A O 1
ATOM 3233 N N . ILE A 1 403 ? 2.340 -2.743 -12.517 1.00 52.25 403 ILE A N 1
ATOM 3234 C CA . ILE A 1 403 ? 3.645 -2.112 -12.302 1.00 52.25 403 ILE A CA 1
ATOM 3235 C C . ILE A 1 403 ? 3.501 -0.616 -12.556 1.00 52.25 403 ILE A C 1
ATOM 3237 O O . ILE A 1 403 ? 3.275 -0.187 -13.685 1.00 52.25 403 ILE A O 1
ATOM 3241 N N . LYS A 1 404 ? 3.706 0.200 -11.520 1.00 46.53 404 LYS A N 1
ATOM 3242 C CA . LYS A 1 404 ? 3.922 1.637 -11.721 1.00 46.53 404 LYS A CA 1
ATOM 3243 C C . LYS A 1 404 ? 5.397 1.879 -12.027 1.00 46.53 404 LYS A C 1
ATOM 3245 O O . LYS A 1 404 ? 6.242 1.813 -11.132 1.00 46.53 404 LYS A O 1
ATOM 3250 N N . ILE A 1 405 ? 5.697 2.167 -13.293 1.00 52.31 405 ILE A N 1
ATOM 3251 C CA . ILE A 1 405 ? 7.003 2.663 -13.738 1.00 52.31 405 ILE A CA 1
ATOM 3252 C C . ILE A 1 405 ? 6.835 4.136 -14.107 1.00 52.31 405 ILE A C 1
ATOM 3254 O O . ILE A 1 405 ? 6.267 4.472 -15.137 1.00 52.31 405 ILE A O 1
ATOM 3258 N N . GLN A 1 406 ? 7.327 5.027 -13.253 1.00 44.34 406 GLN A N 1
ATOM 3259 C CA . GLN A 1 406 ? 7.548 6.433 -13.592 1.00 44.34 406 GLN A CA 1
ATOM 3260 C C . GLN A 1 406 ? 8.997 6.728 -13.241 1.00 44.34 406 GLN A C 1
ATOM 3262 O O . GLN A 1 406 ? 9.314 6.906 -12.072 1.00 44.34 406 GLN A O 1
ATOM 3267 N N . ASN A 1 407 ? 9.906 6.652 -14.209 1.00 48.25 407 ASN A N 1
ATOM 3268 C CA . ASN A 1 407 ? 11.317 6.916 -13.968 1.00 48.25 407 ASN A CA 1
ATOM 3269 C C . ASN A 1 407 ? 11.883 7.796 -15.088 1.00 48.25 407 ASN A C 1
ATOM 3271 O O . ASN A 1 407 ? 12.162 7.321 -16.189 1.00 48.25 407 ASN A O 1
ATOM 3275 N N . ASP A 1 408 ? 12.073 9.076 -14.775 1.00 42.25 408 ASP A N 1
ATOM 3276 C CA . ASP A 1 408 ? 12.623 10.069 -15.696 1.00 42.25 408 ASP A CA 1
ATOM 3277 C C . ASP A 1 408 ? 14.040 9.702 -16.177 1.00 42.25 408 ASP A C 1
ATOM 3279 O O . ASP A 1 408 ? 14.392 10.007 -17.313 1.00 42.25 408 ASP A O 1
ATOM 3283 N N . GLU A 1 409 ? 14.845 8.995 -15.368 1.00 41.81 409 GLU A N 1
ATOM 3284 C CA . GLU A 1 409 ? 16.188 8.540 -15.756 1.00 41.81 409 GLU A CA 1
ATOM 3285 C C . GLU A 1 409 ? 16.186 7.256 -16.593 1.00 41.81 409 GLU A C 1
ATOM 3287 O O . GLU A 1 409 ? 17.029 7.130 -17.476 1.00 41.81 409 GLU A O 1
ATOM 3292 N N . PHE A 1 410 ? 15.237 6.338 -16.380 1.00 42.88 410 PHE A N 1
ATOM 3293 C CA . PHE A 1 410 ? 15.017 5.191 -17.279 1.00 42.88 410 PHE A CA 1
ATOM 3294 C C . PHE A 1 410 ? 14.645 5.693 -18.675 1.00 42.88 410 PHE A C 1
ATOM 3296 O O . PHE A 1 410 ? 15.261 5.301 -19.660 1.00 42.88 410 PHE A O 1
ATOM 3303 N N . ASN A 1 411 ? 13.737 6.670 -18.745 1.00 43.47 411 ASN A N 1
ATOM 3304 C CA . ASN A 1 411 ? 13.322 7.315 -19.992 1.00 43.47 411 ASN A CA 1
ATOM 3305 C C . ASN A 1 411 ? 14.461 8.130 -20.649 1.00 43.47 411 ASN A C 1
ATOM 3307 O O . ASN A 1 411 ? 14.539 8.236 -21.876 1.00 43.47 411 ASN A O 1
ATOM 3311 N N . LYS A 1 412 ? 15.383 8.679 -19.846 1.00 39.94 412 LYS A N 1
ATOM 3312 C CA . LYS A 1 412 ? 16.531 9.470 -20.318 1.00 39.94 412 LYS A CA 1
ATOM 3313 C C . LYS A 1 412 ? 17.758 8.629 -20.707 1.00 39.94 412 LYS A C 1
ATOM 3315 O O . LYS A 1 412 ? 18.406 8.944 -21.692 1.00 39.94 412 LYS A O 1
ATOM 3320 N N . LYS A 1 413 ? 18.072 7.538 -19.999 1.00 39.28 413 LYS A N 1
ATOM 3321 C CA . LYS A 1 413 ? 19.181 6.622 -20.342 1.00 39.28 413 LYS A CA 1
ATOM 3322 C C . LYS A 1 413 ? 18.804 5.594 -21.406 1.00 39.28 413 LYS A C 1
ATOM 3324 O O . LYS A 1 413 ? 19.679 5.226 -22.186 1.00 39.28 413 LYS A O 1
ATOM 3329 N N . ALA A 1 414 ? 17.531 5.195 -21.506 1.00 42.31 414 ALA A N 1
ATOM 3330 C CA . ALA A 1 414 ? 17.037 4.455 -22.672 1.00 42.31 414 ALA A CA 1
ATOM 3331 C C . ALA A 1 414 ? 17.260 5.247 -23.975 1.00 42.31 414 ALA A C 1
ATOM 3333 O O . ALA A 1 414 ? 17.493 4.650 -25.017 1.00 42.31 414 ALA A O 1
ATOM 3334 N N . SER A 1 415 ? 17.297 6.585 -23.899 1.00 41.25 415 SER A N 1
ATOM 3335 C CA . SER A 1 415 ? 17.634 7.453 -25.031 1.00 41.25 415 SER A CA 1
ATOM 3336 C C . SER A 1 415 ? 19.127 7.816 -25.170 1.00 41.25 415 SER A C 1
ATOM 3338 O O . SER A 1 415 ? 19.476 8.447 -26.163 1.00 41.25 415 SER A O 1
ATOM 3340 N N . GLU A 1 416 ? 20.024 7.409 -24.254 1.00 39.31 416 GLU A N 1
ATOM 3341 C CA . GLU A 1 416 ? 21.449 7.823 -24.268 1.00 39.31 416 GLU A CA 1
ATOM 3342 C C . GLU A 1 416 ? 22.508 6.678 -24.237 1.00 39.31 416 GLU A C 1
ATOM 3344 O O . GLU A 1 416 ? 23.687 6.966 -24.435 1.00 39.31 416 GLU A O 1
ATOM 3349 N N . GLY A 1 417 ? 22.154 5.386 -24.098 1.00 40.06 417 GLY A N 1
ATOM 3350 C CA . GLY A 1 417 ? 23.117 4.246 -24.117 1.00 40.06 417 GLY A CA 1
ATOM 3351 C C . GLY A 1 417 ? 24.009 4.170 -22.852 1.00 40.06 417 GLY A C 1
ATOM 3352 O O . GLY A 1 417 ? 24.227 5.167 -22.179 1.00 40.06 417 GLY A O 1
ATOM 3353 N N . ILE A 1 418 ? 24.570 3.052 -22.366 1.00 40.00 418 ILE A N 1
ATOM 3354 C CA . ILE A 1 418 ? 25.085 1.799 -22.943 1.00 40.00 418 ILE A CA 1
ATOM 3355 C C . ILE A 1 418 ? 25.075 0.713 -21.835 1.00 40.00 418 ILE A C 1
ATOM 3357 O O . ILE A 1 418 ? 25.547 0.977 -20.733 1.00 40.00 418 ILE A O 1
ATOM 3361 N N . GLU A 1 419 ? 24.610 -0.505 -22.138 1.00 38.19 419 GLU A N 1
ATOM 3362 C CA . GLU A 1 419 ? 25.392 -1.762 -22.048 1.00 38.19 419 GLU A CA 1
ATOM 3363 C C . GLU A 1 419 ? 24.593 -2.892 -22.731 1.00 38.19 419 GLU A C 1
ATOM 3365 O O . GLU A 1 419 ? 23.609 -3.403 -22.203 1.00 38.19 419 GLU A O 1
ATOM 3370 N N . HIS A 1 420 ? 25.009 -3.206 -23.966 1.00 45.00 420 HIS A N 1
ATOM 3371 C CA . HIS A 1 420 ? 24.515 -4.260 -24.867 1.00 45.00 420 HIS A CA 1
ATOM 3372 C C . HIS A 1 420 ? 22.999 -4.342 -25.128 1.00 45.00 420 HIS A C 1
ATOM 3374 O O . HIS A 1 420 ? 22.410 -5.422 -25.111 1.00 45.00 420 HIS A O 1
ATOM 3380 N N . ASN A 1 421 ? 22.384 -3.220 -25.506 1.00 43.44 421 ASN A N 1
ATOM 3381 C CA . ASN A 1 421 ? 21.294 -3.279 -26.485 1.00 43.44 421 ASN A CA 1
ATOM 3382 C C . ASN A 1 421 ? 21.965 -3.327 -27.874 1.00 43.44 421 ASN A C 1
ATOM 3384 O O . ASN A 1 421 ? 22.826 -2.471 -28.112 1.00 43.44 421 ASN A O 1
ATOM 3388 N N . PRO A 1 422 ? 21.682 -4.321 -28.742 1.00 52.19 422 PRO A N 1
ATOM 3389 C CA . PRO A 1 422 ? 22.233 -4.337 -30.093 1.00 52.19 422 PRO A CA 1
ATOM 3390 C C . PRO A 1 422 ? 21.942 -3.004 -30.778 1.00 52.19 422 PRO A C 1
ATOM 3392 O O . PRO A 1 422 ? 20.850 -2.452 -30.610 1.00 52.19 422 PRO A O 1
ATOM 3395 N N . THR A 1 423 ? 22.920 -2.472 -31.511 1.00 64.81 423 THR A N 1
ATOM 3396 C CA . THR A 1 423 ? 22.717 -1.229 -32.264 1.00 64.81 423 THR A CA 1
ATOM 3397 C C . THR A 1 423 ? 21.538 -1.396 -33.220 1.00 64.81 423 THR A C 1
ATOM 3399 O O . THR A 1 423 ? 21.161 -2.512 -33.582 1.00 64.81 423 THR A O 1
ATOM 3402 N N . LEU A 1 424 ? 20.944 -0.292 -33.668 1.00 67.94 424 LEU A N 1
ATOM 3403 C CA . LEU A 1 424 ? 19.852 -0.355 -34.636 1.00 67.94 424 LEU A CA 1
ATOM 3404 C C . LEU A 1 424 ? 20.238 -1.159 -35.894 1.00 67.94 424 LEU A C 1
ATOM 3406 O O . LEU A 1 424 ? 19.446 -1.952 -36.394 1.00 67.94 424 LEU A O 1
ATOM 3410 N N . GLU A 1 425 ? 21.486 -1.014 -36.343 1.00 71.56 425 GLU A N 1
ATOM 3411 C CA . GLU A 1 425 ? 22.070 -1.775 -37.452 1.00 71.56 425 GLU A CA 1
ATOM 3412 C C . GLU A 1 425 ? 22.157 -3.277 -37.137 1.00 71.56 425 GLU A C 1
ATOM 3414 O O . GLU A 1 425 ? 21.774 -4.101 -37.963 1.00 71.56 425 GLU A O 1
ATOM 3419 N N . GLU A 1 426 ? 22.578 -3.653 -35.925 1.00 65.81 426 GLU A N 1
ATOM 3420 C CA . GLU A 1 426 ? 22.618 -5.052 -35.479 1.00 65.81 426 GLU A CA 1
ATOM 3421 C C . GLU A 1 426 ? 21.215 -5.656 -35.341 1.00 65.81 426 GLU A C 1
ATOM 3423 O O . GLU A 1 426 ? 21.004 -6.811 -35.711 1.00 65.81 426 GLU A O 1
ATOM 3428 N N . LYS A 1 427 ? 20.231 -4.889 -34.854 1.00 71.00 427 LYS A N 1
ATOM 3429 C CA . LYS A 1 427 ? 18.824 -5.317 -34.785 1.00 71.00 427 LYS A CA 1
ATOM 3430 C C . LYS A 1 427 ? 18.258 -5.588 -36.171 1.00 71.00 427 LYS A C 1
ATOM 3432 O O . LYS A 1 427 ? 17.598 -6.606 -36.367 1.00 71.00 427 LYS A O 1
ATOM 3437 N N . ILE A 1 428 ? 18.543 -4.710 -37.130 1.00 73.38 428 ILE A N 1
ATOM 3438 C CA . ILE A 1 428 ? 18.136 -4.876 -38.529 1.00 73.38 428 ILE A CA 1
ATOM 3439 C C . ILE A 1 428 ? 18.836 -6.090 -39.145 1.00 73.38 428 ILE A C 1
ATOM 3441 O O . ILE A 1 428 ? 18.179 -6.898 -39.800 1.00 73.38 428 ILE A O 1
ATOM 3445 N N . GLU A 1 429 ? 20.130 -6.281 -38.889 1.00 72.44 429 GLU A N 1
ATOM 3446 C CA . GLU A 1 429 ? 20.878 -7.431 -39.401 1.00 72.44 429 GLU A CA 1
ATOM 3447 C C . GLU A 1 429 ? 20.349 -8.757 -38.836 1.00 72.44 429 GLU A C 1
ATOM 3449 O O . GLU A 1 429 ? 20.090 -9.693 -39.590 1.00 72.44 429 GLU A O 1
ATOM 3454 N N . LEU A 1 430 ? 20.089 -8.826 -37.526 1.00 67.69 430 LEU A N 1
ATOM 3455 C CA . LEU A 1 430 ? 19.455 -9.984 -36.887 1.00 67.69 430 LEU A CA 1
ATOM 3456 C C . LEU A 1 430 ? 18.058 -10.242 -37.458 1.00 67.69 430 LEU A C 1
ATOM 3458 O O . LEU A 1 430 ? 17.686 -11.398 -37.692 1.00 67.69 430 LEU A O 1
ATOM 3462 N N . SER A 1 431 ? 17.317 -9.168 -37.753 1.00 69.44 431 SER A N 1
ATOM 3463 C CA . SER A 1 431 ? 15.977 -9.259 -38.321 1.00 69.44 431 SER A CA 1
ATOM 3464 C C . SER A 1 431 ? 15.948 -9.937 -39.684 1.00 69.44 431 SER A C 1
ATOM 3466 O O . SER A 1 431 ? 14.937 -10.530 -40.029 1.00 69.44 431 SER A O 1
ATOM 3468 N N . LYS A 1 432 ? 17.052 -9.948 -40.447 1.00 74.75 432 LYS A N 1
ATOM 3469 C CA . LYS A 1 432 ? 17.137 -10.659 -41.741 1.00 74.75 432 LYS A CA 1
ATOM 3470 C C . LYS A 1 432 ? 16.940 -12.170 -41.612 1.00 74.75 432 LYS A C 1
ATOM 3472 O O . LYS A 1 432 ? 16.631 -12.838 -42.596 1.00 74.75 432 LYS A O 1
ATOM 3477 N N . THR A 1 433 ? 17.118 -12.713 -40.409 1.00 69.38 433 THR A N 1
ATOM 3478 C CA . THR A 1 433 ? 16.930 -14.139 -40.107 1.00 69.38 433 THR A CA 1
ATOM 3479 C C . THR A 1 433 ? 15.633 -14.436 -39.353 1.00 69.38 433 THR A C 1
ATOM 3481 O O . THR A 1 433 ? 15.307 -15.603 -39.135 1.00 69.38 433 THR A O 1
ATOM 3484 N N . THR A 1 434 ? 14.873 -13.403 -38.978 1.00 75.31 434 THR A N 1
ATOM 3485 C CA . THR A 1 434 ? 13.618 -13.513 -38.226 1.00 75.31 434 THR A CA 1
ATOM 3486 C C . THR A 1 434 ? 12.463 -12.883 -39.007 1.00 75.31 434 THR A C 1
ATOM 3488 O O . THR A 1 434 ? 12.650 -12.170 -39.987 1.00 75.31 434 THR A O 1
ATOM 3491 N N . LEU A 1 435 ? 11.229 -13.159 -38.587 1.00 79.25 435 LEU A N 1
ATOM 3492 C CA . LEU A 1 435 ? 10.037 -12.475 -39.110 1.00 79.25 435 LEU A CA 1
ATOM 3493 C C . LEU A 1 435 ? 9.598 -11.318 -38.204 1.00 79.25 435 LEU A C 1
ATOM 3495 O O . LEU A 1 435 ? 8.592 -10.672 -38.479 1.00 79.25 435 LEU A O 1
ATOM 3499 N N . GLN A 1 436 ? 10.336 -11.073 -37.121 1.00 78.69 436 GLN A N 1
ATOM 3500 C CA . GLN A 1 436 ? 9.985 -10.129 -36.067 1.00 78.69 436 GLN A CA 1
ATOM 3501 C C . GLN A 1 436 ? 11.131 -9.146 -35.851 1.00 78.69 436 GLN A C 1
ATOM 3503 O O . GLN A 1 436 ? 12.287 -9.564 -35.730 1.00 78.69 436 GLN A O 1
ATOM 3508 N N . LEU A 1 437 ? 10.807 -7.861 -35.752 1.00 81.56 437 LEU A N 1
ATOM 3509 C CA . LEU A 1 437 ? 11.760 -6.793 -35.484 1.00 81.56 437 LEU A CA 1
ATOM 3510 C C . LEU A 1 437 ? 11.224 -5.879 -34.381 1.00 81.56 437 LEU A C 1
ATOM 3512 O O . LEU A 1 437 ? 10.139 -5.314 -34.498 1.00 81.56 437 LEU A O 1
ATOM 3516 N N . ASN A 1 438 ? 12.005 -5.725 -33.311 1.00 75.44 438 ASN A N 1
ATOM 3517 C CA . ASN A 1 438 ? 11.682 -4.826 -32.212 1.00 75.44 438 ASN A CA 1
ATOM 3518 C C . ASN A 1 438 ? 12.620 -3.610 -32.186 1.00 75.44 438 ASN A C 1
ATOM 3520 O O . ASN A 1 438 ? 13.814 -3.743 -31.915 1.00 75.44 438 ASN A O 1
ATOM 3524 N N . LEU A 1 439 ? 12.036 -2.440 -32.430 1.00 76.25 439 LEU A N 1
ATOM 3525 C CA . LEU A 1 439 ? 12.639 -1.110 -32.425 1.00 76.25 439 LEU A CA 1
ATOM 3526 C C . LEU A 1 439 ? 11.957 -0.182 -31.400 1.00 76.25 439 LEU A C 1
ATOM 3528 O O . LEU A 1 439 ? 11.911 1.034 -31.590 1.00 76.25 439 LEU A O 1
ATOM 3532 N N . SER A 1 440 ? 11.380 -0.742 -30.335 1.00 72.31 440 SER A N 1
ATOM 3533 C CA . SER A 1 440 ? 10.779 0.037 -29.252 1.00 72.31 440 SER A CA 1
ATOM 3534 C C . SER A 1 440 ? 11.836 0.794 -28.442 1.00 72.31 440 SER A C 1
ATOM 3536 O O . SER A 1 440 ? 12.911 0.238 -28.209 1.00 72.31 440 SER A O 1
ATOM 3538 N N . PHE A 1 441 ? 11.504 1.983 -27.928 1.00 61.84 441 PHE A N 1
ATOM 3539 C CA . PHE A 1 441 ? 12.380 2.799 -27.063 1.00 61.84 441 PHE A CA 1
ATOM 3540 C C . PHE A 1 441 ? 13.707 3.244 -27.705 1.00 61.84 441 PHE A C 1
ATOM 3542 O O . PHE A 1 441 ? 14.676 3.530 -27.007 1.00 61.84 441 PHE A O 1
ATOM 3549 N N . GLU A 1 442 ? 13.758 3.352 -29.031 1.00 68.25 442 GLU A N 1
ATOM 3550 C CA . GLU A 1 442 ? 14.960 3.759 -29.776 1.00 68.25 442 GLU A CA 1
ATOM 3551 C C . GLU A 1 442 ? 15.063 5.287 -29.958 1.00 68.25 442 GLU A C 1
ATOM 3553 O O . GLU A 1 442 ? 15.987 5.793 -30.592 1.00 68.25 442 GLU A O 1
ATOM 3558 N N . GLY A 1 443 ? 14.107 6.051 -29.415 1.00 69.62 443 GLY A N 1
ATOM 3559 C CA . GLY A 1 443 ? 14.071 7.510 -29.533 1.00 69.62 443 GLY A CA 1
ATOM 3560 C C . GLY A 1 443 ? 13.875 8.006 -30.969 1.00 69.62 443 GLY A C 1
ATOM 3561 O O . GLY A 1 443 ? 14.274 9.126 -31.279 1.00 69.62 443 GLY A O 1
ATOM 3562 N N . LEU A 1 444 ? 13.282 7.188 -31.844 1.00 74.88 444 LEU A N 1
ATOM 3563 C CA . LEU A 1 444 ? 13.125 7.500 -33.263 1.00 74.88 444 LEU A CA 1
ATOM 3564 C C . LEU A 1 444 ? 12.119 8.635 -33.471 1.00 74.88 444 LEU A C 1
ATOM 3566 O O . LEU A 1 444 ? 10.940 8.487 -33.156 1.00 74.88 444 LEU A O 1
ATOM 3570 N N . ASP A 1 445 ? 12.570 9.738 -34.063 1.00 78.12 445 ASP A N 1
ATOM 3571 C CA . ASP A 1 445 ? 11.686 10.803 -34.558 1.00 78.12 445 ASP A CA 1
ATOM 3572 C C . ASP A 1 445 ? 11.177 10.488 -35.984 1.00 78.12 445 ASP A C 1
ATOM 3574 O O . ASP A 1 445 ? 10.100 10.926 -36.393 1.00 78.12 445 ASP A O 1
ATOM 3578 N N . GLN A 1 446 ? 11.952 9.699 -36.739 1.00 76.81 446 GLN A N 1
ATOM 3579 C CA . GLN A 1 446 ? 11.657 9.165 -38.073 1.00 76.81 446 GLN A CA 1
ATOM 3580 C C . GLN A 1 446 ? 12.315 7.789 -38.236 1.00 76.81 446 GLN A C 1
ATOM 3582 O O . GLN A 1 446 ? 13.203 7.433 -37.463 1.00 76.81 446 GLN A O 1
ATOM 3587 N N . LEU A 1 447 ? 11.921 7.027 -39.261 1.00 73.62 447 LEU A N 1
ATOM 3588 C CA . LEU A 1 447 ? 12.624 5.795 -39.618 1.00 73.62 447 LEU A CA 1
ATOM 3589 C C . LEU A 1 447 ? 14.002 6.118 -40.224 1.00 73.62 447 LEU A C 1
ATOM 3591 O O . LEU A 1 447 ? 14.058 6.765 -41.270 1.00 73.62 447 LEU A O 1
ATOM 3595 N N . PRO A 1 448 ? 15.113 5.667 -39.621 1.00 63.16 448 PRO A N 1
ATOM 3596 C CA . PRO A 1 448 ? 16.461 6.064 -40.031 1.00 63.16 448 PRO A CA 1
ATOM 3597 C C . PRO A 1 448 ? 17.078 5.147 -41.107 1.00 63.16 448 PRO A C 1
ATOM 3599 O O . PRO A 1 448 ? 18.255 5.285 -41.428 1.00 63.16 448 PRO A O 1
ATOM 3602 N N . PHE A 1 449 ? 16.309 4.210 -41.665 1.00 67.94 449 PHE A N 1
ATOM 3603 C CA . PHE A 1 449 ? 16.757 3.204 -42.634 1.00 67.94 449 PHE A CA 1
ATOM 3604 C C . PHE A 1 449 ? 15.768 3.076 -43.797 1.00 67.94 449 PHE A C 1
ATOM 3606 O O . PHE A 1 449 ? 14.594 3.435 -43.679 1.00 67.94 449 PHE A O 1
ATOM 3613 N N . SER A 1 450 ? 16.228 2.517 -44.922 1.00 72.56 450 SER A N 1
ATOM 3614 C CA . SER A 1 450 ? 15.309 2.140 -45.997 1.00 72.56 450 SER A CA 1
ATOM 3615 C C . SER A 1 450 ? 14.479 0.935 -45.561 1.00 72.56 450 SER A C 1
ATOM 3617 O O . SER A 1 450 ? 15.004 -0.153 -45.332 1.00 72.56 450 SER A O 1
ATOM 3619 N N . VAL A 1 451 ? 13.163 1.118 -45.486 1.00 73.25 451 VAL A N 1
ATOM 3620 C CA . VAL A 1 451 ? 12.187 0.043 -45.237 1.00 73.25 451 VAL A CA 1
ATOM 3621 C C . VAL A 1 451 ? 12.267 -1.085 -46.270 1.00 73.25 451 VAL A C 1
ATOM 3623 O O . VAL A 1 451 ? 11.807 -2.190 -45.998 1.00 73.25 451 VAL A O 1
ATOM 3626 N N . ASP A 1 452 ? 12.885 -0.850 -47.433 1.00 75.38 452 ASP A N 1
ATOM 3627 C CA . ASP A 1 452 ? 13.020 -1.865 -48.478 1.00 75.38 452 ASP A CA 1
ATOM 3628 C C . ASP A 1 452 ? 13.791 -3.112 -47.995 1.00 75.38 452 ASP A C 1
ATOM 3630 O O . ASP A 1 452 ? 13.548 -4.220 -48.482 1.00 75.38 452 ASP A O 1
ATOM 3634 N N . GLU A 1 453 ? 14.673 -2.956 -47.002 1.00 75.56 453 GLU A N 1
ATOM 3635 C CA . GLU A 1 453 ? 15.440 -4.052 -46.393 1.00 75.56 453 GLU A CA 1
ATOM 3636 C C . GLU A 1 453 ? 14.624 -4.905 -45.410 1.00 75.56 453 GLU A C 1
ATOM 3638 O O . GLU A 1 453 ? 15.058 -5.991 -45.030 1.00 75.56 453 GLU A O 1
ATOM 3643 N N . LEU A 1 454 ? 13.431 -4.444 -45.021 1.00 82.44 454 LEU A N 1
ATOM 3644 C CA . LEU A 1 454 ? 12.563 -5.090 -44.032 1.00 82.44 454 LEU A CA 1
ATOM 3645 C C . LEU A 1 454 ? 11.332 -5.758 -44.659 1.00 82.44 454 LEU A C 1
ATOM 3647 O O . LEU A 1 454 ? 10.416 -6.177 -43.954 1.00 82.44 454 LEU A O 1
ATOM 3651 N N . ASN A 1 455 ? 11.293 -5.886 -45.988 1.00 83.75 455 ASN A N 1
ATOM 3652 C CA . ASN A 1 455 ? 10.149 -6.424 -46.736 1.00 83.75 455 ASN A CA 1
ATOM 3653 C C . ASN A 1 455 ? 9.798 -7.894 -46.415 1.00 83.75 455 ASN A C 1
ATOM 3655 O O . ASN A 1 455 ? 8.802 -8.425 -46.919 1.00 83.75 455 ASN A O 1
ATOM 3659 N N . HIS A 1 456 ? 10.616 -8.589 -45.624 1.00 82.50 456 HIS A N 1
ATOM 3660 C CA . HIS A 1 456 ? 10.350 -9.936 -45.118 1.00 82.50 456 HIS A CA 1
ATOM 3661 C C . HIS A 1 456 ? 9.664 -9.966 -43.746 1.00 82.50 456 HIS A C 1
ATOM 3663 O O . HIS A 1 456 ? 9.153 -11.025 -43.392 1.00 82.50 456 HIS A O 1
ATOM 3669 N N . ILE A 1 457 ? 9.635 -8.854 -43.005 1.00 88.19 457 ILE A N 1
ATOM 3670 C CA . ILE A 1 457 ? 9.113 -8.791 -41.634 1.00 88.19 457 ILE A CA 1
ATOM 3671 C C . ILE A 1 457 ? 7.586 -8.933 -41.613 1.00 88.19 457 ILE A C 1
ATOM 3673 O O . ILE A 1 457 ? 6.867 -8.329 -42.412 1.00 88.19 457 ILE A O 1
ATOM 3677 N N . GLU A 1 458 ? 7.104 -9.731 -40.661 1.00 89.75 458 GLU A N 1
ATOM 3678 C CA . GLU A 1 458 ? 5.686 -9.943 -40.372 1.00 89.75 458 GLU A CA 1
ATOM 3679 C C . GLU A 1 458 ? 5.254 -9.260 -39.064 1.00 89.75 458 GLU A C 1
ATOM 3681 O O . GLU A 1 458 ? 4.092 -8.888 -38.938 1.00 89.75 458 GLU A O 1
ATOM 3686 N N . GLU A 1 459 ? 6.157 -9.037 -38.106 1.00 88.56 459 GLU A N 1
ATOM 3687 C CA . GLU A 1 459 ? 5.839 -8.347 -36.849 1.00 88.56 459 GLU A CA 1
ATOM 3688 C C . GLU A 1 459 ? 6.851 -7.236 -36.558 1.00 88.56 459 GLU A C 1
ATOM 3690 O O . GLU A 1 459 ? 8.056 -7.485 -36.481 1.00 88.56 459 GLU A O 1
ATOM 3695 N N . LEU A 1 460 ? 6.368 -6.007 -36.388 1.00 89.00 460 LEU A N 1
ATOM 3696 C CA . LEU A 1 460 ? 7.209 -4.834 -36.168 1.00 89.00 460 LEU A CA 1
ATOM 3697 C C . LEU A 1 460 ? 6.739 -4.056 -34.939 1.00 89.00 460 LEU A C 1
ATOM 3699 O O . LEU A 1 460 ? 5.599 -3.601 -34.885 1.00 89.00 460 LEU A O 1
ATOM 3703 N N . ASN A 1 461 ? 7.635 -3.875 -33.971 1.00 81.12 461 ASN A N 1
ATOM 3704 C CA . ASN A 1 461 ? 7.383 -3.056 -32.789 1.00 81.12 461 ASN A CA 1
ATOM 3705 C C . ASN A 1 461 ? 8.178 -1.745 -32.869 1.00 81.12 461 ASN A C 1
ATOM 3707 O O . ASN A 1 461 ? 9.403 -1.768 -32.938 1.00 81.12 461 ASN A O 1
ATOM 3711 N N . LEU A 1 462 ? 7.472 -0.617 -32.869 1.00 83.56 462 LEU A N 1
ATOM 3712 C CA . LEU A 1 462 ? 7.979 0.758 -32.899 1.00 83.56 462 LEU A CA 1
ATOM 3713 C C . LEU A 1 462 ? 7.462 1.574 -31.698 1.00 83.56 462 LEU A C 1
ATOM 3715 O O . LEU A 1 462 ? 7.461 2.810 -31.737 1.00 83.56 462 LEU A O 1
ATOM 3719 N N . SER A 1 463 ? 7.024 0.907 -30.632 1.00 74.94 463 SER A N 1
ATOM 3720 C CA . SER A 1 463 ? 6.446 1.558 -29.455 1.00 74.94 463 SER A CA 1
ATOM 3721 C C . SER A 1 463 ? 7.438 2.434 -28.684 1.00 74.94 463 SER A C 1
ATOM 3723 O O . SER A 1 463 ? 8.654 2.244 -28.737 1.00 74.94 463 SER A O 1
ATOM 3725 N N . TYR A 1 464 ? 6.910 3.424 -27.970 1.00 71.50 464 TYR A N 1
ATOM 3726 C CA . TYR A 1 464 ? 7.640 4.341 -27.098 1.00 71.50 464 TYR A CA 1
ATOM 3727 C C . TYR A 1 464 ? 8.832 5.027 -27.786 1.00 71.50 464 TYR A C 1
ATOM 3729 O O . TYR A 1 464 ? 9.923 5.164 -27.230 1.00 71.50 464 TYR A O 1
ATOM 3737 N N . ASN A 1 465 ? 8.611 5.463 -29.027 1.00 76.94 465 ASN A N 1
ATOM 3738 C CA . ASN A 1 465 ? 9.507 6.332 -29.783 1.00 76.94 465 ASN A CA 1
ATOM 3739 C C . ASN A 1 465 ? 8.956 7.775 -29.793 1.00 76.94 465 ASN A C 1
ATOM 3741 O O . ASN A 1 465 ? 8.130 8.161 -28.968 1.00 76.94 465 ASN A O 1
ATOM 3745 N N . ARG A 1 466 ? 9.450 8.623 -30.697 1.00 77.88 466 ARG A N 1
ATOM 3746 C CA . ARG A 1 466 ? 9.037 10.028 -30.840 1.00 77.88 466 ARG A CA 1
ATOM 3747 C C . ARG A 1 466 ? 8.409 10.294 -32.211 1.00 77.88 466 ARG A C 1
ATOM 3749 O O . ARG A 1 466 ? 8.410 11.427 -32.694 1.00 77.88 466 ARG A O 1
ATOM 3756 N N . LEU A 1 467 ? 7.857 9.255 -32.838 1.00 82.56 467 LEU A N 1
ATOM 3757 C CA . LEU A 1 467 ? 7.290 9.335 -34.180 1.00 82.56 467 LEU A CA 1
ATOM 3758 C C . LEU A 1 467 ? 6.086 10.283 -34.172 1.00 82.56 467 LEU A C 1
ATOM 3760 O O . LEU A 1 467 ? 5.136 10.078 -33.420 1.00 82.56 467 LEU A O 1
ATOM 3764 N N . ASN A 1 468 ? 6.136 11.328 -34.997 1.00 76.50 468 ASN A N 1
ATOM 3765 C CA . ASN A 1 468 ? 5.127 12.396 -35.024 1.00 76.50 468 ASN A CA 1
ATOM 3766 C C . ASN A 1 468 ? 4.541 12.684 -36.419 1.00 76.50 468 ASN A C 1
ATOM 3768 O O . ASN A 1 468 ? 3.591 13.453 -36.533 1.00 76.50 468 ASN A O 1
ATOM 3772 N N . THR A 1 469 ? 5.093 12.085 -37.479 1.00 66.31 469 THR A N 1
ATOM 3773 C CA . THR A 1 469 ? 4.686 12.304 -38.877 1.00 66.31 469 THR A CA 1
ATOM 3774 C C . THR A 1 469 ? 4.171 11.023 -39.527 1.00 66.31 469 THR A C 1
ATOM 3776 O O . THR A 1 469 ? 4.444 9.916 -39.067 1.00 66.31 469 THR A O 1
ATOM 3779 N N . SER A 1 470 ? 3.432 11.185 -40.629 1.00 62.81 470 SER A N 1
ATOM 3780 C CA . SER A 1 470 ? 2.901 10.089 -41.441 1.00 62.81 470 SER A CA 1
ATOM 3781 C C . SER A 1 470 ? 4.030 9.286 -42.109 1.00 62.81 470 SER A C 1
ATOM 3783 O O . SER A 1 470 ? 4.709 9.758 -43.020 1.00 62.81 470 SER A O 1
ATOM 3785 N N . PHE A 1 471 ? 4.243 8.059 -41.640 1.00 73.50 471 PHE A N 1
ATOM 3786 C CA . PHE A 1 471 ? 5.290 7.127 -42.078 1.00 73.50 471 PHE A CA 1
ATOM 3787 C C . PHE A 1 471 ? 4.843 6.291 -43.289 1.00 73.50 471 PHE A C 1
ATOM 3789 O O . PHE A 1 471 ? 4.717 5.067 -43.229 1.00 73.50 471 PHE A O 1
ATOM 3796 N N . THR A 1 472 ? 4.614 6.950 -44.425 1.00 78.62 472 THR A N 1
ATOM 3797 C CA . THR A 1 472 ? 4.202 6.304 -45.691 1.00 78.62 472 THR A CA 1
ATOM 3798 C C . THR A 1 472 ? 5.118 5.149 -46.112 1.00 78.62 472 THR A C 1
ATOM 3800 O O . THR A 1 472 ? 4.660 4.170 -46.700 1.00 78.62 472 THR A O 1
ATOM 3803 N N . GLU A 1 473 ? 6.398 5.217 -45.752 1.00 82.81 473 GLU A N 1
ATOM 3804 C CA . GLU A 1 473 ? 7.400 4.183 -46.005 1.00 82.81 473 GLU A CA 1
ATOM 3805 C C . GLU A 1 473 ? 7.052 2.837 -45.343 1.00 82.81 473 GLU A C 1
ATOM 3807 O O . GLU A 1 473 ? 7.175 1.795 -45.982 1.00 82.81 473 GLU A O 1
ATOM 3812 N N . ILE A 1 474 ? 6.492 2.820 -44.127 1.00 87.19 474 ILE A N 1
ATOM 3813 C CA . ILE A 1 474 ? 6.095 1.567 -43.444 1.00 87.19 474 ILE A CA 1
ATOM 3814 C C . ILE A 1 474 ? 5.041 0.805 -44.249 1.00 87.19 474 ILE A C 1
ATOM 3816 O O . ILE A 1 474 ? 5.007 -0.423 -44.237 1.00 87.19 474 ILE A O 1
ATOM 3820 N N . CYS A 1 475 ? 4.239 1.515 -45.045 1.00 88.19 475 CYS A N 1
ATOM 3821 C CA . CYS A 1 475 ? 3.221 0.914 -45.901 1.00 88.19 475 CYS A CA 1
ATOM 3822 C C . CYS A 1 475 ? 3.809 0.098 -47.070 1.00 88.19 475 CYS A C 1
ATOM 3824 O O . CYS A 1 475 ? 3.059 -0.566 -47.788 1.00 88.19 475 CYS A O 1
ATOM 3826 N N . LYS A 1 476 ? 5.134 0.126 -47.282 1.00 88.50 476 LYS A N 1
ATOM 3827 C CA . LYS 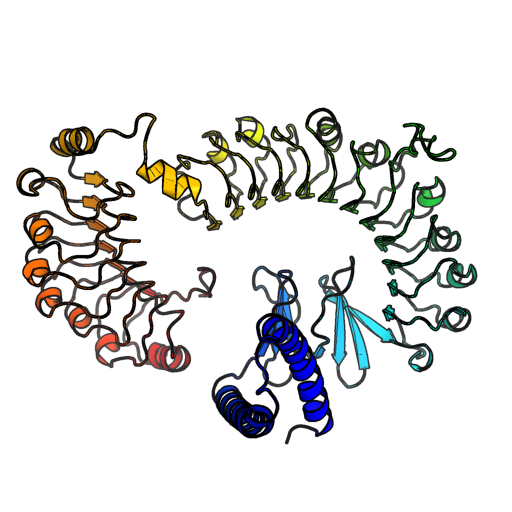A 1 476 ? 5.835 -0.772 -48.214 1.00 88.50 476 LYS A CA 1
ATOM 3828 C C . LYS A 1 476 ? 6.008 -2.186 -47.648 1.00 88.50 476 LYS A C 1
ATOM 3830 O O . LYS A 1 476 ? 6.103 -3.133 -48.428 1.00 88.50 476 LYS A O 1
ATOM 3835 N N . LEU A 1 477 ? 5.948 -2.353 -46.324 1.00 91.75 477 LEU A N 1
ATOM 3836 C CA . LEU A 1 477 ? 6.120 -3.628 -45.618 1.00 91.75 477 LEU A CA 1
ATOM 3837 C C . LEU A 1 477 ? 4.856 -4.500 -45.695 1.00 91.75 477 LEU A C 1
ATOM 3839 O O . LEU A 1 477 ? 4.227 -4.849 -44.702 1.00 91.75 477 LEU A O 1
ATOM 3843 N N . THR A 1 478 ? 4.457 -4.863 -46.912 1.00 92.31 478 THR A N 1
ATOM 3844 C CA . THR A 1 478 ? 3.167 -5.516 -47.211 1.00 92.31 478 THR A CA 1
ATOM 3845 C C . THR A 1 478 ? 2.972 -6.904 -46.583 1.00 92.31 478 THR A C 1
ATOM 3847 O O . THR A 1 478 ? 1.856 -7.429 -46.605 1.00 92.31 478 THR A O 1
ATOM 3850 N N . LYS A 1 479 ? 4.024 -7.509 -46.015 1.00 93.19 479 LYS A N 1
ATOM 3851 C CA . LYS A 1 479 ? 3.957 -8.784 -45.281 1.00 93.19 479 LYS A CA 1
ATOM 3852 C C . LYS A 1 479 ? 3.597 -8.636 -43.801 1.00 93.19 479 LYS A C 1
ATOM 3854 O O . LYS A 1 479 ? 3.330 -9.656 -43.171 1.00 93.19 479 LYS A O 1
ATOM 3859 N N . LEU A 1 480 ? 3.551 -7.412 -43.268 1.00 95.38 480 LEU A N 1
ATOM 3860 C CA . LEU A 1 480 ? 3.208 -7.176 -41.869 1.00 95.38 480 LEU A CA 1
ATOM 3861 C C . LEU A 1 480 ? 1.841 -7.765 -41.515 1.00 95.38 480 LEU A C 1
ATOM 3863 O O . LEU A 1 480 ? 0.843 -7.499 -42.185 1.00 95.38 480 LEU A O 1
ATOM 3867 N N . LYS A 1 481 ? 1.842 -8.530 -40.427 1.00 94.69 481 LYS A N 1
ATOM 3868 C CA . LYS A 1 481 ? 0.695 -9.064 -39.695 1.00 94.69 481 LYS A CA 1
ATOM 3869 C C . LYS A 1 481 ? 0.502 -8.347 -38.365 1.00 94.69 481 LYS A C 1
ATOM 3871 O O . LYS A 1 481 ? -0.637 -8.153 -37.965 1.00 94.69 481 LYS A O 1
ATOM 3876 N N . LYS A 1 482 ? 1.578 -7.913 -37.700 1.00 94.12 482 LYS A N 1
ATOM 3877 C CA . LYS A 1 482 ? 1.494 -7.186 -36.426 1.00 94.12 482 LYS A CA 1
ATOM 3878 C C . LYS A 1 482 ? 2.320 -5.913 -36.447 1.00 94.12 482 LYS A C 1
ATOM 3880 O O . LYS A 1 482 ? 3.475 -5.937 -36.873 1.00 94.12 482 LYS A O 1
ATOM 3885 N N . LEU A 1 483 ? 1.737 -4.820 -35.973 1.00 94.31 483 LEU A N 1
ATOM 3886 C CA . LEU A 1 483 ? 2.391 -3.518 -35.941 1.00 94.31 483 LEU A CA 1
ATOM 3887 C C . LEU A 1 483 ? 2.038 -2.764 -34.659 1.00 94.31 483 LEU A C 1
ATOM 3889 O O . LEU A 1 483 ? 0.865 -2.532 -34.380 1.00 94.31 483 LEU A O 1
ATOM 3893 N N . ASP A 1 484 ? 3.058 -2.372 -33.900 1.00 86.38 484 ASP A N 1
ATOM 3894 C CA . ASP A 1 484 ? 2.900 -1.639 -32.643 1.00 86.38 484 ASP A CA 1
ATOM 3895 C C . ASP A 1 484 ? 3.555 -0.256 -32.723 1.00 86.38 484 ASP A C 1
ATOM 3897 O O . ASP A 1 484 ? 4.753 -0.133 -32.970 1.00 86.38 484 ASP A O 1
ATOM 3901 N N . PHE A 1 485 ? 2.751 0.780 -32.510 1.00 88.31 485 PHE A N 1
ATOM 3902 C CA . PHE A 1 485 ? 3.119 2.193 -32.475 1.00 88.31 485 PHE A CA 1
ATOM 3903 C C . PHE A 1 485 ? 2.764 2.862 -31.143 1.00 88.31 485 PHE A C 1
ATOM 3905 O O . PHE A 1 485 ? 2.721 4.095 -31.066 1.00 88.31 485 PHE A O 1
ATOM 3912 N N . SER A 1 486 ? 2.488 2.087 -30.097 1.00 76.38 486 SER A N 1
ATOM 3913 C CA . SER A 1 486 ? 2.062 2.621 -28.803 1.00 76.38 486 SER A CA 1
ATOM 3914 C C . SER A 1 486 ? 3.039 3.655 -28.229 1.00 76.38 486 SER A C 1
ATOM 3916 O O . SER A 1 486 ? 4.235 3.597 -28.504 1.00 76.38 486 SER A O 1
ATOM 3918 N N . GLY A 1 487 ? 2.553 4.649 -27.483 1.00 73.25 487 GLY A N 1
ATOM 3919 C CA . GLY A 1 487 ? 3.408 5.613 -26.777 1.00 73.25 487 GLY A CA 1
ATOM 3920 C C . GLY A 1 487 ? 4.252 6.524 -27.681 1.00 73.25 487 GLY A C 1
ATOM 3921 O O . GLY A 1 487 ? 5.383 6.859 -27.330 1.00 73.25 487 GLY A O 1
ATOM 3922 N N . ASN A 1 488 ? 3.740 6.901 -28.856 1.00 81.94 488 ASN A N 1
ATOM 3923 C CA . ASN A 1 488 ? 4.390 7.828 -29.791 1.00 81.94 488 ASN A CA 1
ATOM 3924 C C . ASN A 1 488 ? 3.679 9.204 -29.801 1.00 81.94 488 ASN A C 1
ATOM 3926 O O . ASN A 1 488 ? 2.939 9.566 -28.889 1.00 81.94 488 ASN A O 1
ATOM 3930 N N . GLN A 1 489 ? 3.942 10.041 -30.807 1.00 85.69 489 GLN A N 1
ATOM 3931 C CA . GLN A 1 489 ? 3.341 11.373 -30.966 1.00 85.69 489 GLN A CA 1
ATOM 3932 C C . GLN A 1 489 ? 2.528 11.479 -32.266 1.00 85.69 489 GLN A C 1
ATOM 3934 O O . GLN A 1 489 ? 2.411 12.565 -32.836 1.00 85.69 489 GLN A O 1
ATOM 3939 N N . ILE A 1 490 ? 1.988 10.358 -32.751 1.00 89.25 490 ILE A N 1
ATOM 3940 C CA . ILE A 1 490 ? 1.340 10.253 -34.061 1.00 89.25 490 ILE A CA 1
ATOM 3941 C C . ILE A 1 490 ? 0.010 11.006 -34.036 1.00 89.25 490 ILE A C 1
ATOM 3943 O O . ILE A 1 490 ? -0.831 10.751 -33.173 1.00 89.25 490 ILE A O 1
ATOM 3947 N N . THR A 1 491 ? -0.185 11.917 -34.991 1.00 89.44 491 THR A N 1
ATOM 3948 C CA . THR A 1 491 ? -1.439 12.674 -35.149 1.00 89.44 491 THR A CA 1
ATOM 3949 C C . THR A 1 491 ? -2.346 12.109 -36.237 1.00 89.44 491 THR A C 1
ATOM 3951 O O . THR A 1 491 ? -3.564 12.198 -36.101 1.00 89.44 491 THR A O 1
ATOM 3954 N N . ASP A 1 492 ? -1.773 11.490 -37.279 1.00 89.94 492 ASP A N 1
ATOM 3955 C CA . ASP A 1 492 ? -2.496 10.975 -38.447 1.00 89.94 492 ASP A CA 1
ATOM 3956 C C . ASP A 1 492 ? -1.792 9.748 -39.059 1.00 89.94 492 ASP A C 1
ATOM 3958 O O . ASP A 1 492 ? -0.561 9.660 -39.060 1.00 89.94 492 ASP A O 1
ATOM 3962 N N . LEU A 1 493 ? -2.568 8.824 -39.640 1.00 91.56 493 LEU A N 1
ATOM 3963 C CA . LEU A 1 493 ? -2.052 7.677 -40.403 1.00 91.56 493 LEU A CA 1
ATOM 3964 C C . LEU A 1 493 ? -2.000 7.971 -41.919 1.00 91.56 493 LEU A C 1
ATOM 3966 O O . LEU A 1 493 ? -2.863 8.683 -42.437 1.00 91.56 493 LEU A O 1
ATOM 3970 N N . PRO A 1 494 ? -1.031 7.403 -42.666 1.00 90.50 494 PRO A N 1
ATOM 3971 C CA . PRO A 1 494 ? -0.947 7.551 -44.123 1.00 90.50 494 PRO A CA 1
ATOM 3972 C C . PRO A 1 494 ? -2.137 6.923 -44.858 1.00 90.50 494 PRO A C 1
ATOM 3974 O O . PRO A 1 494 ? -2.617 5.852 -44.486 1.00 90.50 494 PRO A O 1
ATOM 3977 N N . ILE A 1 495 ? -2.552 7.526 -45.979 1.00 90.19 495 ILE A N 1
ATOM 3978 C CA . ILE A 1 495 ? -3.590 6.954 -46.855 1.00 90.19 495 ILE A CA 1
ATOM 3979 C C . ILE A 1 495 ? -3.147 5.609 -47.459 1.00 90.19 495 ILE A C 1
ATOM 3981 O O . ILE A 1 495 ? -3.972 4.753 -47.776 1.00 90.19 495 ILE A O 1
ATOM 3985 N N . GLU A 1 496 ? -1.840 5.379 -47.563 1.00 93.75 496 GLU A N 1
ATOM 3986 C CA . GLU A 1 496 ? -1.226 4.137 -48.021 1.00 93.75 496 GLU A CA 1
ATOM 3987 C C . GLU A 1 496 ? -1.314 2.983 -47.014 1.00 93.75 496 GLU A C 1
ATOM 3989 O O . GLU A 1 496 ? -0.906 1.874 -47.364 1.00 93.75 496 GLU A O 1
ATOM 3994 N N . ILE A 1 497 ? -1.856 3.187 -45.802 1.00 93.12 497 ILE A N 1
ATOM 3995 C CA . ILE A 1 497 ? -1.998 2.123 -44.790 1.00 93.12 497 ILE A CA 1
ATOM 3996 C C . ILE A 1 497 ? -2.723 0.894 -45.351 1.00 93.12 497 ILE A C 1
ATOM 3998 O O . ILE A 1 497 ? -2.396 -0.242 -45.016 1.00 93.12 497 ILE A O 1
ATOM 4002 N N . ASN A 1 498 ? -3.627 1.102 -46.312 1.00 92.06 498 ASN A N 1
ATOM 4003 C CA . ASN A 1 498 ? -4.340 0.043 -47.015 1.00 92.06 498 ASN A CA 1
ATOM 4004 C C . ASN A 1 498 ? -3.453 -0.948 -47.777 1.00 92.06 498 ASN A C 1
ATOM 4006 O O . ASN A 1 498 ? -3.959 -1.996 -48.181 1.00 92.06 498 ASN A O 1
ATOM 4010 N N . LYS A 1 499 ? -2.176 -0.636 -48.016 1.00 94.12 499 LYS A N 1
ATOM 4011 C CA . LYS A 1 499 ? -1.208 -1.560 -48.621 1.00 94.12 499 LYS A CA 1
ATOM 4012 C C . LYS A 1 499 ? -0.832 -2.701 -47.676 1.00 94.12 499 LYS A C 1
ATOM 4014 O O . LYS A 1 499 ? -0.452 -3.768 -48.156 1.00 94.12 499 LYS A O 1
ATOM 4019 N N . LEU A 1 500 ? -1.003 -2.529 -46.364 1.00 94.56 500 LEU A N 1
ATOM 4020 C CA . LEU A 1 500 ? -0.761 -3.557 -45.347 1.00 94.56 500 LEU A CA 1
ATOM 4021 C C . LEU A 1 500 ? -1.913 -4.580 -45.297 1.00 94.56 500 LEU A C 1
ATOM 4023 O O . LEU A 1 500 ? -2.555 -4.787 -44.274 1.00 94.56 500 LEU A O 1
ATOM 4027 N N . LYS A 1 501 ? -2.201 -5.238 -46.428 1.00 92.56 501 LYS A N 1
ATOM 4028 C CA . LYS A 1 501 ? -3.337 -6.169 -46.595 1.00 92.56 501 LYS A CA 1
ATOM 4029 C C . LYS A 1 501 ? -3.284 -7.412 -45.705 1.00 92.56 501 LYS A C 1
ATOM 4031 O O . LYS A 1 501 ? -4.294 -8.100 -45.574 1.00 92.56 501 LYS A O 1
ATOM 4036 N N . ASN A 1 502 ? -2.113 -7.718 -45.151 1.00 95.19 502 ASN A N 1
ATOM 4037 C CA . ASN A 1 502 ? -1.904 -8.856 -44.265 1.00 95.19 502 ASN A CA 1
ATOM 4038 C C . ASN A 1 502 ? -2.009 -8.494 -42.778 1.00 95.19 502 ASN A C 1
ATOM 4040 O O . ASN A 1 502 ? -1.876 -9.400 -41.967 1.00 95.19 502 ASN A O 1
ATOM 4044 N N . LEU A 1 503 ? -2.246 -7.223 -42.432 1.00 97.38 503 LEU A N 1
ATOM 4045 C CA . LEU A 1 503 ? -2.239 -6.769 -41.046 1.00 97.38 503 LEU A CA 1
ATOM 4046 C C . LEU A 1 503 ? -3.421 -7.368 -40.274 1.00 97.38 503 LEU A C 1
ATOM 4048 O O . LEU A 1 503 ? -4.569 -7.233 -40.690 1.00 97.38 503 LEU A O 1
ATOM 4052 N N . GLU A 1 504 ? -3.104 -8.026 -39.166 1.00 96.75 504 GLU A N 1
ATOM 4053 C CA . GLU A 1 504 ? -4.010 -8.731 -38.258 1.00 96.75 504 GLU A CA 1
ATOM 4054 C C . GLU A 1 504 ? -4.112 -7.994 -36.914 1.00 96.75 504 GLU A C 1
ATOM 4056 O O . GLU A 1 504 ? -5.210 -7.830 -36.392 1.00 96.75 504 GLU A O 1
ATOM 4061 N N . GLU A 1 505 ? -3.004 -7.471 -36.380 1.00 96.06 505 GLU A N 1
ATOM 4062 C CA . GLU A 1 505 ? -2.980 -6.733 -35.110 1.00 96.06 505 GLU A CA 1
ATOM 4063 C C . GLU A 1 505 ? -2.307 -5.359 -35.281 1.00 96.06 505 GLU A C 1
ATOM 4065 O O . GLU A 1 505 ? -1.188 -5.265 -35.794 1.00 96.06 505 GLU A O 1
ATOM 4070 N N . LEU A 1 506 ? -2.984 -4.292 -34.843 1.00 97.00 506 LEU A N 1
ATOM 4071 C CA . LEU A 1 506 ? -2.476 -2.918 -34.878 1.00 97.00 506 LEU A CA 1
ATOM 4072 C C . LEU A 1 506 ? -2.682 -2.223 -33.530 1.00 97.00 506 LEU A C 1
ATOM 4074 O O . LEU A 1 506 ? -3.815 -2.009 -33.099 1.00 97.00 506 LEU A O 1
ATOM 4078 N N . THR A 1 507 ? -1.580 -1.814 -32.909 1.00 91.62 507 THR A N 1
ATOM 4079 C CA . THR A 1 507 ? -1.574 -1.124 -31.615 1.00 91.62 507 THR A CA 1
ATOM 4080 C C . THR A 1 507 ? -1.124 0.323 -31.800 1.00 91.62 507 THR A C 1
ATOM 4082 O O . THR A 1 507 ? -0.041 0.583 -32.318 1.00 91.62 507 THR A O 1
ATOM 4085 N N . LEU A 1 508 ? -1.962 1.276 -31.395 1.00 90.81 508 LEU A N 1
ATOM 4086 C CA . LEU A 1 508 ? -1.777 2.722 -31.566 1.00 90.81 508 LEU A CA 1
ATOM 4087 C C . LEU A 1 508 ? -2.087 3.501 -30.274 1.00 90.81 508 LEU A C 1
ATOM 4089 O O . LEU A 1 508 ? -2.299 4.716 -30.327 1.00 90.81 508 LEU A O 1
ATOM 4093 N N . ASN A 1 509 ? -2.125 2.840 -29.114 1.00 81.38 509 ASN A N 1
ATOM 4094 C CA . ASN A 1 509 ? -2.473 3.501 -27.859 1.00 81.38 509 ASN A CA 1
ATOM 4095 C C . ASN A 1 509 ? -1.455 4.567 -27.431 1.00 81.38 509 ASN A C 1
ATOM 4097 O O . ASN A 1 509 ? -0.310 4.548 -27.876 1.00 81.38 509 ASN A O 1
ATOM 4101 N N . GLU A 1 510 ? -1.865 5.498 -26.569 1.00 80.12 510 GLU A N 1
ATOM 4102 C CA . GLU A 1 510 ? -1.008 6.592 -26.079 1.00 80.12 510 GLU A CA 1
ATOM 4103 C C . GLU A 1 510 ? -0.390 7.417 -27.228 1.00 80.12 510 GLU A C 1
ATOM 4105 O O . GLU A 1 510 ? 0.819 7.639 -27.295 1.00 80.12 510 GLU A O 1
ATOM 4110 N N . ASN A 1 511 ? -1.232 7.856 -28.166 1.00 85.12 511 ASN A N 1
ATOM 4111 C CA . ASN A 1 511 ? -0.859 8.734 -29.278 1.00 85.12 511 ASN A CA 1
ATOM 4112 C C . ASN A 1 511 ? -1.751 9.993 -29.287 1.00 85.12 511 ASN A C 1
ATOM 4114 O O . ASN A 1 511 ? -2.374 10.355 -28.288 1.00 85.12 511 ASN A O 1
ATOM 4118 N N . ARG A 1 512 ? -1.765 10.743 -30.395 1.00 88.75 512 ARG A N 1
ATOM 4119 C CA . ARG A 1 512 ? -2.554 11.976 -30.555 1.00 88.75 512 ARG A CA 1
ATOM 4120 C C . ARG A 1 512 ? -3.499 11.893 -31.755 1.00 88.75 512 ARG A C 1
ATOM 4122 O O . ARG A 1 512 ? -3.803 12.916 -32.366 1.00 88.75 512 ARG A O 1
ATOM 4129 N N . LEU A 1 513 ? -3.943 10.685 -32.108 1.00 92.00 513 LEU A N 1
ATOM 4130 C CA . LEU A 1 513 ? -4.846 10.462 -33.233 1.00 92.00 513 LEU A CA 1
ATOM 4131 C C . LEU A 1 513 ? -6.228 11.034 -32.930 1.00 92.00 513 LEU A C 1
ATOM 4133 O O . LEU A 1 513 ? -6.770 10.840 -31.844 1.00 92.00 513 LEU A O 1
ATOM 4137 N N . SER A 1 514 ? -6.813 11.702 -33.919 1.00 91.56 514 SER A N 1
ATOM 4138 C CA . SER A 1 514 ? -8.192 12.209 -33.852 1.00 91.56 514 SER A CA 1
ATOM 4139 C C . SER A 1 514 ? -9.091 11.677 -34.973 1.00 91.56 514 SER A C 1
ATOM 4141 O O . SER A 1 514 ? -10.311 11.832 -34.908 1.00 91.56 514 SER A O 1
ATOM 4143 N N . SER A 1 515 ? -8.511 11.035 -35.995 1.00 92.94 515 SER A N 1
ATOM 4144 C CA . SER A 1 515 ? -9.223 10.429 -37.125 1.00 92.94 515 SER A CA 1
ATOM 4145 C C . SER A 1 515 ? -8.426 9.266 -37.741 1.00 92.94 515 SER A C 1
ATOM 4147 O O . SER A 1 515 ? -7.244 9.090 -37.440 1.00 92.94 515 SER A O 1
ATOM 4149 N N . LEU A 1 516 ? -9.076 8.466 -38.594 1.00 93.94 516 LEU A N 1
ATOM 4150 C CA . LEU A 1 516 ? -8.442 7.439 -39.431 1.00 93.94 516 LEU A CA 1
ATOM 4151 C C . LEU A 1 516 ? -8.676 7.773 -40.919 1.00 93.94 516 LEU A C 1
ATOM 4153 O O . LEU A 1 516 ? -9.730 8.316 -41.255 1.00 93.94 516 LEU A O 1
ATOM 4157 N N . PRO A 1 517 ? -7.735 7.459 -41.830 1.00 93.44 517 PRO A N 1
ATOM 4158 C CA . PRO A 1 517 ? -7.910 7.711 -43.259 1.00 93.44 517 PRO A CA 1
ATOM 4159 C C . PRO A 1 517 ? -8.990 6.798 -43.856 1.00 93.44 517 PRO A C 1
ATOM 4161 O O . PRO A 1 517 ? -9.108 5.640 -43.467 1.00 93.44 517 PRO A O 1
ATOM 4164 N N . GLU A 1 518 ? -9.721 7.267 -44.873 1.00 93.06 518 GLU A N 1
ATOM 4165 C CA . GLU A 1 518 ? -10.812 6.510 -45.524 1.00 93.06 518 GLU A CA 1
ATOM 4166 C C . GLU A 1 518 ? -10.378 5.103 -45.984 1.00 93.06 518 GLU A C 1
ATOM 4168 O O . GLU A 1 518 ? -11.125 4.126 -45.905 1.00 93.06 518 GLU A O 1
ATOM 4173 N N . THR A 1 519 ? -9.126 4.979 -46.422 1.00 94.12 519 THR A N 1
ATOM 4174 C CA . THR A 1 519 ? -8.528 3.730 -46.896 1.00 94.12 519 THR A CA 1
ATOM 4175 C C . THR A 1 519 ? -8.298 2.690 -45.793 1.00 94.12 519 THR A C 1
ATOM 4177 O O . THR A 1 519 ? -8.090 1.518 -46.117 1.00 94.12 519 THR A O 1
ATOM 4180 N N . PHE A 1 520 ? -8.399 3.064 -44.512 1.00 95.00 520 PHE A N 1
ATOM 4181 C CA . PHE A 1 520 ? -8.298 2.158 -43.362 1.00 95.00 520 PHE A CA 1
ATOM 4182 C C . PHE A 1 520 ? -9.353 1.042 -43.405 1.00 95.00 520 PHE A C 1
ATOM 4184 O O . PHE A 1 520 ? -9.063 -0.092 -43.033 1.00 95.00 520 PHE A O 1
ATOM 4191 N N . ARG A 1 521 ? -10.527 1.315 -43.999 1.00 93.25 521 ARG A N 1
ATOM 4192 C CA . ARG A 1 521 ? -11.609 0.337 -44.256 1.00 93.25 521 ARG A CA 1
ATOM 4193 C C . ARG A 1 521 ? -11.172 -0.901 -45.033 1.00 93.25 521 ARG A C 1
ATOM 4195 O O . ARG A 1 521 ? -11.893 -1.883 -45.077 1.00 93.25 521 ARG A O 1
ATOM 4202 N N . GLN A 1 522 ? -10.032 -0.832 -45.717 1.00 93.81 522 GLN A N 1
ATOM 4203 C CA . GLN A 1 522 ? -9.553 -1.887 -46.603 1.00 93.81 522 GLN A CA 1
ATOM 4204 C C . GLN A 1 522 ? -8.549 -2.842 -45.930 1.00 93.81 522 GLN A C 1
ATOM 4206 O O . GLN A 1 522 ? -7.886 -3.614 -46.640 1.00 93.81 522 GLN A O 1
ATOM 4211 N N . LEU A 1 523 ? -8.380 -2.754 -44.605 1.00 94.88 523 LEU A N 1
ATOM 4212 C CA . LEU A 1 523 ? -7.562 -3.649 -43.780 1.00 94.88 523 LEU A CA 1
ATOM 4213 C C . LEU A 1 523 ? -8.359 -4.897 -43.369 1.00 94.88 523 LEU A C 1
ATOM 4215 O O . LEU A 1 523 ? -8.532 -5.196 -42.195 1.00 94.88 523 LEU A O 1
ATOM 4219 N N . ASN A 1 524 ? -8.842 -5.648 -44.358 1.00 89.31 524 ASN A N 1
ATOM 4220 C CA . ASN A 1 524 ? -9.853 -6.701 -44.177 1.00 89.31 524 ASN A CA 1
ATOM 4221 C C . ASN A 1 524 ? -9.414 -7.904 -43.313 1.00 89.31 524 ASN A C 1
ATOM 4223 O O . ASN A 1 524 ? -10.214 -8.808 -43.093 1.00 89.31 524 ASN A O 1
ATOM 4227 N N . ARG A 1 525 ? -8.146 -7.971 -42.890 1.00 94.81 525 ARG A N 1
ATOM 4228 C CA . ARG A 1 525 ? -7.623 -9.019 -41.999 1.00 94.81 525 ARG A CA 1
ATOM 4229 C C . ARG A 1 525 ? -7.423 -8.556 -40.561 1.00 94.81 525 ARG A C 1
ATOM 4231 O O . ARG A 1 525 ? -7.105 -9.391 -39.721 1.00 94.81 525 ARG A O 1
ATOM 4238 N N . LEU A 1 526 ? -7.610 -7.266 -40.286 1.00 96.94 526 LEU A N 1
ATOM 4239 C CA . LEU A 1 526 ? -7.354 -6.699 -38.974 1.00 96.94 526 LEU A CA 1
ATOM 4240 C C . LEU A 1 526 ? -8.367 -7.260 -37.978 1.00 96.94 526 LEU A C 1
ATOM 4242 O O . LEU A 1 526 ? -9.559 -6.979 -38.080 1.00 96.94 526 LEU A O 1
ATOM 4246 N N . CYS A 1 527 ? -7.878 -8.065 -37.041 1.00 95.75 527 CYS A N 1
ATOM 4247 C CA . CYS A 1 527 ? -8.666 -8.701 -35.998 1.00 95.75 527 CYS A CA 1
ATOM 4248 C C . CYS A 1 527 ? -8.484 -8.044 -34.630 1.00 95.75 527 CYS A C 1
ATOM 4250 O O . CYS A 1 527 ? -9.382 -8.155 -33.799 1.00 95.75 527 CYS A O 1
ATOM 4252 N N . LYS A 1 528 ? -7.384 -7.312 -34.401 1.00 95.31 528 LYS A N 1
ATOM 4253 C CA . LYS A 1 528 ? -7.175 -6.538 -33.170 1.00 95.31 528 LYS A CA 1
ATOM 4254 C C . LYS A 1 528 ? -6.735 -5.114 -33.456 1.00 95.31 528 LYS A C 1
ATOM 4256 O O . LYS A 1 528 ? -5.784 -4.894 -34.208 1.00 95.31 528 LYS A O 1
ATOM 4261 N N . LEU A 1 529 ? -7.400 -4.164 -32.810 1.00 96.69 529 LEU A N 1
ATOM 4262 C CA . LEU A 1 529 ? -7.117 -2.742 -32.933 1.00 96.69 529 LEU A CA 1
ATOM 4263 C C . LEU A 1 529 ? -7.147 -2.065 -31.562 1.00 96.69 529 LEU A C 1
ATOM 4265 O O . LEU A 1 529 ? -8.194 -2.013 -30.918 1.00 96.69 529 LEU A O 1
ATOM 4269 N N . ASP A 1 530 ? -6.014 -1.503 -31.144 1.00 89.56 530 ASP A N 1
ATOM 4270 C CA . ASP A 1 530 ? -5.935 -0.675 -29.940 1.00 89.56 530 ASP A CA 1
ATOM 4271 C C . ASP A 1 530 ? -5.718 0.797 -30.301 1.00 89.56 530 ASP A C 1
ATOM 4273 O O . ASP A 1 530 ? -4.692 1.168 -30.866 1.00 89.56 530 ASP A O 1
ATOM 4277 N N . LEU A 1 531 ? -6.701 1.631 -29.975 1.00 91.00 531 LEU A N 1
ATOM 4278 C CA . LEU A 1 531 ? -6.722 3.080 -30.165 1.00 91.00 531 LEU A CA 1
ATOM 4279 C C . LEU A 1 531 ? -6.889 3.816 -28.824 1.00 91.00 531 LEU A C 1
ATOM 4281 O O . LEU A 1 531 ? -7.275 4.987 -28.804 1.00 91.00 531 LEU A O 1
ATOM 4285 N N . SER A 1 532 ? -6.633 3.150 -27.697 1.00 82.56 532 SER A N 1
ATOM 4286 C CA . SER A 1 532 ? -6.819 3.741 -26.372 1.00 82.56 532 SER A CA 1
ATOM 4287 C C . SER A 1 532 ? -5.893 4.933 -26.111 1.00 82.56 532 SER A C 1
ATOM 4289 O O . SER A 1 532 ? -4.838 5.066 -26.726 1.00 82.56 532 SER A O 1
ATOM 4291 N N . VAL A 1 533 ? -6.284 5.843 -25.219 1.00 81.88 533 VAL A N 1
ATOM 4292 C CA . VAL A 1 533 ? -5.499 7.026 -24.836 1.00 81.88 533 VAL A CA 1
ATOM 4293 C C . VAL A 1 533 ? -5.079 7.840 -26.073 1.00 81.88 533 VAL A C 1
ATOM 4295 O O . VAL A 1 533 ? -3.898 8.028 -26.364 1.00 81.88 533 VAL A O 1
ATOM 4298 N N . ASN A 1 534 ? -6.075 8.272 -26.850 1.00 85.38 534 ASN A N 1
ATOM 4299 C CA . ASN A 1 534 ? -5.935 9.123 -28.038 1.00 85.38 534 ASN A CA 1
ATOM 4300 C C . ASN A 1 534 ? -6.909 10.322 -27.944 1.00 85.38 534 ASN A C 1
ATOM 4302 O O . ASN A 1 534 ? -7.388 10.671 -26.868 1.00 85.38 534 ASN A O 1
ATOM 4306 N N . GLN A 1 535 ? -7.163 11.025 -29.053 1.00 89.44 535 GLN A N 1
ATOM 4307 C CA . GLN A 1 535 ? -7.974 12.250 -29.104 1.00 89.44 535 GLN A CA 1
ATOM 4308 C C . GLN A 1 535 ? -9.258 12.079 -29.935 1.00 89.44 535 GLN A C 1
ATOM 4310 O O . GLN A 1 535 ? -9.781 13.054 -30.484 1.00 89.44 535 GLN A O 1
ATOM 4315 N N . PHE A 1 536 ? -9.780 10.855 -30.058 1.00 87.62 536 PHE A N 1
ATOM 4316 C CA . PHE A 1 536 ? -11.000 10.599 -30.825 1.00 87.62 536 PHE A CA 1
ATOM 4317 C C . PHE A 1 536 ? -12.227 11.189 -30.127 1.00 87.62 536 PHE A C 1
ATOM 4319 O O . PHE A 1 536 ? -12.504 10.874 -28.975 1.00 87.62 536 PHE A O 1
ATOM 4326 N N . ILE A 1 537 ? -12.989 12.022 -30.843 1.00 87.62 537 ILE A N 1
ATOM 4327 C CA . ILE A 1 537 ? -14.261 12.601 -30.360 1.00 87.62 537 ILE A CA 1
ATOM 4328 C C . ILE A 1 537 ? -15.473 11.761 -30.815 1.00 87.62 537 ILE A C 1
ATOM 4330 O O . ILE A 1 537 ? -16.559 11.823 -30.234 1.00 87.62 537 ILE A O 1
ATOM 4334 N N . PHE A 1 538 ? -15.274 10.937 -31.843 1.00 86.69 538 PHE A N 1
ATOM 4335 C CA . PHE A 1 538 ? -16.246 10.001 -32.402 1.00 86.69 538 PHE A CA 1
ATOM 4336 C C . PHE A 1 538 ? -15.539 8.684 -32.723 1.00 86.69 538 PHE A C 1
ATOM 4338 O O . PHE A 1 538 ? -14.350 8.699 -33.047 1.00 86.69 538 PHE A O 1
ATOM 4345 N N . ILE A 1 539 ? -16.266 7.563 -32.686 1.00 88.31 539 ILE A N 1
ATOM 4346 C CA . ILE A 1 539 ? -15.754 6.293 -33.216 1.00 88.31 539 ILE A CA 1
ATOM 4347 C C . ILE A 1 539 ? -15.594 6.447 -34.740 1.00 88.31 539 ILE A C 1
ATOM 4349 O O . ILE A 1 539 ? -16.577 6.789 -35.405 1.00 88.31 539 ILE A O 1
ATOM 4353 N N . PRO A 1 540 ? -14.397 6.224 -35.311 1.00 89.81 540 PRO A N 1
ATOM 4354 C CA . PRO A 1 540 ? -14.185 6.347 -36.750 1.00 89.81 540 PRO A CA 1
ATOM 4355 C C . PRO A 1 540 ? -15.074 5.382 -37.538 1.00 89.81 540 PRO A C 1
ATOM 4357 O O . PRO A 1 540 ? -15.032 4.169 -37.328 1.00 89.81 540 PRO A O 1
ATOM 4360 N N . GLN A 1 541 ? -15.841 5.917 -38.489 1.00 89.94 541 GLN A N 1
ATOM 4361 C CA . GLN A 1 541 ? -16.741 5.138 -39.353 1.00 89.94 541 GLN A CA 1
ATOM 4362 C C . GLN A 1 541 ? -16.005 4.063 -40.172 1.00 89.94 541 GLN A C 1
ATOM 4364 O O . GLN A 1 541 ? -16.600 3.082 -40.614 1.00 89.94 541 GLN A O 1
ATOM 4369 N N . GLU A 1 542 ? -14.698 4.236 -40.364 1.00 92.31 542 GLU A N 1
ATOM 4370 C CA . GLU A 1 542 ? -13.820 3.312 -41.064 1.00 92.31 542 GLU A CA 1
ATOM 4371 C C . GLU A 1 542 ? -13.741 1.936 -40.384 1.00 92.31 542 GLU A C 1
ATOM 4373 O O . GLU A 1 542 ? -13.563 0.928 -41.066 1.00 92.31 542 GLU A O 1
ATOM 4378 N N . ILE A 1 543 ? -13.901 1.884 -39.057 1.00 91.44 543 ILE A N 1
ATOM 4379 C CA . ILE A 1 543 ? -13.799 0.653 -38.263 1.00 91.44 543 ILE A CA 1
ATOM 4380 C C . ILE A 1 543 ? -14.977 -0.291 -38.548 1.00 91.44 543 ILE A C 1
ATOM 4382 O O . ILE A 1 543 ? -14.801 -1.507 -38.562 1.00 91.44 543 ILE A O 1
ATOM 4386 N N . PHE A 1 544 ? -16.159 0.245 -38.872 1.00 88.12 544 PHE A N 1
ATOM 4387 C CA . PHE A 1 544 ? -17.371 -0.555 -39.115 1.00 88.12 544 PHE A CA 1
ATOM 4388 C C . PHE A 1 544 ? -17.317 -1.394 -40.396 1.00 88.12 544 PHE A C 1
ATOM 4390 O O . PHE A 1 544 ? -18.177 -2.239 -40.608 1.00 88.12 544 PHE A O 1
ATOM 4397 N N . SER A 1 545 ? -16.330 -1.159 -41.267 1.00 87.00 545 SER A N 1
ATOM 4398 C CA . SER A 1 545 ? -16.114 -1.950 -42.489 1.00 87.00 545 SER A CA 1
ATOM 4399 C C . SER A 1 545 ? -15.123 -3.107 -42.294 1.00 87.00 545 SER A C 1
ATOM 4401 O O . SER A 1 545 ? -14.788 -3.789 -43.261 1.00 87.00 545 SER A O 1
ATOM 4403 N N . LEU A 1 546 ? -14.598 -3.304 -41.079 1.00 90.94 546 LEU A N 1
ATOM 4404 C CA . LEU A 1 546 ? -13.593 -4.323 -40.779 1.00 90.94 546 LEU A CA 1
ATOM 4405 C C . LEU A 1 546 ? -14.258 -5.628 -40.326 1.00 90.94 546 LEU A C 1
ATOM 4407 O O . LEU A 1 546 ? -14.390 -5.892 -39.134 1.00 90.94 546 LEU A O 1
ATOM 4411 N N . ASP A 1 547 ? -14.637 -6.464 -41.292 1.00 85.75 547 ASP A N 1
ATOM 4412 C CA . ASP A 1 547 ? -15.383 -7.711 -41.048 1.00 85.75 547 ASP A CA 1
ATOM 4413 C C . ASP A 1 547 ? -14.653 -8.720 -40.138 1.00 85.75 547 ASP A C 1
ATOM 4415 O O . ASP A 1 547 ? -15.290 -9.573 -39.530 1.00 85.75 547 ASP A O 1
ATOM 4419 N N . ALA A 1 548 ? -13.320 -8.647 -40.053 1.00 90.38 548 ALA A N 1
ATOM 4420 C CA . ALA A 1 548 ? -12.502 -9.546 -39.238 1.00 90.38 548 ALA A CA 1
ATOM 4421 C C . ALA A 1 548 ? -12.230 -9.027 -37.815 1.00 90.38 548 ALA A C 1
ATOM 4423 O O . ALA A 1 548 ? -11.625 -9.755 -37.025 1.00 90.38 548 ALA A O 1
ATOM 4424 N N . LEU A 1 549 ? -12.633 -7.791 -37.488 1.00 93.50 549 LEU A N 1
ATOM 4425 C CA . LEU A 1 549 ? -12.263 -7.136 -36.235 1.00 93.50 549 LEU A CA 1
ATOM 4426 C C . LEU A 1 549 ? -12.971 -7.791 -35.049 1.00 93.50 549 LEU A C 1
ATOM 4428 O O . LEU A 1 549 ? -14.190 -7.687 -34.916 1.00 93.50 549 LEU A O 1
ATOM 4432 N N . SER A 1 550 ? -12.189 -8.449 -34.190 1.00 91.31 550 SER A N 1
ATOM 4433 C CA . SER A 1 550 ? -12.688 -9.145 -33.010 1.00 91.31 550 SER A CA 1
ATOM 4434 C C . SER A 1 550 ? -12.395 -8.430 -31.704 1.00 91.31 550 SER A C 1
ATOM 4436 O O . SER A 1 550 ? -13.229 -8.495 -30.809 1.00 91.31 550 SER A O 1
ATOM 4438 N N . ASP A 1 551 ? -11.265 -7.730 -31.601 1.00 91.19 551 ASP A N 1
ATOM 4439 C CA . ASP A 1 551 ? -10.881 -7.009 -30.388 1.00 91.19 551 ASP A CA 1
ATOM 4440 C C . ASP A 1 551 ? -10.649 -5.528 -30.713 1.00 91.19 551 ASP A C 1
ATOM 4442 O O . ASP A 1 551 ? -9.756 -5.186 -31.492 1.00 91.19 551 ASP A O 1
ATOM 4446 N N . LEU A 1 552 ? -11.434 -4.641 -30.100 1.00 91.69 552 LEU A N 1
ATOM 4447 C CA . LEU A 1 552 ? -11.318 -3.192 -30.267 1.00 91.69 552 LEU A CA 1
ATOM 4448 C C . LEU A 1 552 ? -11.175 -2.499 -28.909 1.00 91.69 552 LEU A C 1
ATOM 4450 O O . LEU A 1 552 ? -12.039 -2.635 -28.044 1.00 91.69 552 LEU A O 1
ATOM 4454 N N . ASN A 1 553 ? -10.117 -1.709 -28.740 1.00 85.38 553 ASN A N 1
ATOM 4455 C CA . ASN A 1 553 ? -9.898 -0.900 -27.544 1.00 85.38 553 ASN A CA 1
ATOM 4456 C C . ASN A 1 553 ? -9.918 0.600 -27.877 1.00 85.38 553 ASN A C 1
ATOM 4458 O O . ASN A 1 553 ? -9.132 1.077 -28.690 1.00 85.38 553 ASN A O 1
ATOM 4462 N N . LEU A 1 554 ? -10.825 1.340 -27.241 1.00 86.19 554 LEU A N 1
ATOM 4463 C CA . LEU A 1 554 ? -11.026 2.788 -27.360 1.00 86.19 554 LEU A CA 1
ATOM 4464 C C . LEU A 1 554 ? -11.004 3.491 -25.986 1.00 86.19 554 LEU A C 1
ATOM 4466 O O . LEU A 1 554 ? -11.455 4.634 -25.875 1.00 86.19 554 LEU A O 1
ATOM 4470 N N . PHE A 1 555 ? -10.485 2.829 -24.945 1.00 82.00 555 PHE A N 1
ATOM 4471 C CA . PHE A 1 555 ? -10.336 3.382 -23.592 1.00 82.00 555 PHE A CA 1
ATOM 4472 C C . PHE A 1 555 ? -9.666 4.766 -23.584 1.00 82.00 555 PHE A C 1
ATOM 4474 O O . PHE A 1 555 ? -8.753 4.989 -24.373 1.00 82.00 555 PHE A O 1
ATOM 4481 N N . GLY A 1 556 ? -10.065 5.686 -22.703 1.00 77.88 556 GLY A N 1
ATOM 4482 C CA . GLY A 1 556 ? -9.330 6.942 -22.486 1.00 77.88 556 GLY A CA 1
ATOM 4483 C C . GLY A 1 556 ? -9.333 7.890 -23.693 1.00 77.88 556 GLY A C 1
ATOM 4484 O O . GLY A 1 556 ? -8.303 8.477 -24.025 1.00 77.88 556 GLY A O 1
ATOM 4485 N N . ASN A 1 557 ? -10.454 7.991 -24.410 1.00 80.88 557 ASN A N 1
ATOM 4486 C CA . ASN A 1 557 ? -10.641 8.919 -25.534 1.00 80.88 557 ASN A CA 1
ATOM 4487 C C . ASN A 1 557 ? -11.663 10.019 -25.164 1.00 80.88 557 ASN A C 1
ATOM 4489 O O . ASN A 1 557 ? -12.071 10.163 -24.016 1.00 80.88 557 ASN A O 1
ATOM 4493 N N . LEU A 1 558 ? -12.079 10.843 -26.131 1.00 83.31 558 LEU A N 1
ATOM 4494 C CA . LEU A 1 558 ? -13.038 11.940 -25.935 1.00 83.31 558 LEU A CA 1
ATOM 4495 C C . LEU A 1 558 ? -14.388 11.655 -26.617 1.00 83.31 558 LEU A C 1
ATOM 4497 O O . LEU A 1 558 ? -15.053 12.587 -27.081 1.00 83.31 558 LEU A O 1
ATOM 4501 N N . ILE A 1 559 ? -14.777 10.379 -26.736 1.00 82.75 559 ILE A N 1
ATOM 4502 C CA . ILE A 1 559 ? -15.929 9.945 -27.538 1.00 82.75 559 ILE A CA 1
ATOM 4503 C C . ILE A 1 559 ? -17.246 10.378 -26.883 1.00 82.75 559 ILE A C 1
ATOM 4505 O O . ILE A 1 559 ? -17.487 10.096 -25.711 1.00 82.75 559 ILE A O 1
ATOM 4509 N N . LYS A 1 560 ? -18.112 11.048 -27.659 1.00 79.25 560 LYS A N 1
ATOM 4510 C CA . LYS A 1 560 ? -19.362 11.671 -27.162 1.00 79.25 560 LYS A CA 1
ATOM 4511 C C . LYS A 1 560 ? -20.659 11.046 -27.661 1.00 79.25 560 LYS A C 1
ATOM 4513 O O . LYS A 1 560 ? -21.728 11.425 -27.195 1.00 79.25 560 LYS A O 1
ATOM 4518 N N . SER A 1 561 ? -20.599 10.175 -28.661 1.00 73.06 561 SER A N 1
ATOM 4519 C CA . SER A 1 561 ? -21.797 9.577 -29.255 1.00 73.06 561 SER A CA 1
ATOM 4520 C C . SER A 1 561 ? -21.501 8.215 -29.860 1.00 73.06 561 SER A C 1
ATOM 4522 O O . SER A 1 561 ? -20.418 8.012 -30.417 1.00 73.06 561 SER A O 1
ATOM 4524 N N . TYR A 1 562 ? -22.499 7.333 -29.821 1.00 71.38 562 TYR A N 1
ATOM 4525 C CA . TYR A 1 562 ? -22.392 5.943 -30.259 1.00 71.38 562 TYR A CA 1
ATOM 4526 C C . TYR A 1 562 ? -23.187 5.724 -31.555 1.00 71.38 562 TYR A C 1
ATOM 4528 O O . TYR A 1 562 ? -24.401 5.937 -31.568 1.00 71.38 562 TYR A O 1
ATOM 4536 N N . PRO A 1 563 ? -22.524 5.363 -32.665 1.00 73.50 563 PRO A N 1
ATOM 4537 C CA . PRO A 1 563 ? -23.196 5.088 -33.930 1.00 73.50 563 PRO A CA 1
ATOM 4538 C C . PRO A 1 563 ? -23.913 3.728 -33.901 1.00 73.50 563 PRO A C 1
ATOM 4540 O O . PRO A 1 563 ? -23.384 2.747 -33.377 1.00 73.50 563 PRO A O 1
ATOM 4543 N N . ASN A 1 564 ? -25.099 3.655 -34.516 1.00 71.25 564 ASN A N 1
ATOM 4544 C CA . ASN A 1 564 ? -25.893 2.421 -34.631 1.00 71.25 564 ASN A CA 1
ATOM 4545 C C . ASN A 1 564 ? -25.153 1.319 -35.407 1.00 71.25 564 ASN A C 1
ATOM 4547 O O . ASN A 1 564 ? -25.477 0.142 -35.304 1.00 71.25 564 ASN A O 1
ATOM 4551 N N . GLU A 1 565 ? -24.165 1.693 -36.207 1.00 79.62 565 GLU A N 1
ATOM 4552 C CA . GLU A 1 565 ? -23.325 0.805 -36.996 1.00 79.62 565 GLU A CA 1
ATOM 4553 C C . GLU A 1 565 ? -22.503 -0.154 -36.118 1.00 79.62 565 GLU A C 1
ATOM 4555 O O . GLU A 1 565 ? -22.277 -1.294 -36.521 1.00 79.62 565 GLU A O 1
ATOM 4560 N N . LEU A 1 566 ? -22.140 0.254 -34.894 1.00 75.38 566 LEU A N 1
ATOM 4561 C CA . LEU A 1 566 ? -21.427 -0.594 -33.933 1.00 75.38 566 LEU A CA 1
ATOM 4562 C C . LEU A 1 566 ? -22.295 -1.776 -33.447 1.00 75.38 566 LEU A C 1
ATOM 4564 O O . LEU A 1 566 ? -21.756 -2.826 -33.128 1.00 75.38 566 LEU A O 1
ATOM 4568 N N . ILE A 1 567 ? -23.632 -1.657 -33.486 1.00 70.25 567 ILE A N 1
ATOM 4569 C CA . ILE A 1 567 ? -24.585 -2.725 -33.110 1.00 70.25 567 ILE A CA 1
ATOM 4570 C C . ILE A 1 567 ? -24.497 -3.937 -34.043 1.00 70.25 567 ILE A C 1
ATOM 4572 O O . ILE A 1 567 ? -24.901 -5.029 -33.664 1.00 70.25 567 ILE A O 1
ATOM 4576 N N . ASN A 1 568 ? -23.991 -3.759 -35.265 1.00 69.19 568 ASN A N 1
ATOM 4577 C CA . ASN A 1 568 ? -24.036 -4.771 -36.319 1.00 69.19 568 ASN A CA 1
ATOM 4578 C C . ASN A 1 568 ? -22.656 -5.325 -36.700 1.00 69.19 568 ASN A C 1
ATOM 4580 O O . ASN A 1 568 ? -22.525 -5.886 -37.786 1.00 69.19 568 ASN A O 1
ATOM 4584 N N . MET A 1 569 ? -21.629 -5.168 -35.858 1.00 79.81 569 MET A N 1
ATOM 4585 C CA . MET A 1 569 ? -20.299 -5.721 -36.134 1.00 79.81 569 MET A CA 1
ATOM 4586 C C . MET A 1 569 ? -20.260 -7.231 -35.834 1.00 79.81 569 MET A C 1
ATOM 4588 O O . MET A 1 569 ? -20.203 -7.623 -34.672 1.00 79.81 569 MET A O 1
ATOM 4592 N N . PRO A 1 570 ? -20.253 -8.110 -36.854 1.00 68.00 570 PRO A N 1
ATOM 4593 C CA . PRO A 1 570 ? -20.595 -9.525 -36.684 1.00 68.00 570 PRO A CA 1
ATOM 4594 C C . PRO A 1 570 ? -19.517 -10.367 -35.987 1.00 68.00 570 PRO A C 1
ATOM 4596 O O . PRO A 1 570 ? -19.780 -11.515 -35.634 1.00 68.00 570 PRO A O 1
ATOM 4599 N N . CYS A 1 571 ? -18.300 -9.841 -35.836 1.00 81.19 571 CYS A N 1
ATOM 4600 C CA . CYS A 1 571 ? -17.154 -10.582 -35.309 1.00 81.19 571 CYS A CA 1
ATOM 4601 C C . CYS A 1 571 ? -16.525 -9.951 -34.063 1.00 81.19 571 CYS A C 1
ATOM 4603 O O . CYS A 1 571 ? -15.534 -10.493 -33.576 1.00 81.19 571 CYS A O 1
ATOM 4605 N N . LEU A 1 572 ? -17.089 -8.852 -33.543 1.00 84.81 572 LEU A N 1
ATOM 4606 C CA . LEU A 1 572 ? -16.526 -8.134 -32.403 1.00 84.81 572 LEU A CA 1
ATOM 4607 C C . LEU A 1 572 ? -16.782 -8.907 -31.102 1.00 84.81 572 LEU A C 1
ATOM 4609 O O . LEU A 1 572 ? -17.870 -8.872 -30.539 1.00 84.81 572 LEU A O 1
ATOM 4613 N N . ASN A 1 573 ? -15.754 -9.588 -30.608 1.00 84.12 573 ASN A N 1
ATOM 4614 C CA . ASN A 1 573 ? -15.811 -10.416 -29.407 1.00 84.12 573 ASN A CA 1
ATOM 4615 C C . ASN A 1 573 ? -15.406 -9.656 -28.149 1.00 84.12 573 ASN A C 1
ATOM 4617 O O . ASN A 1 573 ? -15.888 -9.995 -27.075 1.00 84.12 573 ASN A O 1
ATOM 4621 N N . ARG A 1 574 ? -14.514 -8.668 -28.262 1.00 82.62 574 ARG A N 1
ATOM 4622 C CA . ARG A 1 574 ? -14.041 -7.857 -27.143 1.00 82.62 574 ARG A CA 1
ATOM 4623 C C . ARG A 1 574 ? -14.066 -6.384 -27.491 1.00 82.62 574 ARG A C 1
ATOM 4625 O O . ARG A 1 574 ? -13.505 -5.964 -28.504 1.00 82.62 574 ARG A O 1
ATOM 4632 N N . PHE A 1 575 ? -14.645 -5.596 -26.599 1.00 84.06 575 PHE A N 1
ATOM 4633 C CA . PHE A 1 575 ? -14.750 -4.164 -26.782 1.00 84.06 575 PHE A CA 1
ATOM 4634 C C . PHE A 1 575 ? -14.478 -3.391 -25.493 1.00 84.06 575 PHE A C 1
ATOM 4636 O O . PHE A 1 575 ? -15.107 -3.633 -24.470 1.00 84.06 575 PHE A O 1
ATOM 4643 N N . THR A 1 576 ? -13.562 -2.431 -25.547 1.00 77.31 576 THR A N 1
ATOM 4644 C CA . THR A 1 576 ? -13.232 -1.565 -24.409 1.00 77.31 576 THR A CA 1
ATOM 4645 C C . THR A 1 576 ? -13.507 -0.109 -24.768 1.00 77.31 576 THR A C 1
ATOM 4647 O O . THR A 1 576 ? -12.996 0.375 -25.776 1.00 77.31 576 THR A O 1
ATOM 4650 N N . LEU A 1 577 ? -14.266 0.613 -23.937 1.00 74.56 577 LEU A N 1
ATOM 4651 C CA . LEU A 1 577 ? -14.650 2.015 -24.196 1.00 74.56 577 LEU A CA 1
ATOM 4652 C C . LEU A 1 577 ? -14.727 2.892 -22.931 1.00 74.56 577 LEU A C 1
ATOM 4654 O O . LEU A 1 577 ? -15.234 4.011 -22.979 1.00 74.56 577 LEU A O 1
ATOM 4658 N N . SER A 1 578 ? -14.267 2.409 -21.779 1.00 69.50 578 SER A N 1
ATOM 4659 C CA . SER A 1 578 ? -14.297 3.193 -20.538 1.00 69.50 578 SER A CA 1
ATOM 4660 C C . SER A 1 578 ? -13.442 4.469 -20.623 1.00 69.50 578 SER A C 1
ATOM 4662 O O . SER A 1 578 ? -12.656 4.637 -21.556 1.00 69.50 578 SER A O 1
ATOM 4664 N N . ASP A 1 579 ? -13.637 5.392 -19.676 1.00 68.94 579 ASP A N 1
ATOM 4665 C CA . ASP A 1 579 ? -12.962 6.702 -19.648 1.00 68.94 579 ASP A CA 1
ATOM 4666 C C . ASP A 1 579 ? -13.153 7.512 -20.957 1.00 68.94 579 ASP A C 1
ATOM 4668 O O . ASP A 1 579 ? -12.214 7.893 -21.649 1.00 68.94 579 ASP A O 1
ATOM 4672 N N . ASN A 1 580 ? -14.422 7.707 -21.339 1.00 65.81 580 ASN A N 1
ATOM 4673 C CA . ASN A 1 580 ? -14.876 8.579 -22.430 1.00 65.81 580 ASN A CA 1
ATOM 4674 C C . ASN A 1 580 ? -16.002 9.509 -21.914 1.00 65.81 580 ASN A C 1
ATOM 4676 O O . ASN A 1 580 ? -16.685 9.176 -20.944 1.00 65.81 580 ASN A O 1
ATOM 4680 N N . ASP A 1 581 ? -16.231 10.653 -22.573 1.00 57.38 581 ASP A N 1
ATOM 4681 C CA . ASP A 1 581 ? -17.050 11.789 -22.087 1.00 57.38 581 ASP A CA 1
ATOM 4682 C C . ASP A 1 581 ? -18.553 11.479 -21.789 1.00 57.38 581 ASP A C 1
ATOM 4684 O O . ASP A 1 581 ? -19.227 12.329 -21.198 1.00 57.38 581 ASP A O 1
ATOM 4688 N N . ASP A 1 582 ? -19.109 10.308 -22.162 1.00 58.66 582 ASP A N 1
ATOM 4689 C CA . ASP A 1 582 ? -20.549 9.978 -21.997 1.00 58.66 582 ASP A CA 1
ATOM 4690 C C . ASP A 1 582 ? -20.891 8.482 -21.715 1.00 58.66 582 ASP A C 1
ATOM 4692 O O . ASP A 1 582 ? -21.762 7.877 -22.343 1.00 58.66 582 ASP A O 1
ATOM 4696 N N . TRP A 1 583 ? -20.233 7.865 -20.723 1.00 56.59 583 TRP A N 1
ATOM 4697 C CA . TRP A 1 583 ? -20.419 6.450 -20.323 1.00 56.59 583 TRP A CA 1
ATOM 4698 C C . TRP A 1 583 ? -21.877 6.007 -20.018 1.00 56.59 583 TRP A C 1
ATOM 4700 O O . TRP A 1 583 ? -22.218 4.829 -20.135 1.00 56.59 583 TRP A O 1
ATOM 4710 N N . LEU A 1 584 ? -22.774 6.926 -19.637 1.00 54.53 584 LEU A N 1
ATOM 4711 C CA . LEU A 1 584 ? -24.176 6.603 -19.317 1.00 54.53 584 LEU A CA 1
ATOM 4712 C C . LEU A 1 584 ? -24.994 6.227 -20.562 1.00 54.53 584 LEU A C 1
ATOM 4714 O O . LEU A 1 584 ? -25.767 5.274 -20.497 1.00 54.53 584 LEU A O 1
ATOM 4718 N N . GLN A 1 585 ? -24.782 6.905 -21.695 1.00 57.03 585 GLN A N 1
ATOM 4719 C CA . GLN A 1 585 ? -25.386 6.519 -22.978 1.00 57.03 585 GLN A CA 1
ATOM 4720 C C . GLN A 1 585 ? -24.836 5.178 -23.489 1.00 57.03 585 GLN A C 1
ATOM 4722 O O . GLN A 1 585 ? -25.551 4.424 -24.146 1.00 57.03 585 GLN A O 1
ATOM 4727 N N . PHE A 1 586 ? -23.584 4.850 -23.155 1.00 60.94 586 PHE A N 1
ATOM 4728 C CA . PHE A 1 586 ? -22.972 3.583 -23.542 1.00 60.94 586 PHE A CA 1
ATOM 4729 C C . PHE A 1 586 ? -23.635 2.382 -22.864 1.00 60.94 586 PHE A C 1
ATOM 4731 O O . PHE A 1 586 ? -23.876 1.367 -23.508 1.00 60.94 586 PHE A O 1
ATOM 4738 N N . LYS A 1 587 ? -23.984 2.498 -21.578 1.00 60.75 587 LYS A N 1
ATOM 4739 C CA . LYS A 1 587 ? -24.679 1.429 -20.848 1.00 60.75 587 LYS A CA 1
ATOM 4740 C C . LYS A 1 587 ? -26.027 1.072 -21.480 1.00 60.75 587 LYS A C 1
ATOM 4742 O O . LYS A 1 587 ? -26.361 -0.108 -21.553 1.00 60.75 587 LYS A O 1
ATOM 4747 N N . ASP A 1 588 ? -26.776 2.075 -21.929 1.00 64.00 588 ASP A N 1
ATOM 4748 C CA . ASP A 1 588 ? -28.045 1.862 -22.629 1.00 64.00 588 ASP A CA 1
ATOM 4749 C C . ASP A 1 588 ? -27.791 1.237 -24.015 1.00 64.00 588 ASP A C 1
ATOM 4751 O O . ASP A 1 588 ? -28.438 0.257 -24.375 1.00 64.00 588 ASP A O 1
ATOM 4755 N N . PHE A 1 589 ? -26.759 1.700 -24.730 1.00 64.75 589 PHE A N 1
ATOM 4756 C CA . PHE A 1 589 ? -26.315 1.135 -26.010 1.00 64.75 589 PHE A CA 1
ATOM 4757 C C . PHE A 1 589 ? -25.890 -0.347 -25.922 1.00 64.75 589 PHE A C 1
ATOM 4759 O O . PHE A 1 589 ? -26.166 -1.118 -26.839 1.00 64.75 589 PHE A O 1
ATOM 4766 N N . LEU A 1 590 ? -25.272 -0.790 -24.818 1.00 65.25 590 LEU A N 1
ATOM 4767 C CA . LEU A 1 590 ? -24.909 -2.203 -24.619 1.00 65.25 590 LEU A CA 1
ATOM 4768 C C . LEU A 1 590 ? -26.121 -3.143 -24.651 1.00 65.25 590 LEU A C 1
ATOM 4770 O O . LEU A 1 590 ? -25.978 -4.308 -25.016 1.00 65.25 590 LEU A O 1
ATOM 4774 N N . SER A 1 591 ? -27.307 -2.646 -24.284 1.00 67.12 591 SER A N 1
ATOM 4775 C CA . SER A 1 591 ? -28.546 -3.430 -24.339 1.00 67.12 591 SER A CA 1
ATOM 4776 C C . SER A 1 591 ? -29.110 -3.596 -25.754 1.00 67.12 591 SER A C 1
ATOM 4778 O O . SER A 1 591 ? -29.918 -4.496 -25.977 1.00 67.12 591 SER A O 1
ATOM 4780 N N . ASP A 1 592 ? -28.639 -2.782 -26.703 1.00 67.94 592 ASP A N 1
ATOM 4781 C CA . ASP A 1 592 ? -29.051 -2.806 -28.106 1.00 67.94 592 ASP A CA 1
ATOM 4782 C C . ASP A 1 592 ? -28.118 -3.655 -28.992 1.00 67.94 592 ASP A C 1
ATOM 4784 O O . ASP A 1 592 ? -28.437 -3.880 -30.161 1.00 67.94 592 ASP A O 1
ATOM 4788 N N . LEU A 1 593 ? -26.989 -4.157 -28.462 1.00 68.62 593 LEU A N 1
ATOM 4789 C CA . LEU A 1 593 ? -26.084 -5.060 -29.188 1.00 68.62 593 LEU A CA 1
ATOM 4790 C C . LEU A 1 593 ? -26.817 -6.344 -29.605 1.00 68.62 593 LEU A C 1
ATOM 4792 O O . LEU A 1 593 ? -27.448 -7.012 -28.786 1.00 68.62 593 LEU A O 1
ATOM 4796 N N . ASN A 1 594 ? -26.705 -6.728 -30.881 1.00 69.44 594 ASN A N 1
ATOM 4797 C CA . ASN A 1 594 ? -27.374 -7.923 -31.411 1.00 69.44 594 ASN A CA 1
ATOM 4798 C C . ASN A 1 594 ? -26.483 -9.183 -31.446 1.00 69.44 594 ASN A C 1
ATOM 4800 O O . ASN A 1 594 ? -26.861 -10.187 -32.055 1.00 69.44 594 ASN A O 1
ATOM 4804 N N . TYR A 1 595 ? -25.334 -9.141 -30.767 1.00 72.88 595 TYR A N 1
ATOM 4805 C CA . TYR A 1 595 ? -24.354 -10.222 -30.653 1.00 72.88 595 TYR A CA 1
ATOM 4806 C C . TYR A 1 595 ? -23.719 -10.253 -29.250 1.00 72.88 595 TYR A C 1
ATOM 4808 O O . TYR A 1 595 ? -23.766 -9.268 -28.513 1.00 72.88 595 TYR A O 1
ATOM 4816 N N . GLU A 1 596 ? -23.134 -11.391 -28.861 1.00 72.06 596 GLU A N 1
ATOM 4817 C CA . GLU A 1 596 ? -22.407 -11.528 -27.589 1.00 72.06 596 GLU A CA 1
ATOM 4818 C C . GLU A 1 596 ? -21.005 -10.910 -27.699 1.00 72.06 596 GLU A C 1
ATOM 4820 O O . GLU A 1 596 ? -20.234 -11.271 -28.585 1.00 72.06 596 GLU A O 1
ATOM 4825 N N . CYS A 1 597 ? -20.671 -9.993 -26.786 1.00 72.75 597 CYS A N 1
ATOM 4826 C CA . CYS A 1 597 ? -19.392 -9.285 -26.753 1.00 72.75 597 CYS A CA 1
ATOM 4827 C C . CYS A 1 597 ? -18.910 -9.109 -25.301 1.00 72.75 597 CYS A C 1
ATOM 4829 O O . CYS A 1 597 ? -19.683 -8.699 -24.434 1.00 72.75 597 CYS A O 1
ATOM 4831 N N . GLU A 1 598 ? -17.638 -9.409 -25.033 1.00 76.88 598 GLU A N 1
ATOM 4832 C CA . GLU A 1 598 ? -16.937 -9.108 -23.781 1.00 76.88 598 GLU A CA 1
ATOM 4833 C C . GLU A 1 598 ? -16.632 -7.607 -23.740 1.00 76.88 598 GLU A C 1
ATOM 4835 O O . GLU A 1 598 ? -15.720 -7.120 -24.413 1.00 76.88 598 GLU A O 1
ATOM 4840 N N . VAL A 1 599 ? -17.407 -6.862 -22.955 1.00 70.38 599 VAL A N 1
ATOM 4841 C CA . VAL A 1 599 ? -17.204 -5.423 -22.795 1.00 70.38 599 VAL A CA 1
ATOM 4842 C C . VAL A 1 599 ? -16.372 -5.175 -21.553 1.00 70.38 599 VAL A C 1
ATOM 4844 O O . VAL A 1 599 ? -16.880 -5.332 -20.448 1.00 70.38 599 VAL A O 1
ATOM 4847 N N . ARG A 1 600 ? -15.116 -4.768 -21.740 1.00 65.12 600 ARG A N 1
ATOM 4848 C CA . ARG A 1 600 ? -14.208 -4.466 -20.630 1.00 65.12 600 ARG A CA 1
ATOM 4849 C C . ARG A 1 600 ? -14.305 -3.012 -20.235 1.00 65.12 600 ARG A C 1
ATOM 4851 O O . ARG A 1 600 ? -14.351 -2.114 -21.084 1.00 65.12 600 ARG A O 1
ATOM 4858 N N . ILE A 1 601 ? -14.332 -2.785 -18.933 1.00 58.12 601 ILE A N 1
ATOM 4859 C CA . ILE A 1 601 ? -14.597 -1.474 -18.356 1.00 58.12 601 ILE A CA 1
ATOM 4860 C C . ILE A 1 601 ? -13.490 -1.205 -17.368 1.00 58.12 601 ILE A C 1
ATOM 4862 O O . ILE A 1 601 ? -13.507 -1.722 -16.271 1.00 58.12 601 ILE A O 1
ATOM 4866 N N . PHE A 1 602 ? -12.525 -0.389 -17.738 1.00 51.53 602 PHE A N 1
ATOM 4867 C CA . PHE A 1 602 ? -11.435 -0.023 -16.849 1.00 51.53 602 PHE A CA 1
ATOM 4868 C C . PHE A 1 602 ? -11.787 1.202 -16.001 1.00 51.53 602 PHE A C 1
ATOM 4870 O O . PHE A 1 602 ? -12.384 2.150 -16.518 1.00 51.53 602 PHE A O 1
ATOM 4877 N N . ASP A 1 603 ? -11.416 1.189 -14.719 1.00 47.78 603 ASP A N 1
ATOM 4878 C CA . ASP A 1 603 ? -11.386 2.401 -13.893 1.00 47.78 603 ASP A CA 1
ATOM 4879 C C . ASP A 1 603 ? -10.253 3.351 -14.330 1.00 47.78 603 ASP A C 1
ATOM 4881 O O . ASP A 1 603 ? -9.394 2.995 -15.141 1.00 47.78 603 ASP A O 1
ATOM 4885 N N . ASP A 1 604 ? -10.209 4.553 -13.748 1.00 37.94 604 ASP A N 1
ATOM 4886 C CA . ASP A 1 604 ? -9.172 5.571 -14.002 1.00 37.94 604 ASP A CA 1
ATOM 4887 C C . ASP A 1 604 ? -7.732 5.084 -13.687 1.00 37.94 604 ASP A C 1
ATOM 4889 O O . ASP A 1 604 ? -6.753 5.799 -13.915 1.00 37.94 604 ASP A O 1
ATOM 4893 N N . PHE A 1 605 ? -7.577 3.876 -13.130 1.00 37.28 605 PHE A N 1
ATOM 4894 C CA . PHE A 1 605 ? -6.310 3.238 -12.779 1.00 37.28 605 PHE A CA 1
ATOM 4895 C C . PHE A 1 605 ? -5.983 2.014 -13.651 1.00 37.28 605 PHE A C 1
ATOM 4897 O O . PHE A 1 605 ? -4.957 1.372 -13.408 1.00 37.28 605 PHE A O 1
ATOM 4904 N N . GLY A 1 606 ? -6.804 1.708 -14.661 1.00 38.78 606 GLY A N 1
ATOM 4905 C CA . GLY A 1 606 ? -6.608 0.584 -15.576 1.00 38.78 606 GLY A CA 1
ATOM 4906 C C . GLY A 1 606 ? -7.046 -0.773 -15.015 1.00 38.78 606 GLY A C 1
ATOM 4907 O O . GLY A 1 606 ? -6.644 -1.802 -15.558 1.00 38.78 606 GLY A O 1
ATOM 4908 N N . ASN A 1 607 ? -7.834 -0.811 -13.935 1.00 39.88 607 ASN A N 1
ATOM 4909 C CA . ASN A 1 607 ? -8.378 -2.056 -13.387 1.00 39.88 607 ASN A CA 1
ATOM 4910 C C . ASN A 1 607 ? -9.687 -2.421 -14.084 1.00 39.88 607 ASN A C 1
ATOM 4912 O O . ASN A 1 607 ? -10.571 -1.578 -14.191 1.00 39.88 607 ASN A O 1
ATOM 4916 N N . ASP A 1 608 ? -9.820 -3.676 -14.513 1.00 41.28 608 ASP A N 1
ATOM 4917 C CA . ASP A 1 608 ? -11.040 -4.192 -15.141 1.00 41.28 608 ASP A CA 1
ATOM 4918 C C . ASP A 1 608 ? -12.176 -4.288 -14.100 1.00 41.28 608 ASP A C 1
ATOM 4920 O O . ASP A 1 608 ? -12.043 -4.968 -13.081 1.00 41.28 608 ASP A O 1
ATOM 4924 N N . LEU A 1 609 ? -13.266 -3.558 -14.330 1.00 40.88 609 LEU A N 1
ATOM 4925 C CA . LEU A 1 609 ? -14.438 -3.406 -13.464 1.00 40.88 609 LEU A CA 1
ATOM 4926 C C . LEU A 1 609 ? -15.573 -4.376 -13.826 1.00 40.88 609 LEU A C 1
ATOM 4928 O O . LEU A 1 609 ? -16.564 -4.414 -13.087 1.00 40.88 609 LEU A O 1
ATOM 4932 N N . LEU A 1 610 ? -15.480 -5.113 -14.946 1.00 39.62 610 LEU A N 1
ATOM 4933 C CA . LEU A 1 610 ? -16.509 -6.070 -15.380 1.00 39.62 610 LEU A CA 1
ATOM 4934 C C . LEU A 1 610 ? -15.991 -7.157 -16.325 1.00 39.62 610 LEU A C 1
ATOM 4936 O O . LEU A 1 610 ? -15.517 -6.804 -17.425 1.00 39.62 610 LEU A O 1
#

Sequence (610 aa):
MIPKSSILLFKQGLSLYLRNYIKDAYYYTIKSKYAAIYRQDWVEKCDKLLEKIKIKLQQQYQQIVYWPSGKGSFAFDGKKFGYFDASGDQVISYVYDFVELEIHGDFEYFRAEKNGQRYLVFLSGEEYTLANTIEELMPNTEAVAFYSNPVFNDFSALSKYRQIKVLILDYCGLDHIPYNLGSLKSIEKVSLAGNNITSFPSFIFQLKKVKELSLSENPIQSIPEKVLNLNALESLWLDHCLIGQTNYDNKPVKDSISPISLSSLQSLSSISICSSGLKEIPDFITSVPYLKTLKLSSNQINDTTAYKLSLIKGLETLDLAGNEISTLPDKLYKLKKLNLSHNQLTKVTNAISSLLVLEYLNLSNNQITHISNDIKNLVRLKKIDISNNLLTNFPNFFSGTNIKIQNDEFNKKASEGIEHNPTLEEKIELSKTTLQLNLSFEGLDQLPFSVDELNHIEELNLSYNRLNTSFTEICKLTKLKKLDFSGNQITDLPIEINKLKNLEELTLNENRLSSLPETFRQLNRLCKLDLSVNQFIFIPQEIFSLDALSDLNLFGNLIKSYPNELINMPCLNRFTLSDNDDWLQFKDFLSDLNYECEVRIFDDFGNDLL

Secondary structure (DSSP, 8-state):
---HHHHHHHHHHHHHHHHHHHHHHHHHHTT-TTTTTHHHHHHHHHHHHHHHHHHHHHHH-S-EEE--TTTEEEEE-SS-EEEEETTS-EEEEEEESEE-S--BTTTTEEEEEETTEEEEEETTS-EEEEESSSTT--TT--EEE--S-TT---GGGGGG-TT--EEE-TTS--S---GGGGG-TT--EEE-TTS---S--TTGGG-TT--EEE--SS------GGGGG-TT--EEE-TT--TTPBPTTSPBPTT--S----TT-TT--EEE-TTS--SS--HHHHT-TT--EEE--SS--BHHHHGGGGG-TT-SEEE--SSB--SPPP--TT-SEEE--SS---EE-GGGGG-TT--EEE--SS---EE-GGGGG-TT--EEE--SS--S---GGGTTSEEE---HHHHHHTTT--SSPPPHHHHHHHHTT-SEEE-TTS--SS--S-GGGGTT-SEEE-TTS---S--GGGGG-TT-SEEE-TTS------GGGGG-TT--EEE--SS------GGGGG-TT--EEE--SS--SS--GGGGG-TT--EEE--SS------GGGGG-TT--EEE--SSTTHHHHHHHHTT-SS--EEE-B-TTS-B--

Radius of gyration: 30.32 Å; chains: 1; bounding box: 62×64×86 Å

Foldseek 3Di:
DDDPVVVVVVCVVVVVVVVVVVVVVVVPPPDDDPPPPCVPVVVVVVVVVVVVVVVCCVVPDQKDWADEPLQWIWIARVAFIFTAGSVRHTQGDRAFRDWDRYQDDPQRWTWTHGPNWIWIAGSNGDIFGEDQDLVSDDLRGQEYADELQQPDDDCLSVLVNLNHAYYHCENNQDQAHDLSCLSNLNHQEYAHEQYAHAEDHPSVLSNQNHQYYEHANYAHADHDLSVLSNLNHAEYEHENYQYPPAPPVNHRDPPNPDLRANLSNQNHAYYAHELNQDQADRPNVLRHQQHAYYHHEQYAHEPVRLQSVLSHQNYAEYHHHNYAYAADHANNQNHQEYAHHNYAHQEADLRCLSPQNHQYEEHAHYAHAYYDPSPLSNPNHQEYEHEAYQYCDDPPNPVPHLYDYHYPNNLVDLAVDDDDPPPPVRQLVVLLVPLEGEPASPQDCADPDQCVSNLSHQEYAHDQHADADAHLRVLSNLNHQYYAHHNYAYAAYDLSVLSVLNHAEYHHENYAYAAYHLSLLNNQNHQYYAHDQYAHQDDYPSVLSRLNHAEYAHHQYAHDDDDPSVLPNPRHAEYEHENYPCVPVVVVVVVSRPDHHHYFYADPSRDTPD